Protein AF-0000000083949413 (afdb_homodimer)

Radius of gyration: 25.07 Å; Cα contacts (8 Å, |Δi|>4): 1274; chains: 2; bounding box: 50×80×49 Å

Organism: NCBI:txid38313

Foldseek 3Di:
DKAWEWEDELFKIWIWIDDPPDIDIDIDGDHQPRALVNVQVVQVVVCVVVVDAAYEYEYEYQAQDFPQAGCDDPSHHRHHGDHPVSHDHRYHYQHYAHLQLLLLLLPFALVKQKEKEWEAEQFIWMWMAGSRHTDQPPGRPPTPLQQDWDQDPVGIDGLRCQAGNNNCVVVVPDDLVSLLRSLLSLLQSVLVVLQVPLTQEYEYYYDSCVDPSSVNSNVCSNCVNHDPVSCVNYDYYYDDPRVCSSVSSRVSSRVVVD/DKAWEWEDELFKIWIWIDDPPDIDIDIDGDHQPRALVNVQVVQVVVCVVVVDAAYEYEYEYQAQDFPQAGCDDPSHHRHHGDHPVSHDHRYHYQHYAHLQLLLLLLPFALVKQKEKEWEAEQFIWMWMAGSRHTDQPPGRPPTPLQQDWDQDPVGIDGLRCQAGNNNCVVVVPDDLVSLLRSLLSLLLSVLVVLQVPLTQEYEYYYDSCVDPSSVNSNVCSNCVNHDPVSCVNYDYYYDDPRVCSSVSSRVSSSVVVD

Sequence (516 aa):
MSTLTIEVGTETALFQLRQGETTEQYKIPTGENFTIADLNRQLAELESDYGLANYRLALAFPGMVRDNQLISCRALPALVGLNPEKLSSRGELVAISNDIHAGLHAIASVKHQCELLVMCGTGIGMSLALNGRVFSGANGLAGELGACRVMTESGEFSLEQLASGESVRRRRLRNPVELYRAGAYLGMGIAWAVNLLNPQKLWLAGNMLANADYYKGCVSGVKDLAVPATVSQCQISRVDDMETLVCRGLQVMLMQQAMSTLTIEVGTETALFQLRQGETTEQYKIPTGENFTIADLNRQLAELESDYGLANYRLALAFPGMVRDNQLISCRALPALVGLNPEKLSSRGELVAISNDIHAGLHAIASVKHQCELLVMCGTGIGMSLALNGRVFSGANGLAGELGACRVMTESGEFSLEQLASGESVRRRRLRNPVELYRAGAYLGMGIAWAVNLLNPQKLWLAGNMLANADYYKGCVSGVKDLAVPATVSQCQISRVDDMETLVCRGLQVMLMQQA

Nearest PDB structures (foldseek):
  3vov-assembly1_B  TM=7.314E-01  e=1.878E-18  Thermus thermophilus HB8
  5f7r-assembly1_E  TM=8.124E-01  e=8.165E-16  Listeria monocytogenes EGD-e
  7p9y-assembly1_AAA  TM=7.805E-01  e=9.220E-16  Saccharomyces cerevisiae S288C
  3htv-assembly1_A-2  TM=7.248E-01  e=4.210E-15  Escherichia coli K-12
  4db3-assembly1_A  TM=6.576E-01  e=6.805E-16  Vibrio vulnificus

Structure (mmCIF, N/CA/C/O backbone):
data_AF-0000000083949413-model_v1
#
loop_
_entity.id
_entity.type
_entity.pdbx_description
1 polymer 'D-allose kinase'
#
loop_
_atom_site.group_PDB
_atom_site.id
_atom_site.type_symbol
_atom_site.label_atom_id
_atom_site.label_alt_id
_atom_site.label_comp_id
_atom_site.label_asym_id
_atom_site.label_entity_id
_atom_site.label_seq_id
_atom_site.pdbx_PDB_ins_code
_atom_site.Cartn_x
_atom_site.Cartn_y
_atom_site.Cartn_z
_atom_site.occupancy
_atom_site.B_iso_or_equiv
_atom_site.auth_seq_id
_atom_site.auth_comp_id
_atom_site.auth_asym_id
_atom_site.auth_atom_id
_atom_site.pdbx_PDB_model_num
ATOM 1 N N . MET A 1 1 ? 24.797 -24.875 -16.156 1 86.06 1 MET A N 1
ATOM 2 C CA . MET A 1 1 ? 24.031 -25.703 -15.227 1 86.06 1 MET A CA 1
ATOM 3 C C . MET A 1 1 ? 22.547 -25.672 -15.586 1 86.06 1 MET A C 1
ATOM 5 O O . MET A 1 1 ? 22.016 -24.641 -15.961 1 86.06 1 MET A O 1
ATOM 9 N N . SER A 1 2 ? 21.938 -26.859 -15.672 1 95 2 SER A N 1
ATOM 10 C CA . SER A 1 2 ? 20.531 -26.984 -16.031 1 95 2 SER A CA 1
ATOM 11 C C . SER A 1 2 ? 19.625 -26.375 -14.953 1 95 2 SER A C 1
ATOM 13 O O . SER A 1 2 ? 19.969 -26.422 -13.766 1 95 2 SER A O 1
ATOM 15 N N . THR A 1 3 ? 18.578 -25.75 -15.383 1 97.38 3 THR A N 1
ATOM 16 C CA . THR A 1 3 ? 17.609 -25.188 -14.445 1 97.38 3 THR A CA 1
ATOM 17 C C . THR A 1 3 ? 16.203 -25.719 -14.734 1 97.38 3 THR A C 1
ATOM 19 O O . THR A 1 3 ? 15.867 -25.984 -15.891 1 97.38 3 THR A O 1
ATOM 22 N N . LEU A 1 4 ? 15.445 -25.906 -13.703 1 97.88 4 LEU A N 1
ATOM 23 C CA . LEU A 1 4 ? 14.039 -26.297 -13.781 1 97.88 4 LEU A CA 1
ATOM 24 C C . LEU A 1 4 ? 13.164 -25.344 -12.977 1 97.88 4 LEU A C 1
ATOM 26 O O . LEU A 1 4 ? 13.383 -25.156 -11.773 1 97.88 4 LEU A O 1
ATOM 30 N N . THR A 1 5 ? 12.227 -24.688 -13.648 1 98.5 5 THR A N 1
ATOM 31 C CA . THR A 1 5 ? 11.227 -23.844 -12.992 1 98.5 5 THR A CA 1
ATOM 32 C C . THR A 1 5 ? 9.836 -24.453 -13.117 1 98.5 5 THR A C 1
ATOM 34 O O . THR A 1 5 ? 9.484 -25.016 -14.164 1 98.5 5 THR A O 1
ATOM 37 N N . ILE A 1 6 ? 9.094 -24.438 -12.047 1 98.56 6 ILE A N 1
ATOM 38 C CA . ILE A 1 6 ? 7.766 -25.047 -12.039 1 98.56 6 ILE A CA 1
ATOM 39 C C . ILE A 1 6 ? 6.75 -24.047 -11.477 1 98.56 6 ILE A C 1
ATOM 41 O O . ILE A 1 6 ? 6.883 -23.594 -10.344 1 98.56 6 ILE A O 1
ATOM 45 N N . GLU A 1 7 ? 5.797 -23.688 -12.234 1 98.19 7 GLU A N 1
ATOM 46 C CA . GLU A 1 7 ? 4.609 -22.984 -11.758 1 98.19 7 GLU A CA 1
ATOM 47 C C . GLU A 1 7 ? 3.443 -23.953 -11.555 1 98.19 7 GLU A C 1
ATOM 49 O O . GLU A 1 7 ? 2.916 -24.516 -12.516 1 98.19 7 GLU A O 1
ATOM 54 N N . VAL A 1 8 ? 3.074 -24.172 -10.367 1 97.56 8 VAL A N 1
ATOM 55 C CA . VAL A 1 8 ? 1.91 -25 -10.086 1 97.56 8 VAL A CA 1
ATOM 56 C C . VAL A 1 8 ? 0.666 -24.125 -9.961 1 97.56 8 VAL A C 1
ATOM 58 O O . VAL A 1 8 ? 0.55 -23.328 -9.031 1 97.56 8 VAL A O 1
ATOM 61 N N . GLY A 1 9 ? -0.251 -24.266 -10.852 1 94.12 9 GLY A N 1
ATOM 62 C CA . GLY A 1 9 ? -1.493 -23.5 -10.852 1 94.12 9 GLY A CA 1
ATOM 63 C C . GLY A 1 9 ? -2.699 -24.344 -10.469 1 94.12 9 GLY A C 1
ATOM 64 O O . GLY A 1 9 ? -2.566 -25.516 -10.141 1 94.12 9 GLY A O 1
ATOM 65 N N . THR A 1 10 ? -3.863 -23.734 -10.531 1 89.69 10 THR A N 1
ATOM 66 C CA . THR A 1 10 ? -5.102 -24.359 -10.062 1 89.69 10 THR A CA 1
ATOM 67 C C . THR A 1 10 ? -5.547 -25.453 -11.023 1 89.69 10 THR A C 1
ATOM 69 O O . THR A 1 10 ? -6.152 -26.453 -10.602 1 89.69 10 THR A O 1
ATOM 72 N N . GLU A 1 11 ? -5.223 -25.281 -12.281 1 89.88 11 GLU A N 1
ATOM 73 C CA . GLU A 1 11 ? -5.688 -26.25 -13.266 1 89.88 11 GLU A CA 1
ATOM 74 C C . GLU A 1 11 ? -4.523 -27.031 -13.867 1 89.88 11 GLU A C 1
ATOM 76 O O . GLU A 1 11 ? -4.672 -28.203 -14.242 1 89.88 11 GLU A O 1
ATOM 81 N N . THR A 1 12 ? -3.432 -26.391 -14.016 1 94.5 12 THR A N 1
ATOM 82 C CA . THR A 1 12 ? -2.262 -27.016 -14.617 1 94.5 12 THR A CA 1
ATOM 83 C C . THR A 1 12 ? -0.984 -26.562 -13.914 1 94.5 12 THR A C 1
ATOM 85 O O . THR A 1 12 ? -0.992 -25.594 -13.164 1 94.5 12 THR A O 1
ATOM 88 N N . ALA A 1 13 ? 0.011 -27.344 -14.094 1 97.62 13 ALA A N 1
ATOM 89 C CA . ALA A 1 13 ? 1.369 -26.953 -13.719 1 97.62 13 ALA A CA 1
ATOM 90 C C . ALA A 1 13 ? 2.273 -26.875 -14.953 1 97.62 13 ALA A C 1
ATOM 92 O O . ALA A 1 13 ? 2.244 -27.766 -15.805 1 97.62 13 ALA A O 1
ATOM 93 N N . LEU A 1 14 ? 2.986 -25.812 -15.031 1 97.69 14 LEU A N 1
ATOM 94 C CA . LEU A 1 14 ? 3.932 -25.609 -16.125 1 97.69 14 LEU A CA 1
ATOM 95 C C . LEU A 1 14 ? 5.359 -25.875 -15.664 1 97.69 14 LEU A C 1
ATOM 97 O O . LEU A 1 14 ? 5.836 -25.266 -14.703 1 97.69 14 LEU A O 1
ATOM 101 N N . PHE A 1 15 ? 6.043 -26.797 -16.328 1 97.88 15 PHE A N 1
ATOM 102 C CA . PHE A 1 15 ? 7.453 -27.109 -16.125 1 97.88 15 PHE A CA 1
ATOM 103 C C . PHE A 1 15 ? 8.305 -26.547 -17.25 1 97.88 15 PHE A C 1
ATOM 105 O O . PHE A 1 15 ? 8 -26.75 -18.422 1 97.88 15 PHE A O 1
ATOM 112 N N . GLN A 1 16 ? 9.297 -25.844 -16.906 1 97.62 16 GLN A N 1
ATOM 113 C CA . GLN A 1 16 ? 10.258 -25.375 -17.906 1 97.62 16 GLN A CA 1
ATOM 114 C C . GLN A 1 16 ? 11.672 -25.844 -17.562 1 97.62 16 GLN A C 1
ATOM 116 O O . GLN A 1 16 ? 12.219 -25.469 -16.531 1 97.62 16 GLN A O 1
ATOM 121 N N . LEU A 1 17 ? 12.266 -26.625 -18.469 1 97.19 17 LEU A N 1
ATOM 122 C CA . LEU A 1 17 ? 13.625 -27.141 -18.344 1 97.19 17 LEU A CA 1
ATOM 123 C C . LEU A 1 17 ? 14.57 -26.406 -19.297 1 97.19 17 LEU A C 1
ATOM 125 O O . LEU A 1 17 ? 14.328 -26.359 -20.5 1 97.19 17 LEU A O 1
ATOM 129 N N . ARG A 1 18 ? 15.516 -25.781 -18.703 1 96.31 18 ARG A N 1
ATOM 130 C CA . ARG A 1 18 ? 16.531 -25.109 -19.516 1 96.31 18 ARG A CA 1
ATOM 131 C C . ARG A 1 18 ? 17.875 -25.828 -19.422 1 96.31 18 ARG A C 1
ATOM 133 O O . ARG A 1 18 ? 18.422 -25.984 -18.328 1 96.31 18 ARG A O 1
ATOM 140 N N . GLN A 1 19 ? 18.328 -26.188 -20.562 1 93.38 19 GLN A N 1
ATOM 141 C CA . GLN A 1 19 ? 19.641 -26.797 -20.719 1 93.38 19 GLN A CA 1
ATOM 142 C C . GLN A 1 19 ? 20.453 -26.078 -21.781 1 93.38 19 GLN A C 1
ATOM 144 O O . GLN A 1 19 ? 20.156 -26.188 -22.984 1 93.38 19 GLN A O 1
ATOM 149 N N . GLY A 1 20 ? 21.484 -25.344 -21.422 1 88.88 20 GLY A N 1
ATOM 150 C CA . GLY A 1 20 ? 22.172 -24.5 -22.375 1 88.88 20 GLY A CA 1
ATOM 151 C C . GLY A 1 20 ? 21.266 -23.469 -23.016 1 88.88 20 GLY A C 1
ATOM 152 O O . GLY A 1 20 ? 20.609 -22.688 -22.312 1 88.88 20 GLY A O 1
ATOM 153 N N . GLU A 1 21 ? 21.078 -23.531 -24.281 1 89.94 21 GLU A N 1
ATOM 154 C CA . GLU A 1 21 ? 20.266 -22.562 -25.016 1 89.94 21 GLU A CA 1
ATOM 155 C C . GLU A 1 21 ? 18.875 -23.109 -25.297 1 89.94 21 GLU A C 1
ATOM 157 O O . GLU A 1 21 ? 18.031 -22.406 -25.844 1 89.94 21 GLU A O 1
ATOM 162 N N . THR A 1 22 ? 18.688 -24.391 -24.844 1 92.62 22 THR A N 1
ATOM 163 C CA . THR A 1 22 ? 17.406 -25.047 -25.141 1 92.62 22 THR A CA 1
ATOM 164 C C . THR A 1 22 ? 16.469 -24.953 -23.953 1 92.62 22 THR A C 1
ATOM 166 O O . THR A 1 22 ? 16.875 -25.125 -22.812 1 92.62 22 THR A O 1
ATOM 169 N N . THR A 1 23 ? 15.266 -24.578 -24.266 1 94.94 23 THR A N 1
ATOM 170 C CA . THR A 1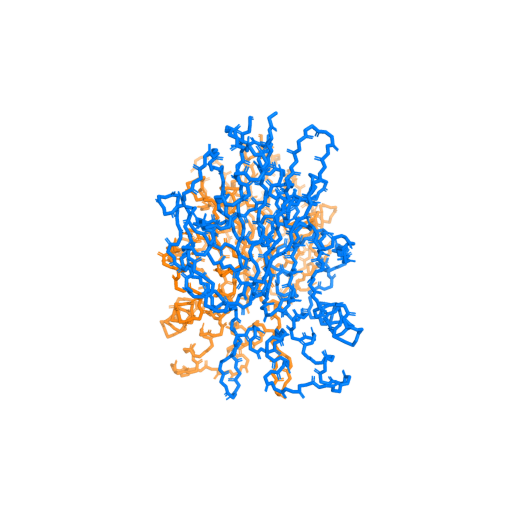 23 ? 14.203 -24.594 -23.281 1 94.94 23 THR A CA 1
ATOM 171 C C . THR A 1 23 ? 13.07 -25.531 -23.688 1 94.94 23 THR A C 1
ATOM 173 O O . THR A 1 23 ? 12.57 -25.438 -24.812 1 94.94 23 THR A O 1
ATOM 176 N N . GLU A 1 24 ? 12.742 -26.484 -22.875 1 95.44 24 GLU A N 1
ATOM 177 C CA . GLU A 1 24 ? 11.602 -27.375 -23.062 1 95.44 24 GLU A CA 1
ATOM 178 C C . GLU A 1 24 ? 10.5 -27.078 -22.047 1 95.44 24 GLU A C 1
ATOM 180 O O . GLU A 1 24 ? 10.781 -26.781 -20.875 1 95.44 24 GLU A O 1
ATOM 185 N N . GLN A 1 25 ? 9.273 -27.172 -22.531 1 95.62 25 GLN A N 1
ATOM 186 C CA . GLN A 1 25 ? 8.125 -26.906 -21.672 1 95.62 25 GLN A CA 1
ATOM 187 C C . GLN A 1 25 ? 7.184 -28.109 -21.641 1 95.62 25 GLN A C 1
ATOM 189 O O . GLN A 1 25 ? 6.977 -28.766 -22.656 1 95.62 25 GLN A O 1
ATOM 194 N N . TYR A 1 26 ? 6.734 -28.375 -20.453 1 92.62 26 TYR A N 1
ATOM 195 C CA . TYR A 1 26 ? 5.762 -29.438 -20.203 1 92.62 26 TYR A CA 1
ATOM 196 C C . TYR A 1 26 ? 4.641 -28.953 -19.297 1 92.62 26 TYR A C 1
ATOM 198 O O . TYR A 1 26 ? 4.887 -28.219 -18.328 1 92.62 26 TYR A O 1
ATOM 206 N N . LYS A 1 27 ? 3.363 -29.344 -19.672 1 95.88 27 LYS A N 1
ATOM 207 C CA . LYS A 1 27 ? 2.217 -29.016 -18.828 1 95.88 27 LYS A CA 1
ATOM 208 C C . LYS A 1 27 ? 1.504 -30.281 -18.344 1 95.88 27 LYS A C 1
ATOM 210 O O . LYS A 1 27 ? 1.329 -31.219 -19.109 1 95.88 27 LYS A O 1
ATOM 215 N N . ILE A 1 28 ? 1.149 -30.281 -17.125 1 96.25 28 ILE A N 1
ATOM 216 C CA . ILE A 1 28 ? 0.37 -31.391 -16.562 1 96.25 28 ILE A CA 1
ATOM 217 C C . ILE A 1 28 ? -0.876 -30.844 -15.875 1 96.25 28 ILE A C 1
ATOM 219 O O . ILE A 1 28 ? -0.888 -29.703 -15.414 1 96.25 28 ILE A O 1
ATOM 223 N N . PRO A 1 29 ? -1.871 -31.734 -15.805 1 95.44 29 PRO A N 1
ATOM 224 C CA . PRO A 1 29 ? -3.053 -31.312 -15.055 1 95.44 29 PRO A CA 1
ATOM 225 C C . PRO A 1 29 ? -2.816 -31.312 -13.547 1 95.44 29 PRO A C 1
ATOM 227 O O . PRO A 1 29 ? -2.074 -32.156 -13.031 1 95.44 29 PRO A O 1
ATOM 230 N N . THR A 1 30 ? -3.344 -30.375 -12.898 1 96.06 30 THR A N 1
ATOM 231 C CA . THR A 1 30 ? -3.408 -30.344 -11.445 1 96.06 30 THR A CA 1
ATOM 232 C C . THR A 1 30 ? -4.859 -30.312 -10.969 1 96.06 30 THR A C 1
ATOM 234 O O . THR A 1 30 ? -5.738 -30.906 -11.594 1 96.06 30 THR A O 1
ATOM 237 N N . GLY A 1 31 ? -5.16 -29.703 -9.867 1 90.94 31 GLY A N 1
ATOM 238 C CA . GLY A 1 31 ? -6.469 -29.609 -9.242 1 90.94 31 GLY A CA 1
ATOM 239 C C . GLY A 1 31 ? -6.414 -29.703 -7.727 1 90.94 31 GLY A C 1
ATOM 240 O O . GLY A 1 31 ? -5.34 -29.875 -7.148 1 90.94 31 GLY A O 1
ATOM 241 N N . GLU A 1 32 ? -7.586 -29.656 -7.172 1 90.44 32 GLU A N 1
ATOM 242 C CA . GLU A 1 32 ? -7.684 -29.562 -5.715 1 90.44 32 GLU A CA 1
ATOM 243 C C . GLU A 1 32 ? -7.062 -30.797 -5.051 1 90.44 32 GLU A C 1
ATOM 245 O O . GLU A 1 32 ? -6.578 -30.719 -3.918 1 90.44 32 GLU A O 1
ATOM 250 N N . ASN A 1 33 ? -6.961 -31.891 -5.773 1 94.44 33 ASN A N 1
ATOM 251 C CA . ASN A 1 33 ? -6.461 -33.125 -5.191 1 94.44 33 ASN A CA 1
ATOM 252 C C . ASN A 1 33 ? -5 -33.375 -5.559 1 94.44 33 ASN A C 1
ATOM 254 O O . ASN A 1 33 ? -4.453 -34.438 -5.266 1 94.44 33 ASN A O 1
ATOM 258 N N . PHE A 1 34 ? -4.391 -32.438 -6.195 1 97 34 PHE A N 1
ATOM 259 C CA . PHE A 1 34 ? -2.977 -32.531 -6.539 1 97 34 PHE A CA 1
ATOM 260 C C . PHE A 1 34 ? -2.107 -32.406 -5.293 1 97 34 PHE A C 1
ATOM 262 O O . PHE A 1 34 ? -2.049 -31.344 -4.668 1 97 34 PHE A O 1
ATOM 269 N N . THR A 1 35 ? -1.357 -33.469 -4.898 1 97.69 35 THR A N 1
ATOM 270 C CA . THR A 1 35 ? -0.671 -33.562 -3.615 1 97.69 35 THR A CA 1
ATOM 271 C C . THR A 1 35 ? 0.829 -33.312 -3.785 1 97.69 35 THR A C 1
ATOM 273 O O . THR A 1 35 ? 1.328 -33.25 -4.91 1 97.69 35 THR A O 1
ATOM 276 N N . ILE A 1 36 ? 1.494 -33.25 -2.639 1 98.06 36 ILE A N 1
ATOM 277 C CA . ILE A 1 36 ? 2.951 -33.188 -2.629 1 98.06 36 ILE A CA 1
ATOM 278 C C . ILE A 1 36 ? 3.533 -34.469 -3.25 1 98.06 36 ILE A C 1
ATOM 280 O O . ILE A 1 36 ? 4.516 -34.406 -3.992 1 98.06 36 ILE A O 1
ATOM 284 N N . ALA A 1 37 ? 2.875 -35.594 -2.982 1 98 37 ALA A N 1
ATOM 285 C CA . ALA A 1 37 ? 3.307 -36.844 -3.568 1 98 37 ALA A CA 1
ATOM 286 C C . ALA A 1 37 ? 3.199 -36.812 -5.09 1 98 37 ALA A C 1
ATOM 288 O O . ALA A 1 37 ? 4.07 -37.344 -5.793 1 98 37 ALA A O 1
ATOM 289 N N . ASP A 1 38 ? 2.104 -36.219 -5.562 1 98 38 ASP A N 1
ATOM 290 C CA . ASP A 1 38 ? 1.928 -36.094 -7.004 1 98 38 ASP A CA 1
ATOM 291 C C . ASP A 1 38 ? 3.043 -35.25 -7.613 1 98 38 ASP A C 1
ATOM 293 O O . ASP A 1 38 ? 3.598 -35.594 -8.656 1 98 38 ASP A O 1
ATOM 297 N N . LEU A 1 39 ? 3.354 -34.156 -6.996 1 97.94 39 LEU A N 1
ATOM 298 C CA . LEU A 1 39 ? 4.422 -33.281 -7.457 1 97.94 39 LEU A CA 1
ATOM 299 C C . LEU A 1 39 ? 5.762 -34 -7.473 1 97.94 39 LEU A C 1
ATOM 301 O O . LEU A 1 39 ? 6.5 -33.938 -8.453 1 97.94 39 LEU A O 1
ATOM 305 N N . ASN A 1 40 ? 6.059 -34.75 -6.418 1 98.19 40 ASN A N 1
ATOM 306 C CA . ASN A 1 40 ? 7.301 -35.5 -6.32 1 98.19 40 ASN A CA 1
ATOM 307 C C . ASN A 1 40 ? 7.383 -36.594 -7.391 1 98.19 40 ASN A C 1
ATOM 309 O O . ASN A 1 40 ? 8.453 -36.844 -7.945 1 98.19 40 ASN A O 1
ATOM 313 N N . ARG A 1 41 ? 6.285 -37.219 -7.609 1 97.94 41 ARG A N 1
ATOM 314 C CA . ARG A 1 41 ? 6.246 -38.219 -8.656 1 97.94 41 ARG A CA 1
ATOM 315 C C . ARG A 1 41 ? 6.57 -37.625 -10.016 1 97.94 41 ARG A C 1
ATOM 317 O O . ARG A 1 41 ? 7.336 -38.188 -10.797 1 97.94 41 ARG A O 1
ATOM 324 N N . GLN A 1 42 ? 5.969 -36.5 -10.297 1 96.88 42 GLN A N 1
ATOM 325 C CA . GLN A 1 42 ? 6.219 -35.812 -11.555 1 96.88 42 GLN A CA 1
ATOM 326 C C . GLN A 1 42 ? 7.684 -35.406 -11.68 1 96.88 42 GLN A C 1
ATOM 328 O O . GLN A 1 42 ? 8.281 -35.5 -12.75 1 96.88 42 GLN A O 1
ATOM 333 N N . LEU A 1 43 ? 8.234 -34.906 -10.625 1 96.5 43 LEU A N 1
ATOM 334 C CA . LEU A 1 43 ? 9.648 -34.531 -10.594 1 96.5 43 LEU A CA 1
ATOM 335 C C . LEU A 1 43 ? 10.531 -35.75 -10.891 1 96.5 43 LEU A C 1
ATOM 337 O O . LEU A 1 43 ? 11.453 -35.656 -11.711 1 96.5 43 LEU A O 1
ATOM 341 N N . ALA A 1 44 ? 10.258 -36.844 -10.266 1 97 44 ALA A N 1
ATOM 342 C CA . ALA A 1 44 ? 11.039 -38.062 -10.461 1 97 44 ALA A CA 1
ATOM 343 C C . ALA A 1 44 ? 10.977 -38.5 -11.914 1 97 44 ALA A C 1
ATOM 345 O O . ALA A 1 44 ? 11.992 -38.938 -12.477 1 97 44 ALA A O 1
ATOM 346 N N . GLU A 1 45 ? 9.766 -38.469 -12.43 1 96.56 45 GLU A N 1
ATOM 347 C CA . GLU A 1 45 ? 9.586 -38.875 -13.82 1 96.56 45 GLU A CA 1
ATOM 348 C C . GLU A 1 45 ? 10.406 -37.969 -14.758 1 96.56 45 GLU A C 1
ATOM 350 O O . GLU A 1 45 ? 11.078 -38.469 -15.664 1 96.56 45 GLU A O 1
ATOM 355 N N . LEU A 1 46 ? 10.406 -36.719 -14.523 1 94.5 46 LEU A N 1
ATOM 356 C CA . LEU A 1 46 ? 11.164 -35.75 -15.336 1 94.5 46 LEU A CA 1
ATOM 357 C C . LEU A 1 46 ? 12.664 -36 -15.211 1 94.5 46 LEU A C 1
ATOM 359 O O . LEU A 1 46 ? 13.391 -35.969 -16.203 1 94.5 46 LEU A O 1
ATOM 363 N N . GLU A 1 47 ? 13.086 -36.188 -14 1 95.56 47 GLU A N 1
ATOM 364 C CA . GLU A 1 47 ? 14.492 -36.438 -13.742 1 95.56 47 GLU A CA 1
ATOM 365 C C . GLU A 1 47 ? 14.969 -37.719 -14.461 1 95.56 47 GLU A C 1
ATOM 367 O O . GLU A 1 47 ? 16.062 -37.75 -15.008 1 95.56 47 GLU A O 1
ATOM 372 N N . SER A 1 48 ? 14.125 -38.719 -14.43 1 96.19 48 SER A N 1
ATOM 373 C CA . SER A 1 48 ? 14.453 -39.969 -15.102 1 96.19 48 SER A CA 1
ATOM 374 C C . SER A 1 48 ? 14.461 -39.812 -16.609 1 96.19 48 SER A C 1
ATOM 376 O O . SER A 1 48 ? 15.406 -40.219 -17.281 1 96.19 48 SER A O 1
ATOM 378 N N . ASP A 1 49 ? 13.438 -39.156 -17.141 1 94.38 49 ASP A N 1
ATOM 379 C CA . ASP A 1 49 ? 13.273 -39 -18.578 1 94.38 49 ASP A CA 1
ATOM 380 C C . ASP A 1 49 ? 14.422 -38.219 -19.188 1 94.38 49 ASP A C 1
ATOM 382 O O . ASP A 1 49 ? 14.875 -38.5 -20.297 1 94.38 49 ASP A O 1
ATOM 386 N N . TYR A 1 50 ? 14.969 -37.219 -18.453 1 92.38 50 TYR A N 1
ATOM 387 C CA . TYR A 1 50 ? 15.977 -36.312 -19 1 92.38 50 TYR A CA 1
ATOM 388 C C . TYR A 1 50 ? 17.344 -36.594 -18.391 1 92.38 50 TYR A C 1
ATOM 390 O O . TYR A 1 50 ? 18.328 -35.906 -18.688 1 92.38 50 TYR A O 1
ATOM 398 N N . GLY A 1 51 ? 17.359 -37.531 -17.5 1 93.12 51 GLY A N 1
ATOM 399 C CA . GLY A 1 51 ? 18.609 -37.812 -16.828 1 93.12 51 GLY A CA 1
ATOM 400 C C . GLY A 1 51 ? 19.141 -36.656 -16.016 1 93.12 51 GLY A C 1
ATOM 401 O O . GLY A 1 51 ? 20.344 -36.375 -16.031 1 93.12 51 GLY A O 1
ATOM 402 N N . LEU A 1 52 ? 18.25 -35.938 -15.461 1 93.19 52 LEU A N 1
ATOM 403 C CA . LEU A 1 52 ? 18.625 -34.719 -14.742 1 93.19 52 LEU A CA 1
ATOM 404 C C . LEU A 1 52 ? 19.203 -35.062 -13.367 1 93.19 52 LEU A C 1
ATOM 406 O O . LEU A 1 52 ? 18.609 -35.844 -12.625 1 93.19 52 LEU A O 1
ATOM 410 N N . ALA A 1 53 ? 20.469 -34.531 -13.227 1 91.06 53 ALA A N 1
ATOM 411 C CA . ALA A 1 53 ? 21.094 -34.562 -11.906 1 91.06 53 ALA A CA 1
ATOM 412 C C . ALA A 1 53 ? 21.859 -33.25 -11.664 1 91.06 53 ALA A C 1
ATOM 414 O O . ALA A 1 53 ? 22.344 -32.625 -12.602 1 91.06 53 ALA A O 1
ATOM 415 N N . ASN A 1 54 ? 21.875 -32.656 -10.5 1 92 54 ASN A N 1
ATOM 416 C CA . ASN A 1 54 ? 22.641 -31.469 -10.133 1 92 54 ASN A CA 1
ATOM 417 C C . ASN A 1 54 ? 22.109 -30.234 -10.852 1 92 54 ASN A C 1
ATOM 419 O O . ASN A 1 54 ? 22.891 -29.5 -11.469 1 92 54 ASN A O 1
ATOM 423 N N . TYR A 1 55 ? 20.891 -30.047 -11.008 1 96.12 55 TYR A N 1
ATOM 424 C CA . TYR A 1 55 ? 20.25 -28.859 -11.578 1 96.12 55 TYR A CA 1
ATOM 425 C C . TYR A 1 55 ? 19.703 -27.953 -10.484 1 96.12 55 TYR A C 1
ATOM 427 O O . TYR A 1 55 ? 19.719 -28.312 -9.305 1 96.12 55 TYR A O 1
ATOM 435 N N . ARG A 1 56 ? 19.359 -26.766 -10.828 1 97.38 56 ARG A N 1
ATOM 436 C CA . ARG A 1 56 ? 18.75 -25.828 -9.891 1 97.38 56 ARG A CA 1
ATOM 437 C C . ARG A 1 56 ? 17.234 -25.781 -10.094 1 97.38 56 ARG A C 1
ATOM 439 O O . ARG A 1 56 ? 16.75 -25.797 -11.227 1 97.38 56 ARG A O 1
ATOM 446 N N . LEU A 1 57 ? 16.531 -25.797 -8.992 1 97.94 57 LEU A N 1
ATOM 447 C CA . LEU A 1 57 ? 15.078 -25.922 -9.008 1 97.94 57 LEU A CA 1
ATOM 448 C C . LEU A 1 57 ? 14.414 -24.75 -8.281 1 97.94 57 LEU A C 1
ATOM 450 O O . LEU A 1 57 ? 14.875 -24.344 -7.211 1 97.94 57 LEU A O 1
ATOM 454 N N . ALA A 1 58 ? 13.422 -24.141 -8.867 1 98.5 58 ALA A N 1
ATOM 455 C CA . ALA A 1 58 ? 12.562 -23.172 -8.211 1 98.5 58 ALA A CA 1
ATOM 456 C C . ALA A 1 58 ? 11.094 -23.422 -8.531 1 98.5 58 ALA A C 1
ATOM 458 O O . ALA A 1 58 ? 10.75 -23.797 -9.656 1 98.5 58 ALA A O 1
ATOM 459 N N . LEU A 1 59 ? 10.242 -23.25 -7.57 1 98.62 59 LEU A N 1
ATOM 460 C CA . LEU A 1 59 ? 8.812 -23.5 -7.695 1 98.62 59 LEU A CA 1
ATOM 461 C C . LEU A 1 59 ? 8 -22.281 -7.266 1 98.62 59 LEU A C 1
ATOM 463 O O . LEU A 1 59 ? 8.422 -21.531 -6.379 1 98.62 59 LEU A O 1
ATOM 467 N N . ALA A 1 60 ? 6.832 -22.141 -7.848 1 98.31 60 ALA A N 1
ATOM 468 C CA . ALA A 1 60 ? 5.898 -21.094 -7.449 1 98.31 60 ALA A CA 1
ATOM 469 C C . ALA A 1 60 ? 4.48 -21.625 -7.328 1 98.31 60 ALA A C 1
ATOM 471 O O . ALA A 1 60 ? 4.082 -22.531 -8.078 1 98.31 60 ALA A O 1
ATOM 472 N N . PHE A 1 61 ? 3.721 -21.094 -6.438 1 97.12 61 PHE A N 1
ATOM 473 C CA . PHE A 1 61 ? 2.367 -21.531 -6.117 1 97.12 61 PHE A CA 1
ATOM 474 C C . PHE A 1 61 ? 1.43 -20.344 -5.969 1 97.12 61 PHE A C 1
ATOM 476 O O . PHE A 1 61 ? 1.868 -19.234 -5.633 1 97.12 61 PHE A O 1
ATOM 483 N N . PRO A 1 62 ? 0.136 -20.562 -6.199 1 94.81 62 P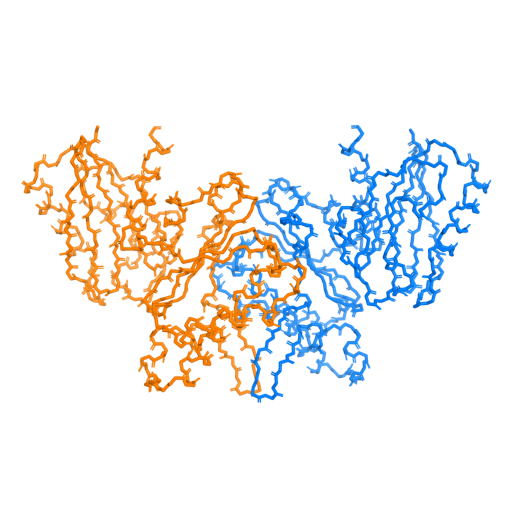RO A N 1
ATOM 484 C CA . PRO A 1 62 ? -0.851 -19.5 -6.008 1 94.81 62 PRO A CA 1
ATOM 485 C C . PRO A 1 62 ? -1.293 -19.359 -4.555 1 94.81 62 PRO A C 1
ATOM 487 O O . PRO A 1 62 ? -2.492 -19.344 -4.266 1 94.81 62 PRO A O 1
ATOM 490 N N . GLY A 1 63 ? -0.361 -19.266 -3.607 1 94.19 63 GLY A N 1
ATOM 491 C CA . GLY A 1 63 ? -0.67 -19.188 -2.189 1 94.19 63 GLY A CA 1
ATOM 492 C C . GLY A 1 63 ? 0.355 -18.391 -1.405 1 94.19 63 GLY A C 1
ATOM 493 O O . GLY A 1 63 ? 1.293 -17.828 -1.982 1 94.19 63 GLY A O 1
ATOM 494 N N . MET A 1 64 ? 0.094 -18.328 -0.12 1 93.75 64 MET A N 1
ATOM 495 C CA . MET A 1 64 ? 1 -17.609 0.764 1 93.75 64 MET A CA 1
ATOM 496 C C . MET A 1 64 ? 2.248 -18.438 1.063 1 93.75 64 MET A C 1
ATOM 498 O O . MET A 1 64 ? 2.15 -19.562 1.553 1 93.75 64 MET A O 1
ATOM 502 N N . VAL A 1 65 ? 3.367 -17.906 0.723 1 95.75 65 VAL A N 1
ATOM 503 C CA . VAL A 1 65 ? 4.637 -18.578 0.974 1 95.75 65 VAL A CA 1
ATOM 504 C C . VAL A 1 65 ? 5.465 -17.766 1.967 1 95.75 65 VAL A C 1
ATOM 506 O O . VAL A 1 65 ? 5.629 -16.547 1.802 1 95.75 65 VAL A O 1
ATOM 509 N N . ARG A 1 66 ? 5.867 -18.375 2.996 1 91.62 66 ARG A N 1
ATOM 510 C CA . ARG A 1 66 ? 6.746 -17.797 4.004 1 91.62 66 ARG A CA 1
ATOM 511 C C . ARG A 1 66 ? 7.93 -18.719 4.293 1 91.62 66 ARG A C 1
ATOM 513 O O . ARG A 1 66 ? 7.75 -19.891 4.602 1 91.62 66 ARG A O 1
ATOM 520 N N . ASP A 1 67 ? 9.117 -18.234 4.125 1 92.06 67 ASP A N 1
ATOM 521 C CA . ASP A 1 67 ? 10.328 -19 4.414 1 92.06 67 ASP A CA 1
ATOM 522 C C . ASP A 1 67 ? 10.344 -20.328 3.658 1 92.06 67 ASP A C 1
ATOM 524 O O . ASP A 1 67 ? 10.555 -21.391 4.254 1 92.06 67 ASP A O 1
ATOM 528 N N . ASN A 1 68 ? 9.969 -20.234 2.406 1 95.5 68 ASN A N 1
ATOM 529 C CA . ASN A 1 68 ? 9.992 -21.375 1.488 1 95.5 68 ASN A CA 1
ATOM 530 C C . ASN A 1 68 ? 8.969 -22.438 1.875 1 95.5 68 ASN A C 1
ATOM 532 O O . ASN A 1 68 ? 9.109 -23.609 1.527 1 95.5 68 ASN A O 1
ATOM 536 N N . GLN A 1 69 ? 7.973 -21.969 2.596 1 96.38 69 GLN A N 1
ATOM 537 C CA . GLN A 1 69 ? 6.879 -22.859 2.941 1 96.38 69 GLN A CA 1
ATOM 538 C C . GLN A 1 69 ? 5.543 -22.328 2.443 1 96.38 69 GLN A C 1
ATOM 540 O O . GLN A 1 69 ? 5.254 -21.141 2.592 1 96.38 69 GLN A O 1
ATOM 545 N N . LEU A 1 70 ? 4.809 -23.203 1.861 1 97.25 70 LEU A N 1
ATOM 546 C CA . LEU A 1 70 ? 3.441 -22.859 1.485 1 97.25 70 LEU A CA 1
ATOM 547 C C . LEU A 1 70 ? 2.512 -22.922 2.693 1 97.25 70 LEU A C 1
ATOM 549 O O . LEU A 1 70 ? 2.084 -24.016 3.09 1 97.25 70 LEU A O 1
ATOM 553 N N . ILE A 1 71 ? 2.078 -21.797 3.193 1 94.69 71 ILE A N 1
ATOM 554 C CA . ILE A 1 71 ? 1.392 -21.812 4.48 1 94.69 71 ILE A CA 1
ATOM 555 C C . ILE A 1 71 ? -0.119 -21.766 4.262 1 94.69 71 ILE A C 1
ATOM 557 O O . ILE A 1 71 ? -0.895 -22.094 5.156 1 94.69 71 ILE A O 1
ATOM 561 N N . SER A 1 72 ? -0.531 -21.297 3.145 1 93.88 72 SER A N 1
ATOM 562 C CA . SER A 1 72 ? -1.946 -21.281 2.789 1 93.88 72 SER A CA 1
ATOM 563 C C . SER A 1 72 ? -2.135 -21.281 1.275 1 93.88 72 SER A C 1
ATOM 565 O O . SER A 1 72 ? -1.365 -20.641 0.551 1 93.88 72 SER A O 1
ATOM 567 N N . CYS A 1 73 ? -3.082 -22 0.845 1 94.12 73 CYS A N 1
ATOM 568 C CA . CYS A 1 73 ? -3.445 -22.062 -0.566 1 94.12 73 CYS A CA 1
ATOM 569 C C . CYS A 1 73 ? -4.852 -22.625 -0.741 1 94.12 73 CYS A C 1
ATOM 571 O O . CYS A 1 73 ? -5.074 -23.828 -0.572 1 94.12 73 CYS A O 1
ATOM 573 N N . ARG A 1 74 ? -5.766 -21.828 -1.08 1 86.75 74 ARG A N 1
ATOM 574 C CA . ARG A 1 74 ? -7.16 -22.25 -1.201 1 86.75 74 ARG A CA 1
ATOM 575 C C . ARG A 1 74 ? -7.363 -23.125 -2.432 1 86.75 74 ARG A C 1
ATOM 577 O O . ARG A 1 74 ? -8.125 -24.109 -2.391 1 86.75 74 ARG A O 1
ATOM 584 N N . ALA A 1 75 ? -6.691 -22.812 -3.488 1 87.88 75 ALA A N 1
ATOM 585 C CA . ALA A 1 75 ? -6.887 -23.5 -4.766 1 87.88 75 ALA A CA 1
ATOM 586 C C . ALA A 1 75 ? -6.254 -24.891 -4.746 1 87.88 75 ALA A C 1
ATOM 588 O O . ALA A 1 75 ? -6.715 -25.797 -5.441 1 87.88 75 ALA A O 1
ATOM 589 N N . LEU A 1 76 ? -5.18 -25.016 -3.945 1 94.5 76 LEU A N 1
ATOM 590 C CA . LEU A 1 76 ? -4.438 -26.266 -3.855 1 94.5 76 LEU A CA 1
ATOM 591 C C . LEU A 1 76 ? -4.207 -26.656 -2.398 1 94.5 76 LEU A C 1
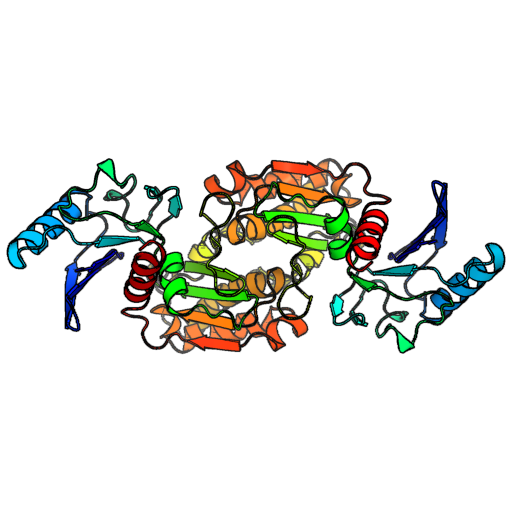ATOM 593 O O . LEU A 1 76 ? -3.064 -26.719 -1.938 1 94.5 76 LEU A O 1
ATOM 597 N N . PRO A 1 77 ? -5.281 -27.109 -1.769 1 94.69 77 PRO A N 1
ATOM 598 C CA . PRO A 1 77 ? -5.168 -27.344 -0.328 1 94.69 77 PRO A CA 1
ATOM 599 C C . PRO A 1 77 ? -4.242 -28.516 0.006 1 94.69 77 PRO A C 1
ATOM 601 O O . PRO A 1 77 ? -3.605 -28.516 1.062 1 94.69 77 PRO A O 1
ATOM 604 N N . ALA A 1 78 ? -4.129 -29.453 -0.874 1 96.88 78 ALA A N 1
ATOM 605 C CA . ALA A 1 78 ? -3.352 -30.672 -0.611 1 96.88 78 ALA A CA 1
ATOM 606 C C . ALA A 1 78 ? -1.854 -30.375 -0.644 1 96.88 78 ALA A C 1
ATOM 608 O O . ALA A 1 78 ? -1.043 -31.203 -0.226 1 96.88 78 ALA A O 1
ATOM 609 N N . LEU A 1 79 ? -1.465 -29.156 -1.054 1 97.62 79 LEU A N 1
ATOM 610 C CA . LEU A 1 79 ? -0.055 -28.797 -1.139 1 97.62 79 LEU A CA 1
ATOM 611 C C . LEU A 1 79 ? 0.364 -27.969 0.066 1 97.62 79 LEU A C 1
ATOM 613 O O . LEU A 1 79 ? 1.553 -27.703 0.264 1 97.62 79 LEU A O 1
ATOM 617 N N . VAL A 1 80 ? -0.586 -27.531 0.862 1 97.12 80 VAL A N 1
ATOM 618 C CA . VAL A 1 80 ? -0.29 -26.688 2.016 1 97.12 80 VAL A CA 1
ATOM 619 C C . VAL A 1 80 ? 0.671 -27.422 2.953 1 97.12 80 VAL A C 1
ATOM 621 O O . VAL A 1 80 ? 0.5 -28.609 3.229 1 97.12 80 VAL A O 1
ATOM 624 N N . GLY A 1 81 ? 1.634 -26.703 3.365 1 97.12 81 GLY A N 1
ATOM 625 C CA . GLY A 1 81 ? 2.672 -27.297 4.199 1 97.12 81 GLY A CA 1
ATOM 626 C C . GLY A 1 81 ? 3.904 -27.703 3.416 1 97.12 81 GLY A C 1
ATOM 627 O O . GLY A 1 81 ? 4.922 -28.078 4.004 1 97.12 81 GLY A O 1
ATOM 628 N N . LEU A 1 82 ? 3.826 -27.672 2.098 1 98 82 LEU A N 1
ATOM 629 C CA . LEU A 1 82 ? 4.996 -27.969 1.275 1 98 82 LEU A CA 1
ATOM 630 C C . LEU A 1 82 ? 6.18 -27.094 1.691 1 98 82 LEU A C 1
ATOM 632 O O . LEU A 1 82 ? 6.027 -25.891 1.908 1 98 82 LEU A O 1
ATOM 636 N N . ASN A 1 83 ? 7.293 -27.719 1.867 1 97.88 83 ASN A N 1
ATOM 637 C CA . ASN A 1 83 ? 8.57 -27.094 2.211 1 97.88 83 ASN A CA 1
ATOM 638 C C . ASN A 1 83 ? 9.75 -27.875 1.657 1 97.88 83 ASN A C 1
ATOM 640 O O . ASN A 1 83 ? 9.562 -28.922 1.032 1 97.88 83 ASN A O 1
ATOM 644 N N . PRO A 1 84 ? 10.945 -27.375 1.82 1 97.06 84 PRO A N 1
ATOM 645 C CA . PRO A 1 84 ? 12.102 -28.031 1.221 1 97.06 84 PRO A CA 1
ATOM 646 C C . PRO A 1 84 ? 12.258 -29.484 1.677 1 97.06 84 PRO A C 1
ATOM 648 O O . PRO A 1 84 ? 12.672 -30.344 0.892 1 97.06 84 PRO A O 1
ATOM 651 N N . GLU A 1 85 ? 11.891 -29.781 2.854 1 97.12 85 GLU A N 1
ATOM 652 C CA . GLU A 1 85 ? 12.062 -31.109 3.406 1 97.12 85 GLU A CA 1
ATOM 653 C C . GLU A 1 85 ? 11.094 -32.094 2.77 1 97.12 85 GLU A C 1
ATOM 655 O O . GLU A 1 85 ? 11.352 -33.312 2.762 1 97.12 85 GLU A O 1
ATOM 660 N N . LYS A 1 86 ? 10.039 -31.641 2.248 1 97.75 86 LYS A N 1
ATOM 661 C CA . LYS A 1 86 ? 9 -32.5 1.7 1 97.75 86 LYS A CA 1
ATOM 662 C C . LYS A 1 86 ? 9.172 -32.688 0.195 1 97.75 86 LYS A C 1
ATOM 664 O O . LYS A 1 86 ? 8.445 -33.469 -0.429 1 97.75 86 LYS A O 1
ATOM 669 N N . LEU A 1 87 ? 10.07 -31.969 -0.343 1 96.69 87 LEU A N 1
ATOM 670 C CA . LEU A 1 87 ? 10.352 -32.125 -1.768 1 96.69 87 LEU A CA 1
ATOM 671 C C . LEU A 1 87 ? 11.43 -33.156 -2.008 1 96.69 87 LEU A C 1
ATOM 673 O O . LEU A 1 87 ? 12.484 -33.156 -1.372 1 96.69 87 LEU A O 1
ATOM 677 N N . SER A 1 88 ? 11.125 -34.094 -2.895 1 95.94 88 SER A N 1
ATOM 678 C CA . SER A 1 88 ? 12.094 -35.094 -3.318 1 95.94 88 SER A CA 1
ATOM 679 C C . SER A 1 88 ? 12.68 -34.75 -4.688 1 95.94 88 SER A C 1
ATOM 681 O O . SER A 1 88 ? 12.031 -35 -5.715 1 95.94 88 SER A O 1
ATOM 683 N N . SER A 1 89 ? 13.812 -34.188 -4.738 1 94.38 89 SER A N 1
ATOM 684 C CA . SER A 1 89 ? 14.453 -33.781 -5.98 1 94.38 89 SER A CA 1
ATOM 685 C C . SER A 1 89 ? 15.945 -34.094 -5.965 1 94.38 89 SER A C 1
ATOM 687 O O . SER A 1 89 ? 16.578 -34.094 -4.906 1 94.38 89 SER A O 1
ATOM 689 N N . ARG A 1 90 ? 16.5 -34.406 -7.129 1 95.38 90 ARG A N 1
ATOM 690 C CA . ARG A 1 90 ? 17.922 -34.625 -7.297 1 95.38 90 ARG A CA 1
ATOM 691 C C . ARG A 1 90 ? 18.656 -33.312 -7.531 1 95.38 90 ARG A C 1
ATOM 693 O O . ARG A 1 90 ? 19.891 -33.281 -7.609 1 95.38 90 ARG A O 1
ATOM 700 N N . GLY A 1 91 ? 17.891 -32.25 -7.711 1 95.62 91 GLY A N 1
ATOM 701 C CA . GLY A 1 91 ? 18.469 -30.938 -7.922 1 95.62 91 GLY A CA 1
ATOM 702 C C . GLY A 1 91 ? 18.594 -30.125 -6.645 1 95.62 91 GLY A C 1
ATOM 703 O O . GLY A 1 91 ? 18.188 -30.578 -5.574 1 95.62 91 GLY A O 1
ATOM 704 N N . GLU A 1 92 ? 19.203 -28.953 -6.75 1 95.19 92 GLU A N 1
ATOM 705 C CA . GLU A 1 92 ? 19.297 -27.984 -5.66 1 95.19 92 GLU A CA 1
ATOM 706 C C . GLU A 1 92 ? 18.078 -27.078 -5.633 1 95.19 92 GLU A C 1
ATOM 708 O O . GLU A 1 92 ? 17.875 -26.281 -6.555 1 95.19 92 GLU A O 1
ATOM 713 N N . LEU A 1 93 ? 17.297 -27.219 -4.586 1 94.5 93 LEU A N 1
ATOM 714 C CA . LEU A 1 93 ? 16.156 -26.312 -4.426 1 94.5 93 LEU A CA 1
ATOM 715 C C . LEU A 1 93 ? 16.625 -24.906 -4.043 1 94.5 93 LEU A C 1
ATOM 717 O O . LEU A 1 93 ? 17.266 -24.734 -3.004 1 94.5 93 LEU A O 1
ATOM 721 N N . VAL A 1 94 ? 16.219 -23.953 -4.871 1 92.94 94 VAL A N 1
ATOM 722 C CA . VAL A 1 94 ? 16.703 -22.594 -4.664 1 92.94 94 VAL A CA 1
ATOM 723 C C . VAL A 1 94 ? 15.602 -21.734 -4.062 1 92.94 94 VAL A C 1
ATOM 725 O O . VAL A 1 94 ? 15.867 -20.859 -3.236 1 92.94 94 VAL A O 1
ATOM 728 N N . ALA A 1 95 ? 14.359 -22.047 -4.48 1 95.88 95 ALA A N 1
ATOM 729 C CA . ALA A 1 95 ? 13.305 -21.172 -3.996 1 95.88 95 ALA A CA 1
ATOM 730 C C . ALA A 1 95 ? 11.938 -21.844 -4.105 1 95.88 95 ALA A C 1
ATOM 732 O O . ALA A 1 95 ? 11.664 -22.547 -5.078 1 95.88 95 ALA A O 1
ATOM 733 N N . ILE A 1 96 ? 11.109 -21.641 -3.17 1 97.75 96 ILE A N 1
ATOM 734 C CA . ILE A 1 96 ? 9.656 -21.75 -3.223 1 97.75 96 ILE A CA 1
ATOM 735 C C . ILE A 1 96 ? 9.023 -20.375 -3.059 1 97.75 96 ILE A C 1
ATOM 737 O O . ILE A 1 96 ? 9.305 -19.672 -2.086 1 97.75 96 ILE A O 1
ATOM 741 N N . SER A 1 97 ? 8.195 -19.953 -4.012 1 97.38 97 SER A N 1
ATOM 742 C CA . SER A 1 97 ? 7.707 -18.578 -4.023 1 97.38 97 SER A CA 1
ATOM 743 C C . SER A 1 97 ? 6.207 -18.531 -4.305 1 97.38 97 SER A C 1
ATOM 745 O O . SER A 1 97 ? 5.633 -19.5 -4.809 1 97.38 97 SER A O 1
ATOM 747 N N . ASN A 1 98 ? 5.574 -17.484 -3.885 1 96.81 98 ASN A N 1
ATOM 748 C CA . ASN A 1 98 ? 4.281 -17.109 -4.445 1 96.81 98 ASN A CA 1
ATOM 749 C C . ASN A 1 98 ? 4.383 -16.797 -5.938 1 96.81 98 ASN A C 1
ATOM 751 O O . ASN A 1 98 ? 5.352 -16.188 -6.383 1 96.81 98 ASN A O 1
ATOM 755 N N . ASP A 1 99 ? 3.438 -17.188 -6.699 1 97 99 ASP A N 1
ATOM 756 C CA . ASP A 1 99 ? 3.52 -17.094 -8.156 1 97 99 ASP A CA 1
ATOM 757 C C . ASP A 1 99 ? 3.596 -15.641 -8.602 1 97 99 ASP A C 1
ATOM 759 O O . ASP A 1 99 ? 4.383 -15.297 -9.484 1 97 99 ASP A O 1
ATOM 763 N N . ILE A 1 100 ? 2.838 -14.766 -8.016 1 96.81 100 ILE A N 1
ATOM 764 C CA . ILE A 1 100 ? 2.832 -13.383 -8.469 1 96.81 100 ILE A CA 1
ATOM 765 C C . ILE A 1 100 ? 4.125 -12.688 -8.039 1 96.81 100 ILE A C 1
ATOM 767 O O . ILE A 1 100 ? 4.641 -11.828 -8.75 1 96.81 100 ILE A O 1
ATOM 771 N N . HIS A 1 101 ? 4.66 -13.008 -6.879 1 97.69 101 HIS A N 1
ATOM 772 C CA . HIS A 1 101 ? 5.98 -12.531 -6.48 1 97.69 101 HIS A CA 1
ATOM 773 C C . HIS A 1 101 ? 7.047 -12.977 -7.477 1 97.69 101 HIS A C 1
ATOM 775 O O . HIS A 1 101 ? 7.859 -12.172 -7.926 1 97.69 101 HIS A O 1
ATOM 781 N N . ALA A 1 102 ? 6.977 -14.227 -7.824 1 97.94 102 ALA A N 1
ATOM 782 C CA . ALA A 1 102 ? 7.93 -14.742 -8.805 1 97.94 102 ALA A CA 1
ATOM 783 C C . ALA A 1 102 ? 7.777 -14.039 -10.141 1 97.94 102 ALA A C 1
ATOM 785 O O . ALA A 1 102 ? 8.766 -13.625 -10.75 1 97.94 102 ALA A O 1
ATOM 786 N N . GLY A 1 103 ? 6.566 -13.898 -10.578 1 97.69 103 GLY A N 1
ATOM 787 C CA . GLY A 1 103 ? 6.301 -13.297 -11.875 1 97.69 103 GLY A CA 1
ATOM 788 C C . GLY A 1 103 ? 6.871 -11.898 -12.016 1 97.69 103 GLY A C 1
ATOM 789 O O . GLY A 1 103 ? 7.375 -11.531 -13.078 1 97.69 103 GLY A O 1
ATOM 790 N N . LEU A 1 104 ? 6.805 -11.141 -10.961 1 98.19 104 LEU A N 1
ATOM 791 C CA . LEU A 1 104 ? 7.254 -9.758 -11.031 1 98.19 104 LEU A CA 1
ATOM 792 C C . LEU A 1 104 ? 8.766 -9.68 -11.258 1 98.19 104 LEU A C 1
ATOM 794 O O . LEU A 1 104 ? 9.258 -8.734 -11.867 1 98.19 104 LEU A O 1
ATOM 798 N N . HIS A 1 105 ? 9.523 -10.656 -10.828 1 97.88 105 HIS A N 1
ATOM 799 C CA . HIS A 1 105 ? 10.961 -10.688 -11.07 1 97.88 105 HIS A CA 1
ATOM 800 C C . HIS A 1 105 ? 11.266 -10.664 -12.562 1 97.88 105 HIS A C 1
ATOM 802 O O . HIS A 1 105 ? 12.328 -10.195 -12.977 1 97.88 105 HIS A O 1
ATOM 808 N N . ALA A 1 106 ? 10.352 -11.164 -13.391 1 97.44 106 ALA A N 1
ATOM 809 C CA . ALA A 1 106 ? 10.586 -11.289 -14.828 1 97.44 106 ALA A CA 1
ATOM 810 C C . ALA A 1 106 ? 10.555 -9.922 -15.508 1 97.44 106 ALA A C 1
ATOM 812 O O . ALA A 1 106 ? 11.156 -9.734 -16.562 1 97.44 106 ALA A O 1
ATOM 813 N N . ILE A 1 107 ? 9.867 -8.93 -14.906 1 97.44 107 ILE A N 1
ATOM 814 C CA . ILE A 1 107 ? 9.578 -7.742 -15.703 1 97.44 107 ILE A CA 1
ATOM 815 C C . ILE A 1 107 ? 9.953 -6.488 -14.906 1 97.44 107 ILE A C 1
ATOM 817 O O . ILE A 1 107 ? 9.984 -5.387 -15.453 1 97.44 107 ILE A O 1
ATOM 821 N N . ALA A 1 108 ? 10.258 -6.613 -13.609 1 97.19 108 ALA A N 1
ATOM 822 C CA . ALA A 1 108 ? 10.617 -5.461 -12.789 1 97.19 108 ALA A CA 1
ATOM 823 C C . ALA A 1 108 ? 11.828 -4.73 -13.367 1 97.19 108 ALA A C 1
ATOM 825 O O . ALA A 1 108 ? 12.75 -5.363 -13.883 1 97.19 108 ALA A O 1
ATOM 826 N N . SER A 1 109 ? 11.805 -3.406 -13.258 1 97.25 109 SER A N 1
ATOM 827 C CA . SER A 1 109 ? 12.875 -2.586 -13.82 1 97.25 109 SER A CA 1
ATOM 828 C C . SER A 1 109 ? 13.391 -1.576 -12.805 1 97.25 109 SER A C 1
ATOM 830 O O . SER A 1 109 ? 12.602 -0.957 -12.086 1 97.25 109 SER A O 1
ATOM 832 N N . VAL A 1 110 ? 14.688 -1.299 -12.82 1 95.88 110 VAL A N 1
ATOM 833 C CA . VAL A 1 110 ? 15.32 -0.332 -11.93 1 95.88 110 VAL A CA 1
ATOM 834 C C . VAL A 1 110 ? 14.922 1.085 -12.336 1 95.88 110 VAL A C 1
ATOM 836 O O . VAL A 1 110 ? 15.125 2.035 -11.578 1 95.88 110 VAL A O 1
ATOM 839 N N . LYS A 1 111 ? 14.297 1.219 -13.492 1 95.69 111 LYS A N 1
ATOM 840 C CA . LYS A 1 111 ? 13.875 2.523 -13.992 1 95.69 111 LYS A CA 1
ATOM 841 C C . LYS A 1 111 ? 12.68 3.055 -13.203 1 95.69 111 LYS A C 1
ATOM 843 O O . LYS A 1 111 ? 12.367 4.246 -13.266 1 95.69 111 LYS A O 1
ATOM 848 N N . HIS A 1 112 ? 12.023 2.123 -12.539 1 95.75 112 HIS A N 1
ATOM 849 C CA . HIS A 1 112 ? 10.828 2.512 -11.797 1 95.75 112 HIS A CA 1
ATOM 850 C C . HIS A 1 112 ? 11.078 2.449 -10.289 1 95.75 112 HIS A C 1
ATOM 852 O O . HIS A 1 112 ? 11.531 1.427 -9.773 1 95.75 112 HIS A O 1
ATOM 858 N N . GLN A 1 113 ? 10.773 3.486 -9.594 1 95.62 113 GLN A N 1
ATOM 859 C CA . GLN A 1 113 ? 10.891 3.506 -8.141 1 95.62 113 GLN A CA 1
ATOM 860 C C . GLN A 1 113 ? 9.906 2.533 -7.5 1 95.62 113 GLN A C 1
ATOM 862 O O . GLN A 1 113 ? 10.211 1.914 -6.477 1 95.62 113 GLN A O 1
ATOM 867 N N . CYS A 1 114 ? 8.75 2.445 -8.125 1 97.94 114 CYS A N 1
ATOM 868 C CA . CYS A 1 114 ? 7.707 1.538 -7.652 1 97.94 114 CYS A CA 1
ATOM 869 C C . CYS A 1 114 ? 6.879 1.004 -8.812 1 97.94 114 CYS A C 1
ATOM 871 O O . CYS A 1 114 ? 6.402 1.776 -9.648 1 97.94 114 CYS A O 1
ATOM 873 N N . GLU A 1 115 ? 6.715 -0.289 -8.898 1 98.25 115 GLU A N 1
ATOM 874 C CA . GLU A 1 115 ? 5.844 -0.935 -9.875 1 98.25 115 GLU A CA 1
ATOM 875 C C . GLU A 1 115 ? 4.965 -1.992 -9.219 1 98.25 115 GLU A C 1
ATOM 877 O O . GLU A 1 115 ? 5.359 -2.607 -8.227 1 98.25 115 GLU A O 1
ATOM 882 N N . LEU A 1 116 ? 3.82 -2.156 -9.789 1 98.75 116 LEU A N 1
ATOM 883 C CA . LEU A 1 116 ? 2.863 -3.143 -9.297 1 98.75 116 LEU A CA 1
ATOM 884 C C . LEU A 1 116 ? 2.514 -4.148 -10.391 1 98.75 116 LEU A C 1
ATOM 886 O O . LEU A 1 116 ? 2.402 -3.785 -11.562 1 98.75 116 LEU A O 1
ATOM 890 N N . LEU A 1 117 ? 2.396 -5.359 -10.031 1 98.75 117 LEU A N 1
ATOM 891 C CA . LEU A 1 117 ? 1.807 -6.41 -10.852 1 98.75 117 LEU A CA 1
ATOM 892 C C . LEU A 1 117 ? 0.542 -6.961 -10.203 1 98.75 117 LEU A C 1
ATOM 894 O O . LEU A 1 117 ? 0.578 -7.43 -9.062 1 98.75 117 LEU A O 1
ATOM 898 N N . VAL A 1 118 ? -0.544 -6.848 -10.906 1 98.69 118 VAL A N 1
ATOM 899 C CA . VAL A 1 118 ? -1.808 -7.426 -10.461 1 98.69 118 VAL A CA 1
ATOM 900 C C . VAL A 1 118 ? -2.215 -8.555 -11.406 1 98.69 118 VAL A C 1
ATOM 902 O O . VAL A 1 118 ? -2.195 -8.383 -12.633 1 98.69 118 VAL A O 1
ATOM 905 N N . MET A 1 119 ? -2.492 -9.656 -10.82 1 96.56 119 MET A N 1
ATOM 906 C CA . MET A 1 119 ? -2.975 -10.805 -11.586 1 96.56 119 MET A CA 1
ATOM 907 C C . MET A 1 119 ? -4.367 -11.211 -11.125 1 96.56 119 MET A C 1
ATOM 909 O O . MET A 1 119 ? -4.617 -11.344 -9.93 1 96.56 119 MET A O 1
ATOM 913 N N . CYS A 1 120 ? -5.289 -11.359 -12.125 1 96.06 120 CYS A N 1
ATOM 914 C CA . CYS A 1 120 ? -6.641 -11.797 -11.812 1 96.06 120 CYS A CA 1
ATOM 915 C C . CYS A 1 120 ? -7.043 -12.992 -12.672 1 96.06 120 CYS A C 1
ATOM 917 O O . CYS A 1 120 ? -7.16 -12.875 -13.891 1 96.06 120 CYS A O 1
ATOM 919 N N . GLY A 1 121 ? -7.195 -14.078 -12.094 1 92.81 121 GLY A N 1
ATOM 920 C CA . GLY A 1 121 ? -7.746 -15.32 -12.625 1 92.81 121 GLY A CA 1
ATOM 921 C C . GLY A 1 121 ? -8.758 -15.969 -11.695 1 92.81 121 GLY A C 1
ATOM 922 O O . GLY A 1 121 ? -9.75 -15.344 -11.32 1 92.81 121 GLY A O 1
ATOM 923 N N . THR A 1 122 ? -8.336 -17.172 -11.227 1 90.62 122 THR A N 1
ATOM 924 C CA . THR A 1 122 ? -9.203 -17.797 -10.227 1 90.62 122 THR A CA 1
ATOM 925 C C . THR A 1 122 ? -9.273 -16.922 -8.977 1 90.62 122 THR A C 1
ATOM 927 O O . THR A 1 122 ? -10.352 -16.734 -8.406 1 90.62 122 THR A O 1
ATOM 930 N N . GLY A 1 123 ? -8.188 -16.375 -8.578 1 93.56 123 GLY A N 1
ATOM 931 C CA . GLY A 1 123 ? -8.102 -15.43 -7.484 1 93.56 123 GLY A CA 1
ATOM 932 C C . GLY A 1 123 ? -7.516 -14.094 -7.898 1 93.56 123 GLY A C 1
ATOM 933 O O . GLY A 1 123 ? -7.449 -13.781 -9.086 1 93.56 123 GLY A O 1
ATOM 934 N N . ILE A 1 124 ? -7.238 -13.273 -6.949 1 96.38 124 ILE A N 1
ATOM 935 C CA . ILE A 1 124 ? -6.613 -11.969 -7.168 1 96.38 124 ILE A CA 1
ATOM 936 C C . ILE A 1 124 ? -5.352 -11.859 -6.32 1 96.38 124 ILE A C 1
ATOM 938 O O . ILE A 1 124 ? -5.363 -12.172 -5.129 1 96.38 124 ILE A O 1
ATOM 942 N N . GLY A 1 125 ? -4.27 -11.453 -6.941 1 95.81 125 GLY A N 1
ATOM 943 C CA . GLY A 1 125 ? -3.027 -11.188 -6.234 1 95.81 125 GLY A CA 1
ATOM 944 C C . GLY A 1 125 ? -2.326 -9.93 -6.715 1 95.81 125 GLY A C 1
ATOM 945 O O . GLY A 1 125 ? -2.674 -9.375 -7.762 1 95.81 125 GLY A O 1
ATOM 946 N N . MET A 1 126 ? -1.402 -9.539 -5.918 1 98.31 126 MET A N 1
ATOM 947 C CA . MET A 1 126 ? -0.58 -8.383 -6.262 1 98.31 126 MET A CA 1
ATOM 948 C C . MET A 1 126 ? 0.845 -8.555 -5.75 1 98.31 126 MET A C 1
ATOM 950 O O . MET A 1 126 ? 1.07 -9.242 -4.75 1 98.31 126 MET A O 1
ATOM 954 N N . SER A 1 127 ? 1.765 -8.031 -6.434 1 98.5 127 SER A N 1
ATOM 955 C CA . SER A 1 127 ? 3.146 -7.902 -5.984 1 98.5 127 SER A CA 1
ATOM 956 C C . SER A 1 127 ? 3.707 -6.52 -6.305 1 98.5 127 SER A C 1
ATOM 958 O O . SER A 1 127 ? 3.143 -5.789 -7.121 1 98.5 127 SER A O 1
ATOM 960 N N . LEU A 1 128 ? 4.66 -6.098 -5.609 1 98.19 128 LEU A N 1
ATOM 961 C CA . LEU A 1 128 ? 5.254 -4.785 -5.848 1 98.19 128 LEU A CA 1
ATOM 962 C C . LEU A 1 128 ? 6.777 -4.867 -5.855 1 98.19 128 LEU A C 1
ATOM 964 O O . LEU A 1 128 ? 7.359 -5.727 -5.191 1 98.19 128 LEU A O 1
ATOM 968 N N . ALA A 1 129 ? 7.395 -4.113 -6.664 1 98.25 129 ALA A N 1
ATOM 969 C CA . ALA A 1 129 ? 8.844 -3.953 -6.734 1 98.25 129 ALA A CA 1
ATOM 970 C C . ALA A 1 129 ? 9.25 -2.502 -6.488 1 98.25 129 ALA A C 1
ATOM 972 O O . ALA A 1 129 ? 8.57 -1.575 -6.938 1 98.25 129 ALA A O 1
ATOM 973 N N . LEU A 1 130 ? 10.266 -2.312 -5.762 1 97.31 130 LEU A N 1
ATOM 974 C CA . LEU A 1 130 ? 10.859 -1.015 -5.461 1 97.31 130 LEU A CA 1
ATOM 975 C C . LEU A 1 130 ? 12.266 -0.914 -6.047 1 97.31 130 LEU A C 1
ATOM 977 O O . LEU A 1 130 ? 13.156 -1.682 -5.672 1 97.31 130 LEU A O 1
ATOM 981 N N . ASN A 1 131 ? 12.461 -0.026 -6.934 1 96.44 131 ASN A N 1
ATOM 982 C CA . ASN A 1 131 ? 13.734 0.146 -7.617 1 96.44 131 ASN A CA 1
ATOM 983 C C . ASN A 1 131 ? 14.211 -1.158 -8.258 1 96.44 131 ASN A C 1
ATOM 985 O O . ASN A 1 131 ? 15.367 -1.549 -8.086 1 96.44 131 ASN A O 1
ATOM 989 N N . GLY A 1 132 ? 13.266 -1.86 -8.789 1 96.75 132 GLY A N 1
ATOM 990 C CA . GLY A 1 132 ? 13.57 -3.062 -9.539 1 96.75 132 GLY A CA 1
ATOM 991 C C . GLY A 1 132 ? 13.688 -4.301 -8.672 1 96.75 132 GLY A C 1
ATOM 992 O O . GLY A 1 132 ? 13.969 -5.395 -9.172 1 96.75 132 GLY A O 1
ATOM 993 N N . ARG A 1 133 ? 13.539 -4.137 -7.422 1 96.19 133 ARG A N 1
ATOM 994 C CA . ARG A 1 133 ? 13.641 -5.266 -6.5 1 96.19 133 ARG A CA 1
ATOM 995 C C . ARG A 1 133 ? 12.273 -5.629 -5.926 1 96.19 133 ARG A C 1
ATOM 997 O O . ARG A 1 133 ? 11.602 -4.781 -5.34 1 96.19 133 ARG A O 1
ATOM 1004 N N . VAL A 1 134 ? 11.906 -6.863 -6.023 1 97.69 134 VAL A N 1
ATOM 1005 C CA . VAL A 1 134 ? 10.617 -7.32 -5.527 1 97.69 134 VAL A CA 1
ATOM 1006 C C . VAL A 1 134 ? 10.57 -7.18 -4.008 1 97.69 134 VAL A C 1
ATOM 1008 O O . VAL A 1 134 ? 11.516 -7.559 -3.311 1 97.69 134 VAL A O 1
ATOM 1011 N N . PHE A 1 135 ? 9.547 -6.586 -3.525 1 97.31 135 PHE A N 1
ATOM 1012 C CA . PHE A 1 135 ? 9.312 -6.352 -2.105 1 97.31 135 PHE A CA 1
ATOM 1013 C C . PHE A 1 135 ? 8.32 -7.359 -1.543 1 97.31 135 PHE A C 1
ATOM 1015 O O . PHE A 1 135 ? 7.164 -7.406 -1.977 1 97.31 135 PHE A O 1
ATOM 1022 N N . SER A 1 136 ? 8.695 -8.109 -0.533 1 95.06 136 SER A N 1
ATOM 1023 C CA . SER A 1 136 ? 7.828 -9.188 -0.06 1 95.06 136 SER A CA 1
ATOM 1024 C C . SER A 1 136 ? 7.223 -8.844 1.299 1 95.06 136 SER A C 1
ATOM 1026 O O . SER A 1 136 ? 6.289 -9.516 1.753 1 95.06 136 SER A O 1
ATOM 1028 N N . GLY A 1 137 ? 7.668 -7.727 1.979 1 94.38 137 GLY A N 1
ATOM 1029 C CA . GLY A 1 137 ? 7.16 -7.359 3.289 1 94.38 137 GLY A CA 1
ATOM 1030 C C . GLY A 1 137 ? 7.883 -8.047 4.426 1 94.38 137 GLY A C 1
ATOM 1031 O O . GLY A 1 137 ? 8.883 -8.742 4.207 1 94.38 137 GLY A O 1
ATOM 1032 N N . ALA A 1 138 ? 7.465 -7.883 5.672 1 89.44 138 ALA A N 1
ATOM 1033 C CA . ALA A 1 138 ? 8.117 -8.32 6.902 1 89.44 138 ALA A CA 1
ATOM 1034 C C . ALA A 1 138 ? 8.32 -9.828 6.914 1 89.44 138 ALA A C 1
ATOM 1036 O O . ALA A 1 138 ? 9.359 -10.32 7.344 1 89.44 138 ALA A O 1
ATOM 1037 N N . ASN A 1 139 ? 7.32 -10.531 6.391 1 89.25 139 ASN A N 1
ATOM 1038 C CA . ASN A 1 139 ? 7.426 -11.984 6.453 1 89.25 139 ASN A CA 1
ATOM 1039 C C . ASN A 1 139 ? 6.996 -12.633 5.141 1 89.25 139 ASN A C 1
ATOM 1041 O O . ASN A 1 139 ? 6.477 -13.75 5.137 1 89.25 139 ASN A O 1
ATOM 1045 N N . GLY A 1 140 ? 7.102 -11.836 4.059 1 92.19 140 GLY A N 1
ATOM 1046 C CA . GLY A 1 140 ? 6.906 -12.422 2.742 1 92.19 140 GLY A CA 1
ATOM 1047 C C . GLY A 1 140 ? 5.461 -12.406 2.291 1 92.19 140 GLY A C 1
ATOM 1048 O O . GLY A 1 140 ? 5.086 -13.109 1.35 1 92.19 140 GLY A O 1
ATOM 1049 N N . LEU A 1 141 ? 4.629 -11.586 2.932 1 95.19 141 LEU A N 1
ATOM 1050 C CA . LEU A 1 141 ? 3.197 -11.711 2.682 1 95.19 141 LEU A CA 1
ATOM 1051 C C . LEU A 1 141 ? 2.627 -10.406 2.137 1 95.19 141 LEU A C 1
ATOM 1053 O O . LEU A 1 141 ? 1.42 -10.164 2.227 1 95.19 141 LEU A O 1
ATOM 1057 N N . ALA A 1 142 ? 3.484 -9.531 1.63 1 96.88 142 ALA A N 1
ATOM 1058 C CA . ALA A 1 142 ? 2.984 -8.312 0.994 1 96.88 142 ALA A CA 1
ATOM 1059 C C . ALA A 1 142 ? 2.16 -8.641 -0.248 1 96.88 142 ALA A C 1
ATOM 1061 O O . ALA A 1 142 ? 2.414 -9.641 -0.921 1 96.88 142 ALA A O 1
ATOM 1062 N N . GLY A 1 143 ? 1.164 -7.812 -0.496 1 97.5 143 GLY A N 1
ATOM 1063 C CA . GLY A 1 143 ? 0.465 -7.887 -1.77 1 97.5 143 GLY A CA 1
ATOM 1064 C C . GLY A 1 143 ? -0.817 -8.695 -1.7 1 97.5 143 GLY A C 1
ATOM 1065 O O . GLY A 1 143 ? -1.305 -9.18 -2.723 1 97.5 143 GLY A O 1
ATOM 1066 N N . GLU A 1 144 ? -1.359 -8.852 -0.54 1 96.62 144 GLU A N 1
ATOM 1067 C CA . GLU A 1 144 ? -2.596 -9.617 -0.39 1 96.62 144 GLU A CA 1
ATOM 1068 C C . GLU A 1 144 ? -3.812 -8.773 -0.753 1 96.62 144 GLU A C 1
ATOM 1070 O O . GLU A 1 144 ? -4.73 -8.617 0.054 1 96.62 144 GLU A O 1
ATOM 1075 N N . LEU A 1 145 ? -3.826 -8.367 -1.965 1 98.12 145 LEU A N 1
ATOM 1076 C CA . LEU A 1 145 ? -4.875 -7.492 -2.477 1 98.12 145 LEU A CA 1
ATOM 1077 C C . LEU A 1 145 ? -6.227 -8.195 -2.469 1 98.12 145 LEU A C 1
ATOM 1079 O O . LEU A 1 145 ? -7.23 -7.621 -2.047 1 98.12 145 LEU A O 1
ATOM 1083 N N . GLY A 1 146 ? -6.258 -9.414 -2.889 1 97.44 146 GLY A N 1
ATOM 1084 C CA . GLY A 1 146 ? -7.504 -10.164 -2.969 1 97.44 146 GLY A CA 1
ATOM 1085 C C . GLY A 1 146 ? -8.172 -10.352 -1.621 1 97.44 146 GLY A C 1
ATOM 1086 O O . GLY A 1 146 ? -9.398 -10.445 -1.541 1 97.44 146 GLY A O 1
ATOM 1087 N N . ALA A 1 147 ? -7.43 -10.344 -0.568 1 96.94 147 ALA A N 1
ATOM 1088 C CA . ALA A 1 147 ? -7.934 -10.609 0.776 1 96.94 147 ALA A CA 1
ATOM 1089 C C . ALA A 1 147 ? -8.461 -9.336 1.43 1 96.94 147 ALA A C 1
ATOM 1091 O O . ALA A 1 147 ? -9.086 -9.383 2.492 1 96.94 147 ALA A O 1
ATOM 1092 N N . CYS A 1 148 ? -8.234 -8.203 0.835 1 97.94 148 CYS A N 1
ATOM 1093 C CA . CYS A 1 148 ? -8.703 -6.949 1.408 1 97.94 148 CYS A CA 1
ATOM 1094 C C . CYS A 1 148 ? -10.227 -6.902 1.451 1 97.94 148 CYS A C 1
ATOM 1096 O O . CYS A 1 148 ? -10.891 -7.312 0.497 1 97.94 148 CYS A O 1
ATOM 1098 N N . ARG A 1 149 ? -10.766 -6.391 2.514 1 96.75 149 ARG A N 1
ATOM 1099 C CA . ARG A 1 149 ? -12.203 -6.445 2.762 1 96.75 149 ARG A CA 1
ATOM 1100 C C . ARG A 1 149 ? -12.82 -5.055 2.725 1 96.75 149 ARG A C 1
ATOM 1102 O O . ARG A 1 149 ? -12.219 -4.09 3.197 1 96.75 149 ARG A O 1
ATOM 1109 N N . VAL A 1 150 ? -13.938 -5.004 2.195 1 93.62 150 VAL A N 1
ATOM 1110 C CA . VAL A 1 150 ? -14.734 -3.779 2.193 1 93.62 150 VAL A CA 1
ATOM 1111 C C . VAL A 1 150 ? -15.961 -3.955 3.092 1 93.62 150 VAL A C 1
ATOM 1113 O O . VAL A 1 150 ? -16.641 -4.984 3.037 1 93.62 150 VAL A O 1
ATOM 1116 N N . MET A 1 151 ? -16.156 -2.963 3.879 1 90 151 MET A N 1
ATOM 1117 C CA . MET A 1 151 ? -17.344 -2.936 4.715 1 90 151 MET A CA 1
ATOM 1118 C C . MET A 1 151 ? -18.5 -2.244 3.99 1 90 151 MET A C 1
ATOM 1120 O O . MET A 1 151 ? -18.344 -1.127 3.494 1 90 151 MET A O 1
ATOM 1124 N N . THR A 1 152 ? -19.625 -2.965 3.963 1 80.31 152 THR A N 1
ATOM 1125 C CA . THR A 1 152 ? -20.844 -2.402 3.389 1 80.31 152 THR A CA 1
ATOM 1126 C C . THR A 1 152 ? -22 -2.547 4.359 1 80.31 152 THR A C 1
ATOM 1128 O O . THR A 1 152 ? -21.875 -3.164 5.418 1 80.31 152 THR A O 1
ATOM 1131 N N . GLU A 1 153 ? -23.125 -1.855 3.963 1 78.69 153 GLU A N 1
ATOM 1132 C CA . GLU A 1 153 ? -24.328 -1.991 4.773 1 78.69 153 GLU A CA 1
ATOM 1133 C C . GLU A 1 153 ? -24.828 -3.432 4.781 1 78.69 153 GLU A C 1
ATOM 1135 O O . GLU A 1 153 ? -25.484 -3.863 5.734 1 78.69 153 GLU A O 1
ATOM 1140 N N . SER A 1 154 ? -24.516 -4.195 3.736 1 80.94 154 SER A N 1
ATOM 1141 C CA . SER A 1 154 ? -25 -5.566 3.598 1 80.94 154 SER A CA 1
ATOM 1142 C C . SER A 1 154 ? -24 -6.566 4.168 1 80.94 154 SER A C 1
ATOM 1144 O O . SER A 1 154 ? -24.234 -7.777 4.133 1 80.94 154 SER A O 1
ATOM 1146 N N . GLY A 1 155 ? -22.875 -6.109 4.672 1 86.69 155 GLY A N 1
ATOM 1147 C CA . GLY A 1 155 ? -21.875 -6.992 5.234 1 86.69 155 GLY A CA 1
ATOM 1148 C C . GLY A 1 155 ? -20.469 -6.695 4.73 1 86.69 155 GLY A C 1
ATOM 1149 O O . GLY A 1 155 ? -20.203 -5.605 4.227 1 86.69 155 GLY A O 1
ATOM 1150 N N . GLU A 1 156 ? -19.547 -7.629 5.043 1 92.06 156 GLU A N 1
ATOM 1151 C CA . GLU A 1 156 ? -18.141 -7.512 4.672 1 92.06 156 GLU A CA 1
ATOM 1152 C C . GLU A 1 156 ? -17.797 -8.469 3.535 1 92.06 156 GLU A C 1
ATOM 1154 O O . GLU A 1 156 ? -18.203 -9.633 3.545 1 92.06 156 GLU A O 1
ATOM 1159 N N . PHE A 1 157 ? -17.094 -7.922 2.551 1 94.44 157 PHE A N 1
ATOM 1160 C CA . PHE A 1 157 ? -16.703 -8.727 1.4 1 94.44 157 PHE A CA 1
ATOM 1161 C C . PHE A 1 157 ? -15.227 -8.508 1.072 1 94.44 157 PHE A C 1
ATOM 1163 O O . PHE A 1 157 ? -14.734 -7.379 1.106 1 94.44 157 PHE A O 1
ATOM 1170 N N . SER A 1 158 ? -14.547 -9.609 0.769 1 96.69 158 SER A N 1
ATOM 1171 C CA . SER A 1 158 ? -13.203 -9.469 0.23 1 96.69 158 SER A CA 1
ATOM 1172 C C . SER A 1 158 ? -13.234 -9.047 -1.236 1 96.69 158 SER A C 1
ATOM 1174 O O . SER A 1 158 ? -14.234 -9.266 -1.928 1 96.69 158 SER A O 1
ATOM 1176 N N . LEU A 1 159 ? -12.211 -8.43 -1.651 1 97.38 159 LEU A N 1
ATOM 1177 C CA . LEU A 1 159 ? -12.117 -8.07 -3.062 1 97.38 159 LEU A CA 1
ATOM 1178 C C . LEU A 1 159 ? -12.266 -9.305 -3.947 1 97.38 159 LEU A C 1
ATOM 1180 O O . LEU A 1 159 ? -12.891 -9.242 -5.008 1 97.38 159 LEU A O 1
ATOM 1184 N N . GLU A 1 160 ? -11.68 -10.438 -3.564 1 96.94 160 GLU A N 1
ATOM 1185 C CA . GLU A 1 160 ? -11.812 -11.68 -4.324 1 96.94 160 GLU A CA 1
ATOM 1186 C C . GLU A 1 160 ? -13.273 -12.094 -4.465 1 96.94 160 GLU A C 1
ATOM 1188 O O . GLU A 1 160 ? -13.695 -12.539 -5.535 1 96.94 160 GLU A O 1
ATOM 1193 N N . GLN A 1 161 ? -14.039 -11.961 -3.426 1 95.88 161 GLN A N 1
ATOM 1194 C CA . GLN A 1 161 ? -15.453 -12.312 -3.467 1 95.88 161 GLN A CA 1
ATOM 1195 C C . GLN A 1 161 ? -16.219 -11.422 -4.434 1 95.88 161 GLN A C 1
ATOM 1197 O O . GLN A 1 161 ? -17.266 -11.812 -4.957 1 95.88 161 GLN A O 1
ATOM 1202 N N . LEU A 1 162 ? -15.695 -10.289 -4.668 1 95.31 162 LEU A N 1
ATOM 1203 C CA . LEU A 1 162 ? -16.406 -9.32 -5.492 1 95.31 162 LEU A CA 1
ATOM 1204 C C . LEU A 1 162 ? -15.977 -9.43 -6.949 1 95.31 162 LEU A C 1
ATOM 1206 O O . LEU A 1 162 ? -16.781 -9.211 -7.859 1 95.31 162 LEU A O 1
ATOM 1210 N N . ALA A 1 163 ? -14.742 -9.836 -7.168 1 97.56 163 ALA A N 1
ATOM 1211 C CA . ALA A 1 163 ? -14.227 -9.484 -8.492 1 97.56 163 ALA A CA 1
ATOM 1212 C C . ALA A 1 163 ? -13.469 -10.656 -9.109 1 97.56 163 ALA A C 1
ATOM 1214 O O . ALA A 1 163 ? -13.164 -10.641 -10.305 1 97.56 163 ALA A O 1
ATOM 1215 N N . SER A 1 164 ? -13.109 -11.672 -8.391 1 97 164 SER A N 1
ATOM 1216 C CA . SER A 1 164 ? -12.234 -12.719 -8.906 1 97 164 SER A CA 1
ATOM 1217 C C . SER A 1 164 ? -12.938 -13.562 -9.961 1 97 164 SER A C 1
ATOM 1219 O O . SER A 1 164 ? -14.164 -13.516 -10.086 1 97 164 SER A O 1
ATOM 1221 N N . GLY A 1 165 ? -12.102 -14.305 -10.734 1 95.94 165 GLY A N 1
ATOM 1222 C CA . GLY A 1 165 ? -12.688 -15.234 -11.68 1 95.94 165 GLY A CA 1
ATOM 1223 C C . GLY A 1 165 ? -13.57 -16.281 -11.031 1 95.94 165 GLY A C 1
ATOM 1224 O O . GLY A 1 165 ? -14.633 -16.625 -11.555 1 95.94 165 GLY A O 1
ATOM 1225 N N . GLU A 1 166 ? -13.125 -16.797 -9.914 1 94.06 166 GLU A N 1
ATOM 1226 C CA . GLU A 1 166 ? -13.945 -17.75 -9.18 1 94.06 166 GLU A CA 1
ATOM 1227 C C . GLU A 1 166 ? -15.289 -17.141 -8.805 1 94.06 166 GLU A C 1
ATOM 1229 O O . GLU A 1 166 ? -16.328 -17.797 -8.93 1 94.06 166 GLU A O 1
ATOM 1234 N N . SER A 1 167 ? -15.297 -15.914 -8.305 1 96.38 167 SER A N 1
ATOM 1235 C CA . SER A 1 167 ? -16.531 -15.234 -7.93 1 96.38 167 SER A CA 1
ATOM 1236 C C . SER A 1 167 ? -17.453 -15.047 -9.141 1 96.38 167 SER A C 1
ATOM 1238 O O . SER A 1 167 ? -18.656 -15.289 -9.055 1 96.38 167 SER A O 1
ATOM 1240 N N . VAL A 1 168 ? -16.906 -14.617 -10.242 1 97.31 168 VAL A N 1
ATOM 1241 C CA . VAL A 1 168 ? -17.656 -14.406 -11.477 1 97.31 168 VAL A CA 1
ATOM 1242 C C . VAL A 1 168 ? -18.312 -15.711 -11.914 1 97.31 168 VAL A C 1
ATOM 1244 O O . VAL A 1 168 ? -19.484 -15.719 -12.289 1 97.31 168 VAL A O 1
ATOM 1247 N N . ARG A 1 169 ? -17.547 -16.766 -11.812 1 95.38 169 ARG A N 1
ATOM 1248 C CA . ARG A 1 169 ? -18.062 -18.078 -12.188 1 95.38 169 ARG A CA 1
ATOM 1249 C C . ARG A 1 169 ? -19.172 -18.531 -11.234 1 95.38 169 ARG A C 1
ATOM 1251 O O . ARG A 1 169 ? -20.234 -18.953 -11.672 1 95.38 169 ARG A O 1
ATOM 1258 N N . ARG A 1 170 ? -18.953 -18.469 -9.977 1 95.88 170 ARG A N 1
ATOM 1259 C CA . ARG A 1 170 ? -19.891 -18.922 -8.953 1 95.88 170 ARG A CA 1
ATOM 1260 C C . ARG A 1 170 ? -21.203 -18.156 -9.039 1 95.88 170 ARG A C 1
ATOM 1262 O O . ARG A 1 170 ? -22.281 -18.734 -8.859 1 95.88 170 ARG A O 1
ATOM 1269 N N . ARG A 1 171 ? -21.078 -16.906 -9.344 1 96.38 171 ARG A N 1
ATOM 1270 C CA . ARG A 1 171 ? -22.266 -16.047 -9.406 1 96.38 171 ARG A CA 1
ATOM 1271 C C . ARG A 1 171 ? -22.859 -16.031 -10.805 1 96.38 171 ARG A C 1
ATOM 1273 O O . ARG A 1 171 ? -23.859 -15.359 -11.047 1 96.38 171 ARG A O 1
ATOM 1280 N N . ARG A 1 172 ? -22.203 -16.656 -11.75 1 97.06 172 ARG A N 1
ATOM 1281 C CA . ARG A 1 172 ? -22.672 -16.828 -13.125 1 97.06 172 ARG A CA 1
ATOM 1282 C C . ARG A 1 172 ? -22.844 -15.477 -13.82 1 97.06 172 ARG A C 1
ATOM 1284 O O . ARG A 1 172 ? -23.875 -15.234 -14.445 1 97.06 172 ARG A O 1
ATOM 1291 N N . LEU A 1 173 ? -21.906 -14.641 -13.523 1 95.88 173 LEU A N 1
ATOM 1292 C CA . LEU A 1 173 ? -21.922 -13.352 -14.203 1 95.88 173 LEU A CA 1
ATOM 1293 C C . LEU A 1 173 ? -21.484 -13.508 -15.664 1 95.88 173 LEU A C 1
ATOM 1295 O O . LEU A 1 173 ? -20.375 -13.961 -15.938 1 95.88 173 LEU A O 1
ATOM 1299 N N . ARG A 1 174 ? -22.375 -13.047 -16.594 1 92.69 174 ARG A N 1
ATOM 1300 C CA . ARG A 1 174 ? -22.062 -13.289 -18 1 92.69 174 ARG A CA 1
ATOM 1301 C C . ARG A 1 174 ? -22.297 -12.031 -18.844 1 92.69 174 ARG A C 1
ATOM 1303 O O . ARG A 1 174 ? -21.688 -11.852 -19.891 1 92.69 174 ARG A O 1
ATOM 1310 N N . ASN A 1 175 ? -23.141 -11.234 -18.344 1 95.94 175 ASN A N 1
ATOM 1311 C CA . ASN A 1 175 ? -23.469 -10.086 -19.188 1 95.94 175 ASN A CA 1
ATOM 1312 C C . ASN A 1 175 ? -22.422 -8.984 -19.047 1 95.94 175 ASN A C 1
ATOM 1314 O O . ASN A 1 175 ? -21.781 -8.859 -18 1 95.94 175 ASN A O 1
ATOM 1318 N N . PRO A 1 176 ? -22.281 -8.195 -20.047 1 97.44 176 PRO A N 1
ATOM 1319 C CA . PRO A 1 176 ? -21.234 -7.172 -20.109 1 97.44 176 PRO A CA 1
ATOM 1320 C C . PRO A 1 176 ? -21.297 -6.199 -18.938 1 97.44 176 PRO A C 1
ATOM 1322 O O . PRO A 1 176 ? -20.266 -5.785 -18.406 1 97.44 176 PRO A O 1
ATOM 1325 N N . VAL A 1 177 ? -22.453 -5.859 -18.562 1 97.75 177 VAL A N 1
ATOM 1326 C CA . VAL A 1 177 ? -22.625 -4.898 -17.469 1 97.75 177 VAL A CA 1
ATOM 1327 C C . VAL A 1 177 ? -22.125 -5.5 -16.172 1 97.75 177 VAL A C 1
ATOM 1329 O O . VAL A 1 177 ? -21.438 -4.828 -15.391 1 97.75 177 VAL A O 1
ATOM 1332 N N . GLU A 1 178 ? -22.469 -6.73 -15.938 1 97.31 178 GLU A N 1
ATOM 1333 C CA . GLU A 1 178 ? -22.031 -7.426 -14.734 1 97.31 178 GLU A CA 1
ATOM 1334 C C . GLU A 1 178 ? -20.516 -7.617 -14.719 1 97.31 178 GLU A C 1
ATOM 1336 O O . GLU A 1 178 ? -19.859 -7.441 -13.688 1 97.31 178 GLU A O 1
ATOM 1341 N N . LEU A 1 179 ? -19.969 -7.973 -15.859 1 98.19 179 LEU A N 1
ATOM 1342 C CA . LEU A 1 179 ? -18.531 -8.164 -15.977 1 98.19 179 LEU A CA 1
ATOM 1343 C C . LEU A 1 179 ? -17.797 -6.844 -15.797 1 98.19 179 LEU A C 1
ATOM 1345 O O . LEU A 1 179 ? -16.75 -6.793 -15.125 1 98.19 179 LEU A O 1
ATOM 1349 N N . TYR A 1 180 ? -18.375 -5.805 -16.359 1 98.19 180 TYR A N 1
ATOM 1350 C CA . TYR A 1 180 ? -17.828 -4.469 -16.156 1 98.19 180 TYR A CA 1
ATOM 1351 C C . TYR A 1 180 ? -17.781 -4.109 -14.68 1 98.19 180 TYR A C 1
ATOM 1353 O O . TYR A 1 180 ? -16.781 -3.602 -14.18 1 98.19 180 TYR A O 1
ATOM 1361 N N . ARG A 1 181 ? -18.891 -4.41 -14 1 96.38 181 ARG A N 1
ATOM 1362 C CA . ARG A 1 181 ? -18.969 -4.082 -12.578 1 96.38 181 ARG A CA 1
ATOM 1363 C C . ARG A 1 181 ? -17.953 -4.887 -11.773 1 96.38 181 ARG A C 1
ATOM 1365 O O . ARG A 1 181 ? -17.328 -4.352 -10.859 1 96.38 181 ARG A O 1
ATOM 1372 N N . ALA A 1 182 ? -17.844 -6.148 -12.062 1 97.38 182 ALA A N 1
ATOM 1373 C CA . ALA A 1 182 ? -16.828 -6.965 -11.398 1 97.38 182 ALA A CA 1
ATOM 1374 C C . ALA A 1 182 ? -15.438 -6.395 -11.625 1 97.38 182 ALA A C 1
ATOM 1376 O O . ALA A 1 182 ? -14.648 -6.273 -10.688 1 97.38 182 ALA A O 1
ATOM 1377 N N . GLY A 1 183 ? -15.148 -6.012 -12.859 1 98.31 183 GLY A N 1
ATOM 1378 C CA . GLY A 1 183 ? -13.891 -5.359 -13.172 1 98.31 183 GLY A CA 1
ATOM 1379 C C . GLY A 1 183 ? -13.688 -4.059 -12.422 1 98.31 183 GLY A C 1
ATOM 1380 O O . GLY A 1 183 ? -12.578 -3.756 -11.977 1 98.31 183 GLY A O 1
ATOM 1381 N N . ALA A 1 184 ? -14.75 -3.322 -12.266 1 97.88 184 ALA A N 1
ATOM 1382 C CA . ALA A 1 184 ? -14.68 -2.053 -11.547 1 97.88 184 ALA A CA 1
ATOM 1383 C C . ALA A 1 184 ? -14.32 -2.271 -10.078 1 97.88 184 ALA A C 1
ATOM 1385 O O . ALA A 1 184 ? -13.633 -1.449 -9.477 1 97.88 184 ALA A O 1
ATOM 1386 N N . TYR A 1 185 ? -14.758 -3.408 -9.516 1 97 185 TYR A N 1
ATOM 1387 C CA . TYR A 1 185 ? -14.367 -3.732 -8.148 1 97 185 TYR A CA 1
ATOM 1388 C C . TYR A 1 185 ? -12.875 -3.998 -8.055 1 97 185 TYR A C 1
ATOM 1390 O O . TYR A 1 185 ? -12.219 -3.572 -7.094 1 97 185 TYR A O 1
ATOM 1398 N N . LEU A 1 186 ? -12.352 -4.734 -9.008 1 98.56 186 LEU A N 1
ATOM 1399 C CA . LEU A 1 186 ? -10.898 -4.883 -9.039 1 98.56 186 LEU A CA 1
ATOM 1400 C C . LEU A 1 186 ? -10.211 -3.527 -9.18 1 98.56 186 LEU A C 1
ATOM 1402 O O . LEU A 1 186 ? -9.234 -3.246 -8.484 1 98.56 186 LEU A O 1
ATOM 1406 N N . GLY A 1 187 ? -10.758 -2.688 -10.109 1 98.69 187 GLY A N 1
ATOM 1407 C CA . GLY A 1 187 ? -10.234 -1.34 -10.281 1 98.69 187 GLY A CA 1
ATOM 1408 C C . GLY A 1 187 ? -10.219 -0.539 -8.992 1 98.69 187 GLY A C 1
ATOM 1409 O O . GLY A 1 187 ? -9.266 0.193 -8.727 1 98.69 187 GLY A O 1
ATOM 1410 N N . MET A 1 188 ? -11.25 -0.678 -8.188 1 98.19 188 MET A N 1
ATOM 1411 C CA . MET A 1 188 ? -11.305 -0.033 -6.875 1 98.19 188 MET A CA 1
ATOM 1412 C C . MET A 1 188 ? -10.117 -0.465 -6.012 1 98.19 188 MET A C 1
ATOM 1414 O O . MET A 1 188 ? -9.438 0.374 -5.426 1 98.19 188 MET A O 1
ATOM 1418 N N . GLY A 1 189 ? -9.906 -1.754 -5.945 1 98.56 189 GLY A N 1
ATOM 1419 C CA . GLY A 1 189 ? -8.781 -2.258 -5.172 1 98.56 189 GLY A CA 1
ATOM 1420 C C . GLY A 1 189 ? -7.441 -1.758 -5.668 1 98.56 189 GLY A C 1
ATOM 1421 O O . GLY A 1 189 ? -6.578 -1.384 -4.875 1 98.56 189 GLY A O 1
ATOM 1422 N N . ILE A 1 190 ? -7.27 -1.732 -6.961 1 98.81 190 ILE A N 1
ATOM 1423 C CA . ILE A 1 190 ? -6.031 -1.243 -7.559 1 98.81 190 ILE A CA 1
ATOM 1424 C C . ILE A 1 190 ? -5.871 0.247 -7.266 1 98.81 190 ILE A C 1
ATOM 1426 O O . ILE A 1 190 ? -4.762 0.721 -7.008 1 98.81 190 ILE A O 1
ATOM 1430 N N . ALA A 1 191 ? -6.984 0.98 -7.32 1 98.75 191 ALA A N 1
ATOM 1431 C CA . ALA A 1 191 ? -6.938 2.404 -6.996 1 98.75 191 ALA A CA 1
ATOM 1432 C C . ALA A 1 191 ? -6.395 2.625 -5.586 1 98.75 191 ALA A C 1
ATOM 1434 O O . ALA A 1 191 ? -5.645 3.574 -5.344 1 98.75 191 ALA A O 1
ATOM 1435 N N . TRP A 1 192 ? -6.789 1.789 -4.645 1 98.69 192 TRP A N 1
ATOM 1436 C CA . TRP A 1 192 ? -6.23 1.859 -3.299 1 98.69 192 TRP A CA 1
ATOM 1437 C C . TRP A 1 192 ? -4.715 1.688 -3.326 1 98.69 192 TRP A C 1
ATOM 1439 O O . TRP A 1 192 ? -3.984 2.473 -2.717 1 98.69 192 TRP A O 1
ATOM 1449 N N . ALA A 1 193 ? -4.254 0.687 -4.047 1 98.75 193 ALA A N 1
ATOM 1450 C CA . ALA A 1 193 ? -2.816 0.437 -4.141 1 98.75 193 ALA A CA 1
ATOM 1451 C C . ALA A 1 193 ? -2.094 1.628 -4.762 1 98.75 193 ALA A C 1
ATOM 1453 O O . ALA A 1 193 ? -1.018 2.018 -4.301 1 98.75 193 ALA A O 1
ATOM 1454 N N . VAL A 1 194 ? -2.672 2.215 -5.797 1 98.56 194 VAL A N 1
ATOM 1455 C CA . VAL A 1 194 ? -2.09 3.363 -6.48 1 98.56 194 VAL A CA 1
ATOM 1456 C C . VAL A 1 194 ? -2.021 4.555 -5.527 1 98.56 194 VAL A C 1
ATOM 1458 O O . VAL A 1 194 ? -1.001 5.246 -5.461 1 98.56 194 VAL A O 1
ATOM 1461 N N . ASN A 1 195 ? -3.072 4.77 -4.781 1 98 195 ASN A N 1
ATOM 1462 C CA . ASN A 1 195 ? -3.107 5.875 -3.826 1 98 195 ASN A CA 1
ATOM 1463 C C . ASN A 1 195 ? -2.1 5.672 -2.697 1 98 195 ASN A C 1
ATOM 1465 O O . ASN A 1 195 ? -1.483 6.633 -2.23 1 98 195 ASN A O 1
ATOM 1469 N N . LEU A 1 196 ? -1.899 4.461 -2.279 1 98.44 196 LEU A N 1
ATOM 1470 C CA . LEU A 1 196 ? -1.04 4.172 -1.137 1 98.44 196 LEU A CA 1
ATOM 1471 C C . LEU A 1 196 ? 0.428 4.16 -1.549 1 98.44 196 LEU A C 1
ATOM 1473 O O . LEU A 1 196 ? 1.298 4.566 -0.774 1 98.44 196 LEU A O 1
ATOM 1477 N N . LEU A 1 197 ? 0.669 3.785 -2.859 1 98.44 197 LEU A N 1
ATOM 1478 C CA . LEU A 1 197 ? 2.053 3.473 -3.197 1 98.44 197 LEU A CA 1
ATOM 1479 C C . LEU A 1 197 ? 2.578 4.422 -4.27 1 98.44 197 LEU A C 1
ATOM 1481 O O . LEU A 1 197 ? 3.787 4.5 -4.496 1 98.44 197 LEU A O 1
ATOM 1485 N N . ASN A 1 198 ? 1.66 5.129 -4.996 1 97.69 198 ASN A N 1
ATOM 1486 C CA . ASN A 1 198 ? 2.051 6.074 -6.035 1 97.69 198 ASN A CA 1
ATOM 1487 C C . ASN A 1 198 ? 3.064 5.465 -7 1 97.69 198 ASN A C 1
ATOM 1489 O O . ASN A 1 198 ? 4.176 5.977 -7.145 1 97.69 198 ASN A O 1
ATOM 1493 N N . PRO A 1 199 ? 2.668 4.398 -7.723 1 98.44 199 PRO A N 1
ATOM 1494 C CA . PRO A 1 199 ? 3.588 3.693 -8.617 1 98.44 199 PRO A CA 1
ATOM 1495 C C . PRO A 1 199 ? 3.762 4.402 -9.961 1 98.44 199 PRO A C 1
ATOM 1497 O O . PRO A 1 199 ? 2.9 5.191 -10.359 1 98.44 199 PRO A O 1
ATOM 1500 N N . GLN A 1 200 ? 4.848 4.098 -10.672 1 98.06 200 GLN A N 1
ATOM 1501 C CA . GLN A 1 200 ? 5.078 4.582 -12.031 1 98.06 200 GLN A CA 1
ATOM 1502 C C . GLN A 1 200 ? 4.512 3.611 -13.062 1 98.06 200 GLN A C 1
ATOM 1504 O O . GLN A 1 200 ? 4.25 3.994 -14.203 1 98.06 200 GLN A O 1
ATOM 1509 N N . LYS A 1 201 ? 4.387 2.34 -12.641 1 98.44 201 LYS A N 1
ATOM 1510 C CA . LYS A 1 201 ? 3.961 1.293 -13.562 1 98.44 201 LYS A CA 1
ATOM 1511 C C . LYS A 1 201 ? 3.006 0.315 -12.883 1 98.44 201 LYS A C 1
ATOM 1513 O O . LYS A 1 201 ? 3.223 -0.076 -11.734 1 98.44 201 LYS A O 1
ATOM 1518 N N . LEU A 1 202 ? 1.945 0.026 -13.578 1 98.62 202 LEU A N 1
ATOM 1519 C CA . LEU A 1 202 ? 0.969 -0.988 -13.195 1 98.62 202 LEU A CA 1
ATOM 1520 C C . LEU A 1 202 ? 0.809 -2.031 -14.297 1 98.62 202 LEU A C 1
ATOM 1522 O O . LEU A 1 202 ? 0.337 -1.719 -15.391 1 98.62 202 LEU A O 1
ATOM 1526 N N . TRP A 1 203 ? 1.263 -3.244 -13.984 1 98.5 203 TRP A N 1
ATOM 1527 C CA . TRP A 1 203 ? 1.088 -4.371 -14.898 1 98.5 203 TRP A CA 1
ATOM 1528 C C . TRP A 1 203 ? -0.181 -5.148 -14.562 1 98.5 203 TRP A C 1
ATOM 1530 O O . TRP A 1 203 ? -0.412 -5.504 -13.406 1 98.5 203 TRP A O 1
ATOM 1540 N N . LEU A 1 204 ? -0.975 -5.383 -15.594 1 98.19 204 LEU A N 1
ATOM 1541 C CA . LEU A 1 204 ? -2.195 -6.172 -15.453 1 98.19 204 LEU A CA 1
ATOM 1542 C C . LEU A 1 204 ? -2.07 -7.5 -16.188 1 98.19 204 LEU A C 1
ATOM 1544 O O . LEU A 1 204 ? -1.721 -7.531 -17.375 1 98.19 204 LEU A O 1
ATOM 1548 N N . ALA A 1 205 ? -2.32 -8.539 -15.414 1 96 205 ALA A N 1
ATOM 1549 C CA . ALA A 1 205 ? -2.191 -9.883 -15.969 1 96 205 ALA A CA 1
ATOM 1550 C C . ALA A 1 205 ? -3.32 -10.789 -15.477 1 96 205 ALA A C 1
ATOM 1552 O O . ALA A 1 205 ? -3.994 -10.469 -14.492 1 96 205 ALA A O 1
ATOM 1553 N N . GLY A 1 206 ? -3.533 -11.938 -16.203 1 93.12 206 GLY A N 1
ATOM 1554 C CA . GLY A 1 206 ? -4.516 -12.93 -15.805 1 93.12 206 GLY A CA 1
ATOM 1555 C C . GLY A 1 206 ? -5.664 -13.062 -16.781 1 93.12 206 GLY A C 1
ATOM 1556 O O . GLY A 1 206 ? -5.98 -12.117 -17.516 1 93.12 206 GLY A O 1
ATOM 1557 N N . ASN A 1 207 ? -6.375 -14.172 -16.719 1 91.06 207 ASN A N 1
ATOM 1558 C CA . ASN A 1 207 ? -7.387 -14.531 -17.719 1 91.06 207 ASN A CA 1
ATOM 1559 C C . ASN A 1 207 ? -8.586 -13.594 -17.656 1 91.06 207 ASN A C 1
ATOM 1561 O O . ASN A 1 207 ? -9.195 -13.289 -18.688 1 91.06 207 ASN A O 1
ATOM 1565 N N . MET A 1 208 ? -8.953 -13.133 -16.484 1 94.31 208 MET A N 1
ATOM 1566 C CA . MET A 1 208 ? -10.102 -12.234 -16.375 1 94.31 208 MET A CA 1
ATOM 1567 C C . MET A 1 208 ? -9.852 -10.93 -17.109 1 94.31 208 MET A C 1
ATOM 1569 O O . MET A 1 208 ? -10.773 -10.359 -17.703 1 94.31 208 MET A O 1
ATOM 1573 N N . LEU A 1 209 ? -8.641 -10.516 -17.125 1 95.81 209 LEU A N 1
ATOM 1574 C CA . LEU A 1 209 ? -8.281 -9.234 -17.719 1 95.81 209 LEU A CA 1
ATOM 1575 C C . LEU A 1 209 ? -8.164 -9.344 -19.234 1 95.81 209 LEU A C 1
ATOM 1577 O O . LEU A 1 209 ? -7.996 -8.328 -19.922 1 95.81 209 LEU A O 1
ATOM 1581 N N . ALA A 1 210 ? -8.297 -10.555 -19.75 1 93.06 210 ALA A N 1
ATOM 1582 C CA . ALA A 1 210 ? -8.383 -10.75 -21.203 1 93.06 210 ALA A CA 1
ATOM 1583 C C . ALA A 1 210 ? -9.789 -10.445 -21.703 1 93.06 210 ALA A C 1
ATOM 1585 O O . ALA A 1 210 ? -9.992 -10.227 -22.906 1 93.06 210 ALA A O 1
ATOM 1586 N N . ASN A 1 211 ? -10.805 -10.523 -20.828 1 95.56 211 ASN A N 1
ATOM 1587 C CA . ASN A 1 211 ? -12.172 -10.148 -21.188 1 95.56 211 ASN A CA 1
ATOM 1588 C C . ASN A 1 211 ? -12.32 -8.641 -21.344 1 95.56 211 ASN A C 1
ATOM 1590 O O . ASN A 1 211 ? -11.969 -7.883 -20.438 1 95.56 211 ASN A O 1
ATOM 1594 N N . ALA A 1 212 ? -12.867 -8.219 -22.406 1 97.31 212 ALA A N 1
ATOM 1595 C CA . ALA A 1 212 ? -12.883 -6.805 -22.766 1 97.31 212 ALA A CA 1
ATOM 1596 C C . ALA A 1 212 ? -13.703 -5.988 -21.781 1 97.31 212 ALA A C 1
ATOM 1598 O O . ALA A 1 212 ? -13.281 -4.914 -21.344 1 97.31 212 ALA A O 1
ATOM 1599 N N . ASP A 1 213 ? -14.875 -6.449 -21.438 1 98.5 213 ASP A N 1
ATOM 1600 C CA . ASP A 1 213 ? -15.75 -5.711 -20.531 1 98.5 213 ASP A CA 1
ATOM 1601 C C . ASP A 1 213 ? -15.164 -5.648 -19.125 1 98.5 213 ASP A C 1
ATOM 1603 O O . ASP A 1 213 ? -15.188 -4.598 -18.484 1 98.5 213 ASP A O 1
ATOM 1607 N N . TYR A 1 214 ? -14.641 -6.727 -18.672 1 98.31 214 TYR A N 1
ATOM 1608 C CA . TYR A 1 214 ? -13.992 -6.773 -17.375 1 98.31 214 TYR A CA 1
ATOM 1609 C C . TYR A 1 214 ? -12.797 -5.832 -17.328 1 98.31 214 TYR A C 1
ATOM 1611 O O . TYR A 1 214 ? -12.648 -5.062 -16.375 1 98.31 214 TYR A O 1
ATOM 1619 N N . TYR A 1 215 ? -12.016 -5.883 -18.359 1 98.38 215 TYR A N 1
ATOM 1620 C CA . TYR A 1 215 ? -10.836 -5.035 -18.453 1 98.38 215 TYR A CA 1
ATOM 1621 C C . TYR A 1 215 ? -11.219 -3.561 -18.438 1 98.38 215 TYR A C 1
ATOM 1623 O O . TYR A 1 215 ? -10.609 -2.76 -17.734 1 98.38 215 TYR A O 1
ATOM 1631 N N . LYS A 1 216 ? -12.172 -3.25 -19.25 1 98.62 216 LYS A N 1
ATOM 1632 C CA . LYS A 1 216 ? -12.633 -1.867 -19.312 1 98.62 216 LYS A CA 1
ATOM 1633 C C . LYS A 1 216 ? -13.109 -1.392 -17.938 1 98.62 216 LYS A C 1
ATOM 1635 O O . LYS A 1 216 ? -12.789 -0.279 -17.516 1 98.62 216 LYS A O 1
ATOM 1640 N N . GLY A 1 217 ? -13.891 -2.195 -17.266 1 98.5 217 GLY A N 1
ATOM 1641 C CA . GLY A 1 217 ? -14.32 -1.871 -15.914 1 98.5 217 GLY A CA 1
ATOM 1642 C C . GLY A 1 217 ? -13.164 -1.651 -14.961 1 98.5 217 GLY A C 1
ATOM 1643 O O . GLY A 1 217 ? -13.172 -0.701 -14.172 1 98.5 217 GLY A O 1
ATOM 1644 N N . CYS A 1 218 ? -12.211 -2.508 -15.047 1 98.69 218 CYS A N 1
ATOM 1645 C CA . CYS A 1 218 ? -11.047 -2.436 -14.18 1 98.69 218 CYS A CA 1
ATOM 1646 C C . CYS A 1 218 ? -10.297 -1.124 -14.375 1 98.69 218 CYS A C 1
ATOM 1648 O O . CYS A 1 218 ? -10.086 -0.372 -13.422 1 98.69 218 CYS A O 1
ATOM 1650 N N . VAL A 1 219 ? -9.945 -0.809 -15.625 1 98.69 219 VAL A N 1
ATOM 1651 C CA . VAL A 1 219 ? -9.172 0.386 -15.938 1 98.69 219 VAL A CA 1
ATOM 1652 C C . VAL A 1 219 ? -9.969 1.635 -15.578 1 98.69 219 VAL A C 1
ATOM 1654 O O .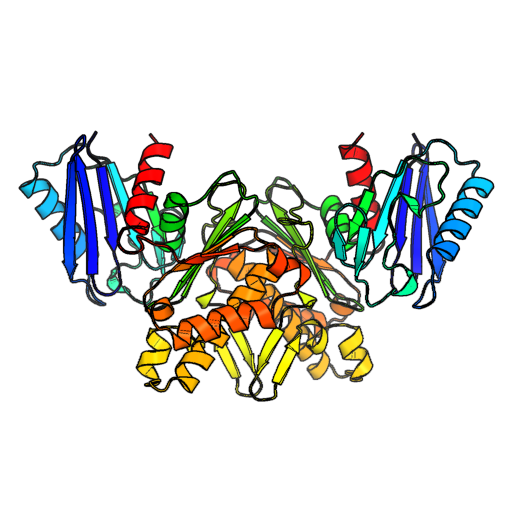 VAL A 1 219 ? -9.43 2.58 -15 1 98.69 219 VAL A O 1
ATOM 1657 N N . SER A 1 220 ? -11.227 1.611 -15.867 1 98.38 220 SER A N 1
ATOM 1658 C CA . SER A 1 220 ? -12.086 2.732 -15.5 1 98.38 220 SER A CA 1
ATOM 1659 C C . SER A 1 220 ? -12.141 2.914 -13.992 1 98.38 220 SER A C 1
ATOM 1661 O O . SER A 1 220 ? -12.094 4.039 -13.492 1 98.38 220 SER A O 1
ATOM 1663 N N . GLY A 1 221 ? -12.312 1.813 -13.266 1 98 221 GLY A N 1
ATOM 1664 C CA . GLY A 1 221 ? -12.312 1.876 -11.812 1 98 221 GLY A CA 1
ATOM 1665 C C . GLY A 1 221 ? -11.055 2.506 -11.242 1 98 221 GLY A C 1
ATOM 1666 O O . GLY A 1 221 ? -11.125 3.344 -10.336 1 98 221 GLY A O 1
ATOM 1667 N N . VAL A 1 222 ? -9.891 2.141 -11.812 1 98.62 222 VAL A N 1
ATOM 1668 C CA . VAL A 1 222 ? -8.633 2.721 -11.367 1 98.62 222 VAL A CA 1
ATOM 1669 C C . VAL A 1 222 ? -8.633 4.227 -11.617 1 98.62 222 VAL A C 1
ATOM 1671 O O . VAL A 1 222 ? -8.383 5.012 -10.695 1 98.62 222 VAL A O 1
ATOM 1674 N N . LYS A 1 223 ? -8.945 4.648 -12.797 1 98 223 LYS A N 1
ATOM 1675 C CA . LYS A 1 223 ? -8.867 6.043 -13.219 1 98 223 LYS A CA 1
ATOM 1676 C C . LYS A 1 223 ? -9.883 6.898 -12.477 1 98 223 LYS A C 1
ATOM 1678 O O . LYS A 1 223 ? -9.609 8.055 -12.133 1 98 223 LYS A O 1
ATOM 1683 N N . ASP A 1 224 ? -11.047 6.336 -12.227 1 97.25 224 ASP A N 1
ATOM 1684 C CA . ASP A 1 224 ? -12.141 7.09 -11.609 1 97.25 224 ASP A CA 1
ATOM 1685 C C . ASP A 1 224 ? -11.914 7.238 -10.102 1 97.25 224 ASP A C 1
ATOM 1687 O O . ASP A 1 224 ? -12.32 8.242 -9.508 1 97.25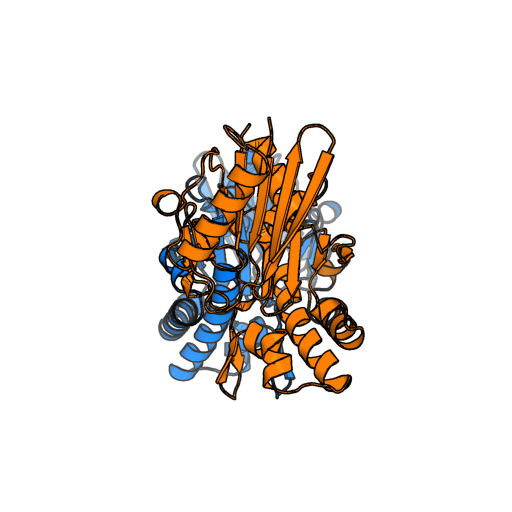 224 ASP A O 1
ATOM 1691 N N . LEU A 1 225 ? -11.297 6.25 -9.5 1 97.81 225 LEU A N 1
ATOM 1692 C CA . LEU A 1 225 ? -11.336 6.207 -8.039 1 97.81 225 LEU A CA 1
ATOM 1693 C C . LEU A 1 225 ? -9.977 6.57 -7.453 1 97.81 225 LEU A C 1
ATOM 1695 O O . LEU A 1 225 ? -9.875 6.902 -6.27 1 97.81 225 LEU A O 1
ATOM 1699 N N . ALA A 1 226 ? -8.883 6.461 -8.188 1 97.88 226 ALA A N 1
ATOM 1700 C CA . ALA A 1 226 ? -7.578 6.898 -7.699 1 97.88 226 ALA A CA 1
ATOM 1701 C C . ALA A 1 226 ? -7.469 8.422 -7.715 1 97.88 226 ALA A C 1
ATOM 1703 O O . ALA A 1 226 ? -8.18 9.094 -8.469 1 97.88 226 ALA A O 1
ATOM 1704 N N . VAL A 1 227 ? -6.664 8.9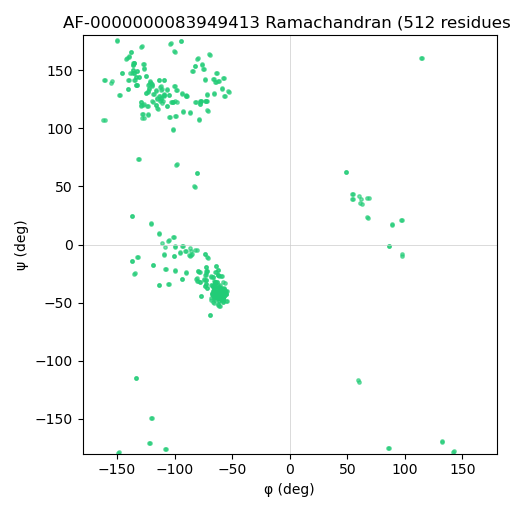45 -6.812 1 96.25 227 VAL A N 1
ATOM 1705 C CA . VAL A 1 227 ? -6.348 10.367 -6.84 1 96.25 227 VAL A CA 1
ATOM 1706 C C . VAL A 1 227 ? -5.746 10.742 -8.195 1 96.25 227 VAL A C 1
ATOM 1708 O O . VAL A 1 227 ? -4.773 10.125 -8.641 1 96.25 227 VAL A O 1
ATOM 1711 N N . PRO A 1 228 ? -6.27 11.75 -8.867 1 96.19 228 PRO A N 1
ATOM 1712 C CA . PRO A 1 228 ? -5.82 12.086 -10.219 1 96.19 228 PRO A CA 1
ATOM 1713 C C . PRO A 1 228 ? -4.312 12.328 -10.297 1 96.19 228 PRO A C 1
ATOM 1715 O O . PRO A 1 228 ? -3.652 11.836 -11.211 1 96.19 228 PRO A O 1
ATOM 1718 N N . ALA A 1 229 ? -3.727 13 -9.383 1 93.62 229 ALA A N 1
ATOM 1719 C CA . ALA A 1 229 ? -2.299 13.312 -9.398 1 93.62 229 ALA A CA 1
ATOM 1720 C C . ALA A 1 229 ? -1.461 12.039 -9.289 1 93.62 229 ALA A C 1
ATOM 1722 O O . ALA A 1 229 ? -0.358 11.969 -9.828 1 93.62 229 ALA A O 1
ATOM 1723 N N . THR A 1 230 ? -1.971 11 -8.562 1 94.25 230 THR A N 1
ATOM 1724 C CA . THR A 1 230 ? -1.245 9.75 -8.383 1 94.25 230 THR A CA 1
ATOM 1725 C C . THR A 1 230 ? -1.335 8.891 -9.641 1 94.25 230 THR A C 1
ATOM 1727 O O . THR A 1 230 ? -0.321 8.383 -10.125 1 94.25 230 THR A O 1
ATOM 1730 N N . VAL A 1 231 ? -2.531 8.781 -10.25 1 96.44 231 VAL A N 1
ATOM 1731 C CA . VAL A 1 231 ? -2.744 7.863 -11.359 1 96.44 231 VAL A CA 1
ATOM 1732 C C . VAL A 1 231 ? -2.178 8.469 -12.648 1 96.44 231 VAL A C 1
ATOM 1734 O O . VAL A 1 231 ? -1.792 7.738 -13.562 1 96.44 231 VAL A O 1
ATOM 1737 N N . SER A 1 232 ? -2.053 9.797 -12.711 1 93.88 232 SER A N 1
ATOM 1738 C CA . SER A 1 232 ? -1.532 10.453 -13.906 1 93.88 232 SER A CA 1
ATOM 1739 C C . SER A 1 232 ? -0.081 10.062 -14.164 1 93.88 232 SER A C 1
ATOM 1741 O O . SER A 1 232 ? 0.405 10.172 -15.289 1 93.88 232 SER A O 1
ATOM 1743 N N . GLN A 1 233 ? 0.596 9.57 -13.211 1 91.06 233 GLN A N 1
ATOM 1744 C CA . GLN A 1 233 ? 2.002 9.195 -13.344 1 91.06 233 GLN A CA 1
ATOM 1745 C C . GLN A 1 233 ? 2.168 7.684 -13.422 1 91.06 233 GLN A C 1
ATOM 1747 O O . GLN A 1 233 ? 3.293 7.176 -13.414 1 91.06 233 GLN A O 1
ATOM 1752 N N . CYS A 1 234 ? 1.094 7.027 -13.445 1 97.25 234 CYS A N 1
ATOM 1753 C CA . CYS A 1 234 ? 1.123 5.57 -13.43 1 97.25 234 CYS A CA 1
ATOM 1754 C C . CYS A 1 234 ? 0.809 5.008 -14.812 1 97.25 234 CYS A C 1
ATOM 1756 O O . CYS A 1 234 ? -0.318 5.129 -15.297 1 97.25 234 CYS A O 1
ATOM 1758 N N . GLN A 1 235 ? 1.738 4.457 -15.477 1 97.88 235 GLN A N 1
ATOM 1759 C CA . GLN A 1 235 ? 1.509 3.799 -16.766 1 97.88 235 GLN A CA 1
ATOM 1760 C C . GLN A 1 235 ? 0.872 2.428 -16.562 1 97.88 235 GLN A C 1
ATOM 1762 O O . GLN A 1 235 ? 1.432 1.567 -15.883 1 97.88 235 GLN A O 1
ATOM 1767 N N . ILE A 1 236 ? -0.276 2.207 -17.172 1 98.25 236 ILE A N 1
ATOM 1768 C CA . ILE A 1 236 ? -0.996 0.941 -17.078 1 98.25 236 ILE A CA 1
ATOM 1769 C C . ILE A 1 236 ? -0.719 0.102 -18.328 1 98.25 236 ILE A C 1
ATOM 1771 O O . ILE A 1 236 ? -0.953 0.552 -19.453 1 98.25 236 ILE A O 1
ATOM 1775 N N . SER A 1 237 ? -0.22 -1.085 -18.109 1 97.25 237 SER A N 1
ATOM 1776 C CA . SER A 1 237 ? 0.102 -1.965 -19.234 1 97.25 237 SER A CA 1
ATOM 1777 C C . SER A 1 237 ? -0.366 -3.391 -18.969 1 97.25 237 SER A C 1
ATOM 1779 O O . SER A 1 237 ? -0.418 -3.828 -17.812 1 97.25 237 SER A O 1
ATOM 1781 N N . ARG A 1 238 ? -0.702 -4.109 -20 1 96.12 238 ARG A N 1
ATOM 1782 C CA . ARG A 1 238 ? -0.921 -5.551 -19.922 1 96.12 238 ARG A CA 1
ATOM 1783 C C . ARG A 1 238 ? 0.393 -6.312 -20.047 1 96.12 238 ARG A C 1
ATOM 1785 O O . ARG A 1 238 ? 1.33 -5.84 -20.688 1 96.12 238 ARG A O 1
ATOM 1792 N N . VAL A 1 239 ? 0.419 -7.402 -19.422 1 95.25 239 VAL A N 1
ATOM 1793 C CA . VAL A 1 239 ? 1.591 -8.258 -19.594 1 95.25 239 VAL A CA 1
ATOM 1794 C C . VAL A 1 239 ? 1.458 -9.07 -20.875 1 95.25 239 VAL A C 1
ATOM 1796 O O . VAL A 1 239 ? 0.447 -9.742 -21.094 1 95.25 239 VAL A O 1
ATOM 1799 N N . ASP A 1 240 ? 2.342 -9 -21.797 1 85.69 240 ASP A N 1
ATOM 1800 C CA . ASP A 1 240 ? 2.299 -9.664 -23.109 1 85.69 240 ASP A CA 1
ATOM 1801 C C . ASP A 1 240 ? 2.459 -11.18 -22.953 1 85.69 240 ASP A C 1
ATOM 1803 O O . ASP A 1 240 ? 1.635 -11.945 -23.453 1 85.69 240 ASP A O 1
ATOM 1807 N N . ASP A 1 241 ? 3.5 -11.797 -22.438 1 89.62 241 ASP A N 1
ATOM 1808 C CA . ASP A 1 241 ? 3.809 -13.219 -22.297 1 89.62 241 ASP A CA 1
ATOM 1809 C C . ASP A 1 241 ? 3.461 -13.719 -20.906 1 89.62 241 ASP A C 1
ATOM 1811 O O . ASP A 1 241 ? 4.32 -14.25 -20.188 1 89.62 241 ASP A O 1
ATOM 1815 N N . MET A 1 242 ? 2.096 -13.727 -20.734 1 89.81 242 MET A N 1
ATOM 1816 C CA . MET A 1 242 ? 1.617 -14.047 -19.391 1 89.81 242 MET A CA 1
ATOM 1817 C C . MET A 1 242 ? 1.791 -15.531 -19.094 1 89.81 242 MET A C 1
ATOM 1819 O O . MET A 1 242 ? 1.999 -15.914 -17.938 1 89.81 242 MET A O 1
ATOM 1823 N N . GLU A 1 243 ? 1.799 -16.344 -20.125 1 90.06 243 GLU A N 1
ATOM 1824 C CA . GLU A 1 243 ? 1.813 -17.797 -19.953 1 90.06 243 GLU A CA 1
ATOM 1825 C C . GLU A 1 243 ? 3.104 -18.25 -19.281 1 90.06 243 GLU A C 1
ATOM 1827 O O . GLU A 1 243 ? 3.1 -19.234 -18.531 1 90.06 243 GLU A O 1
ATOM 1832 N N . THR A 1 244 ? 4.18 -17.531 -19.578 1 95 244 THR A N 1
ATOM 1833 C CA . THR A 1 244 ? 5.461 -17.984 -19.047 1 95 244 THR A CA 1
ATOM 1834 C C . THR A 1 244 ? 6.004 -16.984 -18.031 1 95 244 THR A C 1
ATOM 1836 O O . THR A 1 244 ? 7.164 -17.078 -17.625 1 95 244 THR A O 1
ATOM 1839 N N . LEU A 1 245 ? 5.223 -16.031 -17.656 1 96.69 245 LEU A N 1
ATOM 1840 C CA . LEU A 1 245 ? 5.672 -14.945 -16.797 1 96.69 245 LEU A CA 1
ATOM 1841 C C . LEU A 1 245 ? 6.293 -15.484 -15.516 1 96.69 245 LEU A C 1
ATOM 1843 O O . LEU A 1 245 ? 7.41 -15.109 -15.156 1 96.69 245 LEU A O 1
ATOM 1847 N N . VAL A 1 246 ? 5.586 -16.406 -14.867 1 97.62 246 VAL A N 1
ATOM 1848 C CA . VAL A 1 246 ? 6 -16.922 -13.57 1 97.62 246 VAL A CA 1
ATOM 1849 C C . VAL A 1 246 ? 7.285 -17.734 -13.719 1 97.62 246 VAL A C 1
ATOM 1851 O O . VAL A 1 246 ? 8.234 -17.531 -12.961 1 97.62 246 VAL A O 1
ATOM 1854 N N . CYS A 1 247 ? 7.406 -18.547 -14.734 1 98.06 247 CYS A N 1
ATOM 1855 C CA . CYS A 1 247 ? 8.609 -19.344 -14.953 1 98.06 247 CYS A CA 1
ATOM 1856 C C . CYS A 1 247 ? 9.797 -18.438 -15.289 1 98.06 247 CYS A C 1
ATOM 1858 O O . CYS A 1 247 ? 10.922 -18.703 -14.844 1 98.06 247 CYS A O 1
ATOM 1860 N N . ARG A 1 248 ? 9.539 -17.438 -16.078 1 96.88 248 ARG A N 1
ATOM 1861 C CA . ARG A 1 248 ? 10.609 -16.484 -16.359 1 96.88 248 ARG A CA 1
ATOM 1862 C C . ARG A 1 248 ? 11.086 -15.789 -15.102 1 96.88 248 ARG A C 1
ATOM 1864 O O . ARG A 1 248 ? 12.281 -15.562 -14.922 1 96.88 248 ARG A O 1
ATOM 1871 N N . GLY A 1 249 ? 10.117 -15.43 -14.242 1 98.06 249 GLY A N 1
ATOM 1872 C CA . GLY A 1 249 ? 10.484 -14.844 -12.961 1 98.06 249 GLY A CA 1
ATOM 1873 C C . GLY A 1 249 ? 11.305 -15.773 -12.094 1 98.06 249 GLY A C 1
ATOM 1874 O O . GLY A 1 249 ? 12.297 -15.359 -11.492 1 98.06 249 GLY A O 1
ATOM 1875 N N . LEU A 1 250 ? 10.875 -17 -12 1 98.31 250 LEU A N 1
ATOM 1876 C CA . LEU A 1 250 ? 11.625 -18.016 -11.258 1 98.31 250 LEU A CA 1
ATOM 1877 C C . LEU A 1 250 ? 13.039 -18.156 -11.812 1 98.31 250 LEU A C 1
ATOM 1879 O O . LEU A 1 250 ? 13.992 -18.328 -11.047 1 98.31 250 LEU A O 1
ATOM 1883 N N . GLN A 1 251 ? 13.195 -18.062 -13.109 1 97.12 251 GLN A N 1
ATOM 1884 C CA . GLN A 1 251 ? 14.508 -18.156 -13.742 1 97.12 251 GLN A CA 1
ATOM 1885 C C . GLN A 1 251 ? 15.414 -17.016 -13.273 1 97.12 251 GLN A C 1
ATOM 1887 O O . GLN A 1 251 ? 16.594 -17.234 -13.008 1 97.12 251 GLN A O 1
ATOM 1892 N N . VAL A 1 252 ? 14.867 -15.852 -13.203 1 97 252 VAL A N 1
ATOM 1893 C CA . VAL A 1 252 ? 15.625 -14.703 -12.711 1 97 252 VAL A CA 1
ATOM 1894 C C . VAL A 1 252 ? 16.078 -14.961 -11.281 1 97 252 VAL A C 1
ATOM 1896 O O . VAL A 1 252 ? 17.234 -14.695 -10.93 1 97 252 VAL A O 1
ATOM 1899 N N . MET A 1 253 ? 15.195 -15.539 -10.484 1 96.62 253 MET A N 1
ATOM 1900 C CA . MET A 1 253 ? 15.516 -15.828 -9.086 1 96.62 253 MET A CA 1
ATOM 1901 C C . MET A 1 253 ? 16.656 -16.844 -8.992 1 96.62 253 MET A C 1
ATOM 1903 O O . MET A 1 253 ? 17.516 -16.734 -8.117 1 96.62 253 MET A O 1
ATOM 1907 N N . LEU A 1 254 ? 16.641 -17.781 -9.852 1 96.5 254 LEU A N 1
ATOM 1908 C CA . LEU A 1 254 ? 17.672 -18.797 -9.875 1 96.5 254 LEU A CA 1
ATOM 1909 C C . LEU A 1 254 ? 19.031 -18.188 -10.219 1 96.5 254 LEU A C 1
ATOM 1911 O O . LEU A 1 254 ? 20.062 -18.609 -9.695 1 96.5 254 LEU A O 1
ATOM 1915 N N . MET A 1 255 ? 19.031 -17.172 -11.031 1 92.06 255 MET A N 1
ATOM 1916 C CA . MET A 1 255 ? 20.266 -16.547 -11.492 1 92.06 255 MET A CA 1
ATOM 1917 C C . MET A 1 255 ? 20.812 -15.586 -10.445 1 92.06 255 MET A C 1
ATOM 1919 O O . MET A 1 255 ? 22.016 -15.32 -10.406 1 92.06 255 MET A O 1
ATOM 1923 N N . GLN A 1 256 ? 20.016 -14.961 -9.664 1 86.62 256 GLN A N 1
ATOM 1924 C CA . GLN A 1 256 ? 20.438 -14.008 -8.648 1 86.62 256 GLN A CA 1
ATOM 1925 C C . GLN A 1 256 ? 21.094 -14.719 -7.465 1 86.62 256 GLN A C 1
ATOM 1927 O O . GLN A 1 256 ? 21.891 -14.125 -6.742 1 86.62 256 GLN A O 1
ATOM 1932 N N . GLN A 1 257 ? 20.656 -15.859 -7.152 1 75.06 257 GLN A N 1
ATOM 1933 C CA . GLN A 1 257 ? 21.234 -16.609 -6.043 1 75.06 257 GLN A CA 1
ATOM 1934 C C . GLN A 1 257 ? 22.438 -17.438 -6.5 1 75.06 257 GLN A C 1
ATOM 1936 O O . GLN A 1 257 ? 23.062 -18.109 -5.695 1 75.06 257 GLN A O 1
ATOM 1941 N N . ALA A 1 258 ? 22.734 -17.406 -7.816 1 57.38 258 ALA A N 1
ATOM 1942 C CA . ALA A 1 258 ? 23.922 -18.078 -8.328 1 57.38 258 ALA A CA 1
ATOM 1943 C C . ALA A 1 258 ? 25.172 -17.25 -8.047 1 57.38 258 ALA A C 1
ATOM 1945 O O . ALA A 1 258 ? 25.125 -16.016 -8.047 1 57.38 258 ALA A O 1
ATOM 1946 N N . MET B 1 1 ? 24.531 25.891 13.555 1 86.06 1 MET B N 1
ATOM 1947 C CA . MET B 1 1 ? 23.625 26.672 12.711 1 86.06 1 MET B CA 1
ATOM 1948 C C . MET B 1 1 ? 22.188 26.547 13.203 1 86.06 1 MET B C 1
ATOM 1950 O O . MET B 1 1 ? 21.75 25.484 13.633 1 86.06 1 MET B O 1
ATOM 1954 N N . SER B 1 2 ? 21.516 27.703 13.344 1 95.12 2 SER B N 1
ATOM 1955 C CA . SER B 1 2 ? 20.141 27.719 13.828 1 95.12 2 SER B CA 1
ATOM 1956 C C . SER B 1 2 ? 19.188 27.062 12.836 1 95.12 2 SER B C 1
ATOM 1958 O O . SER B 1 2 ? 19.406 27.125 11.625 1 95.12 2 SER B O 1
ATOM 1960 N N . THR B 1 3 ? 18.219 26.359 13.367 1 97.44 3 THR B N 1
ATOM 1961 C CA . THR B 1 3 ? 17.219 25.734 12.523 1 97.44 3 THR B CA 1
ATOM 1962 C C . THR B 1 3 ? 15.812 26.172 12.945 1 97.44 3 THR B C 1
ATOM 1964 O O . THR B 1 3 ? 15.562 26.422 14.125 1 97.44 3 THR B O 1
ATOM 1967 N N . LEU B 1 4 ? 14.953 26.312 11.969 1 97.94 4 LEU B N 1
ATOM 1968 C CA . LEU B 1 4 ? 13.539 26.609 12.18 1 97.94 4 LEU B CA 1
ATOM 1969 C C . LEU B 1 4 ? 12.656 25.594 11.453 1 97.94 4 LEU B C 1
ATOM 1971 O O . LEU B 1 4 ? 12.773 25.438 10.234 1 97.94 4 LEU B O 1
ATOM 1975 N N . THR B 1 5 ? 11.82 24.891 12.219 1 98.5 5 THR B N 1
ATOM 1976 C CA . THR B 1 5 ? 10.82 23.984 11.656 1 98.5 5 THR B CA 1
ATOM 1977 C C . THR B 1 5 ? 9.414 24.5 11.906 1 98.5 5 THR B C 1
ATOM 1979 O O . THR B 1 5 ? 9.125 25.031 12.977 1 98.5 5 THR B O 1
ATOM 1982 N N . ILE B 1 6 ? 8.578 24.438 10.891 1 98.56 6 ILE B N 1
ATOM 1983 C CA . ILE B 1 6 ? 7.219 24.953 11.008 1 98.56 6 ILE B CA 1
ATOM 1984 C C . ILE B 1 6 ? 6.223 23.891 10.539 1 98.56 6 ILE B C 1
ATOM 1986 O O . ILE B 1 6 ? 6.281 23.453 9.391 1 98.56 6 ILE B O 1
ATOM 1990 N N . GLU B 1 7 ? 5.359 23.484 11.375 1 98.19 7 GLU B N 1
ATOM 1991 C CA . GLU B 1 7 ? 4.18 22.703 11.008 1 98.19 7 GLU B CA 1
ATOM 1992 C C . GLU B 1 7 ? 2.943 23.594 10.914 1 98.19 7 GLU B C 1
ATOM 1994 O O . GLU B 1 7 ? 2.469 24.109 11.93 1 98.19 7 GLU B O 1
ATOM 1999 N N . VAL B 1 8 ? 2.457 23.781 9.766 1 97.56 8 VAL B N 1
ATOM 2000 C CA . VAL B 1 8 ? 1.221 24.531 9.602 1 97.56 8 VAL B CA 1
ATOM 2001 C C . VAL B 1 8 ? 0.028 23.578 9.586 1 97.56 8 VAL B C 1
ATOM 2003 O O . VAL B 1 8 ? -0.118 22.781 8.672 1 97.56 8 VAL B O 1
ATOM 2006 N N . GLY B 1 9 ? -0.819 23.656 10.547 1 94.12 9 GLY B N 1
ATOM 2007 C CA . GLY B 1 9 ? -2.01 22.828 10.656 1 94.12 9 GLY B CA 1
ATOM 2008 C C . GLY B 1 9 ? -3.293 23.594 10.383 1 94.12 9 GLY B C 1
ATOM 2009 O O . GLY B 1 9 ? -3.26 24.781 10.047 1 94.12 9 GLY B O 1
ATOM 2010 N N . THR B 1 10 ? -4.406 22.922 10.547 1 89.5 10 THR B N 1
ATOM 2011 C CA . THR B 1 10 ? -5.719 23.469 10.195 1 89.5 10 THR B CA 1
ATOM 2012 C C . THR B 1 10 ? -6.141 24.547 11.195 1 89.5 10 THR B C 1
ATOM 2014 O O . THR B 1 10 ? -6.836 25.484 10.836 1 89.5 10 THR B O 1
ATOM 2017 N N . GLU B 1 11 ? -5.691 24.391 12.414 1 89.75 11 GLU B N 1
ATOM 2018 C CA . GLU B 1 11 ? -6.121 25.328 13.445 1 89.75 11 GLU B CA 1
ATOM 2019 C C . GLU B 1 11 ? -4.953 26.172 13.945 1 89.75 11 GLU B C 1
ATOM 2021 O O . GLU B 1 11 ? -5.141 27.328 14.336 1 89.75 11 GLU B O 1
ATOM 2026 N N . THR B 1 12 ? -3.812 25.594 13.992 1 94.5 12 THR B N 1
ATOM 2027 C CA . THR B 1 12 ? -2.635 26.297 14.484 1 94.5 12 THR B CA 1
ATOM 2028 C C . THR B 1 12 ? -1.4 25.922 13.664 1 94.5 12 THR B C 1
ATOM 2030 O O . THR B 1 12 ? -1.415 24.953 12.922 1 94.5 12 THR B O 1
ATOM 2033 N N . ALA B 1 13 ? -0.445 26.766 13.766 1 97.69 13 ALA B N 1
ATOM 2034 C CA . ALA B 1 13 ? 0.896 26.469 13.273 1 97.69 13 ALA B CA 1
ATOM 2035 C C . ALA B 1 13 ? 1.909 26.438 14.414 1 97.69 13 ALA B C 1
ATOM 2037 O O . ALA B 1 13 ? 1.898 27.328 15.273 1 97.69 13 ALA B O 1
ATOM 2038 N N . LEU B 1 14 ? 2.705 25.422 14.414 1 97.69 14 LEU B N 1
ATOM 2039 C CA . LEU B 1 14 ? 3.758 25.281 15.414 1 97.69 14 LEU B CA 1
ATOM 2040 C C . LEU B 1 14 ? 5.117 25.641 14.828 1 97.69 14 LEU B C 1
ATOM 2042 O O . LEU B 1 14 ? 5.539 25.062 13.828 1 97.69 14 LEU B O 1
ATOM 2046 N N . PHE B 1 15 ? 5.793 26.609 15.43 1 97.94 15 PHE B N 1
ATOM 2047 C CA . PHE B 1 15 ? 7.156 27.016 15.102 1 97.94 15 PHE B CA 1
ATOM 2048 C C . PHE B 1 15 ? 8.141 26.5 16.156 1 97.94 15 PHE B C 1
ATOM 2050 O O . PHE B 1 15 ? 7.93 26.703 17.344 1 97.94 15 PHE B O 1
ATOM 2057 N N . GLN B 1 16 ? 9.141 25.875 15.703 1 97.69 16 GLN B N 1
ATOM 2058 C CA . GLN B 1 16 ? 10.211 25.469 16.609 1 97.69 16 GLN B CA 1
ATOM 2059 C C . GLN B 1 16 ? 11.555 26.016 16.156 1 97.69 16 GLN B C 1
ATOM 2061 O O . GLN B 1 16 ? 12.031 25.688 15.07 1 97.69 16 GLN B O 1
ATOM 2066 N N . LEU B 1 17 ? 12.18 26.828 17 1 97.25 17 LEU B N 1
ATOM 2067 C CA . LEU B 1 17 ? 13.492 27.438 16.75 1 97.25 17 LEU B CA 1
ATOM 2068 C C . LEU B 1 17 ? 14.562 26.766 17.609 1 97.25 17 LEU B C 1
ATOM 2070 O O . LEU B 1 17 ? 14.43 26.719 18.844 1 97.25 17 LEU B O 1
ATOM 2074 N N . ARG B 1 18 ? 15.5 26.203 16.953 1 96.44 18 ARG B N 1
ATOM 2075 C CA . ARG B 1 18 ? 16.609 25.594 17.672 1 96.44 18 ARG B CA 1
ATOM 2076 C C . ARG B 1 18 ? 17.906 26.391 17.453 1 96.44 18 ARG B C 1
ATOM 2078 O O . ARG B 1 18 ? 18.328 26.594 16.312 1 96.44 18 ARG B O 1
ATOM 2085 N N . GLN B 1 19 ? 18.406 26.797 18.547 1 93.38 19 GLN B N 1
ATOM 2086 C CA . GLN B 1 19 ? 19.688 27.5 18.594 1 93.38 19 GLN B CA 1
ATOM 2087 C C . GLN B 1 19 ? 20.656 26.828 19.578 1 93.38 19 GLN B C 1
ATOM 2089 O O . GLN B 1 19 ? 20.453 26.922 20.797 1 93.38 19 GLN B O 1
ATOM 2094 N N . GLY B 1 20 ? 21.703 26.172 19.109 1 88.81 20 GLY B N 1
ATOM 2095 C CA . GLY B 1 20 ? 22.531 25.391 20 1 88.81 20 GLY B CA 1
ATOM 2096 C C . GLY B 1 20 ? 21.75 24.281 20.703 1 88.81 20 GLY B C 1
ATOM 2097 O O . GLY B 1 20 ? 21.094 23.469 20.062 1 88.81 20 GLY B O 1
ATOM 2098 N N . GLU B 1 21 ? 21.688 24.344 22 1 90.19 21 GLU B N 1
ATOM 2099 C CA . GLU B 1 21 ? 21 23.328 22.797 1 90.19 21 GLU B CA 1
ATOM 2100 C C . GLU B 1 21 ? 19.609 23.781 23.203 1 90.19 21 GLU B C 1
ATOM 2102 O O . GLU B 1 21 ? 18.859 23.016 23.828 1 90.19 21 GLU B O 1
ATOM 2107 N N . THR B 1 22 ? 19.266 25.047 22.781 1 92.69 22 THR B N 1
ATOM 2108 C CA . THR B 1 22 ? 18 25.609 23.203 1 92.69 22 THR B CA 1
ATOM 2109 C C . THR B 1 22 ? 16.953 25.453 22.094 1 92.69 22 THR B C 1
ATOM 2111 O O . THR B 1 22 ? 17.25 25.641 20.922 1 92.69 22 THR B O 1
ATOM 2114 N N . THR B 1 23 ? 15.805 25 22.516 1 95.06 23 THR B N 1
ATOM 2115 C CA . THR B 1 23 ? 14.656 24.938 21.609 1 95.06 23 THR B CA 1
ATOM 2116 C C . THR B 1 23 ? 13.516 25.797 22.141 1 95.06 23 THR B C 1
ATOM 2118 O O . THR B 1 23 ? 13.125 25.672 23.297 1 95.06 23 THR B O 1
ATOM 2121 N N . GLU B 1 24 ? 13.055 26.734 21.359 1 95.5 24 GLU B N 1
ATOM 2122 C CA . GLU B 1 24 ? 11.875 27.547 21.656 1 95.5 24 GLU B CA 1
ATOM 2123 C C . GLU B 1 24 ? 10.711 27.188 20.734 1 95.5 24 GLU B C 1
ATOM 2125 O O . GLU B 1 24 ? 10.906 26.906 19.547 1 95.5 24 GLU B O 1
ATOM 2130 N N . GLN B 1 25 ? 9.531 27.188 21.328 1 95.69 25 GLN B N 1
ATOM 2131 C CA . GLN B 1 25 ? 8.336 26.859 20.562 1 95.69 25 GLN B CA 1
ATOM 2132 C C . GLN B 1 25 ? 7.316 28 20.625 1 95.69 25 GLN B C 1
ATOM 2134 O O . GLN B 1 25 ? 7.156 28.641 21.656 1 95.69 25 GLN B O 1
ATOM 2139 N N . TYR B 1 26 ? 6.75 28.234 19.469 1 92.56 26 TYR B N 1
ATOM 2140 C CA . TYR B 1 26 ? 5.699 29.234 19.312 1 92.56 26 TYR B CA 1
ATOM 2141 C C . TYR B 1 26 ? 4.531 28.672 18.516 1 92.56 26 TYR B C 1
ATOM 2143 O O . TYR B 1 26 ? 4.73 27.938 17.547 1 92.56 26 TYR B O 1
ATOM 2151 N N . LYS B 1 27 ? 3.262 28.984 19 1 95.81 27 LYS B N 1
ATOM 2152 C CA . LYS B 1 27 ? 2.066 28.578 18.266 1 95.81 27 LYS B CA 1
ATOM 2153 C C . LYS B 1 27 ? 1.231 29.797 17.859 1 95.81 27 LYS B C 1
ATOM 2155 O O . LYS B 1 27 ? 1.069 30.734 18.641 1 95.81 27 LYS B O 1
ATOM 2160 N N . ILE B 1 28 ? 0.78 29.781 16.688 1 96.25 28 ILE B N 1
ATOM 2161 C CA . ILE B 1 28 ? -0.111 30.828 16.203 1 96.25 28 ILE B CA 1
ATOM 2162 C C . ILE B 1 28 ? -1.38 30.219 15.625 1 96.25 28 ILE B C 1
ATOM 2164 O O . ILE B 1 28 ? -1.363 29.062 15.164 1 96.25 28 ILE B O 1
ATOM 2168 N N . PRO B 1 29 ? -2.436 31.031 15.633 1 95.44 29 PRO B N 1
ATOM 2169 C CA . PRO B 1 29 ? -3.65 30.531 14.984 1 95.44 29 PRO B CA 1
ATOM 2170 C C . PRO B 1 29 ? -3.551 30.531 13.461 1 95.44 29 PRO B C 1
ATOM 2172 O O . PRO B 1 29 ? -2.91 31.422 12.883 1 95.44 29 PRO B O 1
ATOM 2175 N N . THR B 1 30 ? -4.086 29.578 12.867 1 96.06 30 THR B N 1
ATOM 2176 C CA . THR B 1 30 ? -4.281 29.531 11.422 1 96.06 30 THR B CA 1
ATOM 2177 C C . THR B 1 30 ? -5.766 29.406 11.078 1 96.06 30 THR B C 1
ATOM 2179 O O . THR B 1 30 ? -6.617 29.969 11.781 1 96.06 30 THR B O 1
ATOM 2182 N N . GLY B 1 31 ? -6.121 28.781 10.008 1 90.94 31 GLY B N 1
ATOM 2183 C CA . GLY B 1 31 ? -7.477 28.609 9.508 1 90.94 31 GLY B CA 1
ATOM 2184 C C . GLY B 1 31 ? -7.562 28.688 7.996 1 90.94 31 GLY B C 1
ATOM 2185 O O . GLY B 1 31 ? -6.555 28.922 7.32 1 90.94 31 GLY B O 1
ATOM 2186 N N . GLU B 1 32 ? -8.773 28.578 7.539 1 90.44 32 GLU B N 1
ATOM 2187 C CA . GLU B 1 32 ? -9 28.484 6.098 1 90.44 32 GLU B CA 1
ATOM 2188 C C . GLU B 1 32 ? -8.516 29.75 5.383 1 90.44 32 GLU B C 1
ATOM 2190 O O . GLU B 1 32 ? -8.133 29.688 4.211 1 90.44 32 GLU B O 1
ATOM 2195 N N . ASN B 1 33 ? -8.414 30.859 6.105 1 94.38 33 ASN B N 1
ATOM 2196 C CA . ASN B 1 33 ? -8.047 32.125 5.484 1 94.38 33 ASN B CA 1
ATOM 2197 C C . ASN B 1 33 ? -6.582 32.469 5.723 1 94.38 33 ASN B C 1
ATOM 2199 O O . ASN B 1 33 ? -6.133 33.562 5.395 1 94.38 33 ASN B O 1
ATOM 2203 N N . PHE B 1 34 ? -5.859 31.547 6.305 1 97 34 PHE B N 1
ATOM 2204 C CA . PHE B 1 34 ? -4.434 31.75 6.52 1 97 34 PHE B CA 1
ATOM 2205 C C . PHE B 1 34 ? -3.672 31.672 5.199 1 97 34 PHE B C 1
ATOM 2207 O O . PHE B 1 34 ? -3.6 30.609 4.574 1 97 34 PHE B O 1
ATOM 2214 N N . THR B 1 35 ? -3.037 32.75 4.738 1 97.75 35 THR B N 1
ATOM 2215 C CA . THR B 1 35 ? -2.477 32.906 3.396 1 97.75 35 THR B CA 1
ATOM 2216 C C . THR B 1 35 ? -0.956 32.75 3.432 1 97.75 35 THR B C 1
ATOM 2218 O O . THR B 1 35 ? -0.354 32.719 4.508 1 97.75 35 THR B O 1
ATOM 2221 N N . ILE B 1 36 ? -0.395 32.719 2.229 1 98.06 36 ILE B N 1
ATOM 2222 C CA . ILE B 1 36 ? 1.057 32.75 2.086 1 98.06 36 ILE B CA 1
ATOM 2223 C C . ILE B 1 36 ? 1.611 34.062 2.656 1 98.06 36 ILE B C 1
ATOM 2225 O O . ILE B 1 36 ? 2.66 34.062 3.305 1 98.06 36 ILE B O 1
ATOM 2229 N N . ALA B 1 37 ? 0.863 35.125 2.457 1 98 37 ALA B N 1
ATOM 2230 C CA . ALA B 1 37 ? 1.268 36.438 3.004 1 98 37 ALA B CA 1
ATOM 2231 C C . ALA B 1 37 ? 1.302 36.375 4.531 1 98 37 ALA B C 1
ATOM 2233 O O . ALA B 1 37 ? 2.193 36.969 5.152 1 98 37 ALA B O 1
ATOM 2234 N N . ASP B 1 38 ? 0.3 35.719 5.102 1 98 38 ASP B N 1
ATOM 2235 C CA . ASP B 1 38 ? 0.266 35.594 6.555 1 98 38 ASP B CA 1
ATOM 2236 C C . ASP B 1 38 ? 1.483 34.812 7.059 1 98 38 ASP B C 1
ATOM 2238 O O . ASP B 1 38 ? 2.107 35.219 8.047 1 98 38 ASP B O 1
ATOM 2242 N N . LEU B 1 39 ? 1.798 33.75 6.414 1 98 39 LEU B N 1
ATOM 2243 C CA . LEU B 1 39 ? 2.959 32.938 6.773 1 98 39 LEU B CA 1
ATOM 2244 C C . LEU B 1 39 ? 4.242 33.781 6.672 1 98 39 LEU B C 1
ATOM 2246 O O . LEU B 1 39 ? 5.074 33.75 7.582 1 98 39 LEU B O 1
ATOM 2250 N N . ASN B 1 40 ? 4.398 34.5 5.594 1 98.19 40 ASN B N 1
ATOM 2251 C CA . ASN B 1 40 ? 5.574 35.344 5.383 1 98.19 40 ASN B CA 1
ATOM 2252 C C . ASN B 1 40 ? 5.688 36.438 6.445 1 98.19 40 ASN B C 1
ATOM 2254 O O . ASN B 1 40 ? 6.785 36.75 6.898 1 98.19 40 ASN B O 1
ATOM 2258 N N . ARG B 1 41 ? 4.582 37 6.762 1 97.94 41 ARG B N 1
ATOM 2259 C CA . ARG B 1 41 ? 4.578 38 7.812 1 97.94 41 ARG B CA 1
ATOM 2260 C C . ARG B 1 41 ? 5.059 37.438 9.133 1 97.94 41 ARG B C 1
ATOM 2262 O O . ARG B 1 41 ? 5.855 38.031 9.844 1 97.94 41 ARG B O 1
ATOM 2269 N N . GLN B 1 42 ? 4.551 36.25 9.461 1 96.94 42 GLN B N 1
ATOM 2270 C CA . GLN B 1 42 ? 4.961 35.594 10.695 1 96.94 42 GLN B CA 1
ATOM 2271 C C . GLN B 1 42 ? 6.453 35.281 10.688 1 96.94 42 GLN B C 1
ATOM 2273 O O . GLN B 1 42 ? 7.133 35.438 11.703 1 96.94 42 GLN B O 1
ATOM 2278 N N . LEU B 1 43 ? 6.938 34.812 9.586 1 96.56 43 LEU B N 1
ATOM 2279 C CA . LEU B 1 43 ? 8.359 34.531 9.43 1 96.56 43 LEU B CA 1
ATOM 2280 C C . LEU B 1 43 ? 9.188 35.812 9.648 1 96.56 43 LEU B C 1
ATOM 2282 O O . LEU B 1 43 ? 10.188 35.781 10.375 1 96.56 43 LEU B O 1
ATOM 2286 N N . ALA B 1 44 ? 8.789 36.875 9.055 1 97.06 44 ALA B N 1
ATOM 2287 C CA . ALA B 1 44 ? 9.5 38.156 9.18 1 97.06 44 ALA B CA 1
ATOM 2288 C C . ALA B 1 44 ? 9.547 38.594 10.633 1 97.06 44 ALA B C 1
ATOM 2290 O O . ALA B 1 44 ? 10.57 39.094 11.102 1 97.06 44 ALA B O 1
ATOM 2291 N N . GLU B 1 45 ? 8.391 38.5 11.25 1 96.62 45 GLU B N 1
ATOM 2292 C CA . GLU B 1 45 ? 8.312 38.875 12.656 1 96.62 45 GLU B CA 1
ATOM 2293 C C . GLU B 1 45 ? 9.266 38.031 13.516 1 96.62 45 GLU B C 1
ATOM 2295 O O . GLU B 1 45 ? 9.977 38.562 14.359 1 96.62 45 GLU B O 1
ATOM 2300 N N . LEU B 1 46 ? 9.336 36.781 13.281 1 94.62 46 LEU B N 1
ATOM 2301 C CA . LEU B 1 46 ? 10.219 35.875 14.023 1 94.62 46 LEU B CA 1
ATOM 2302 C C . LEU B 1 46 ? 11.68 36.219 13.758 1 94.62 46 LEU B C 1
ATOM 2304 O O . LEU B 1 46 ? 12.492 36.25 14.688 1 94.62 46 LEU B O 1
ATOM 2308 N N . GLU B 1 47 ? 11.977 36.438 12.516 1 95.62 47 GLU B N 1
ATOM 2309 C CA . GLU B 1 47 ? 13.336 36.781 12.125 1 95.62 47 GLU B CA 1
ATOM 2310 C C . GLU B 1 47 ? 13.789 38.062 12.805 1 95.62 47 GLU B C 1
ATOM 2312 O O . GLU B 1 47 ? 14.938 38.188 13.25 1 95.62 47 GLU B O 1
ATOM 2317 N N . SER B 1 48 ? 12.883 39 12.852 1 96.25 48 SER B N 1
ATOM 2318 C CA . SER B 1 48 ? 13.188 40.281 13.492 1 96.25 48 SER B CA 1
ATOM 2319 C C . SER B 1 48 ? 13.352 40.125 15 1 96.25 48 SER B C 1
ATOM 2321 O O . SER B 1 48 ? 14.32 40.625 15.578 1 96.25 48 SER B O 1
ATOM 2323 N N . ASP B 1 49 ? 12.43 39.438 15.617 1 94.44 49 ASP B N 1
ATOM 2324 C CA . ASP B 1 49 ? 12.406 39.25 17.062 1 94.44 49 ASP B CA 1
ATOM 2325 C C . ASP B 1 49 ? 13.656 38.531 17.562 1 94.44 49 ASP B C 1
ATOM 2327 O O . ASP B 1 49 ? 14.188 38.875 18.625 1 94.44 49 ASP B O 1
ATOM 2331 N N . TYR B 1 50 ? 14.195 37.594 16.766 1 92.38 50 TYR B N 1
ATOM 2332 C CA . TYR B 1 50 ? 15.305 36.781 17.234 1 92.38 50 TYR B CA 1
ATOM 2333 C C . TYR B 1 50 ? 16.594 37.125 16.484 1 92.38 50 TYR B C 1
ATOM 2335 O O . TYR B 1 50 ? 17.641 36.5 16.719 1 92.38 50 TYR B O 1
ATOM 2343 N N . GLY B 1 51 ? 16.469 38.062 15.617 1 93.25 51 GLY B N 1
ATOM 2344 C CA . GLY B 1 51 ? 17.641 38.438 14.836 1 93.25 51 GLY B CA 1
ATOM 2345 C C . GLY B 1 51 ? 18.172 37.281 13.984 1 93.25 51 GLY B C 1
ATOM 2346 O O . GLY B 1 51 ? 19.375 37.094 13.883 1 93.25 51 GLY B O 1
ATOM 2347 N N . LEU B 1 52 ? 17.266 36.5 13.5 1 93.31 52 LEU B N 1
ATOM 2348 C CA . LEU B 1 52 ? 17.656 35.312 12.75 1 93.31 52 LEU B CA 1
ATOM 2349 C C . LEU B 1 52 ? 18.078 35.688 11.328 1 93.31 52 LEU B C 1
ATOM 2351 O O . LEU B 1 52 ? 17.359 36.406 10.641 1 93.31 52 LEU B O 1
ATOM 2355 N N . ALA B 1 53 ? 19.328 35.25 11.062 1 91.06 53 ALA B N 1
ATOM 2356 C CA . ALA B 1 53 ? 19.844 35.281 9.695 1 91.06 53 ALA B CA 1
ATOM 2357 C C . ALA B 1 53 ? 20.656 34.031 9.367 1 91.06 53 ALA B C 1
ATOM 2359 O O . ALA B 1 53 ? 21.266 33.438 10.258 1 91.06 53 ALA B O 1
ATOM 2360 N N . ASN B 1 54 ? 20.625 33.438 8.211 1 92.06 54 ASN B N 1
ATOM 2361 C CA . ASN B 1 54 ? 21.406 32.312 7.77 1 92.06 54 ASN B CA 1
ATOM 2362 C C . ASN B 1 54 ? 21.031 31.031 8.531 1 92.06 54 ASN B C 1
ATOM 2364 O O . ASN B 1 54 ? 21.906 30.359 9.07 1 92.06 54 ASN B O 1
ATOM 2368 N N . TYR B 1 55 ? 19.844 30.781 8.805 1 96.25 55 TYR B N 1
ATOM 2369 C CA . TYR B 1 55 ? 19.328 29.562 9.43 1 96.25 55 TYR B CA 1
ATOM 2370 C C . TYR B 1 55 ? 18.75 28.609 8.391 1 96.25 55 TYR B C 1
ATOM 2372 O O . TYR B 1 55 ? 18.641 28.969 7.215 1 96.25 55 TYR B O 1
ATOM 2380 N N . ARG B 1 56 ? 18.531 27.406 8.758 1 97.38 56 ARG B N 1
ATOM 2381 C CA . ARG B 1 56 ? 17.891 26.438 7.883 1 97.38 56 ARG B CA 1
ATOM 2382 C C . ARG B 1 56 ? 16.406 26.281 8.219 1 97.38 56 ARG B C 1
ATOM 2384 O O . ARG B 1 56 ? 16.031 26.266 9.391 1 97.38 56 ARG B O 1
ATOM 2391 N N . LEU B 1 57 ? 15.617 26.25 7.18 1 97.94 57 LEU B N 1
ATOM 2392 C CA . LEU B 1 57 ? 14.164 26.297 7.324 1 97.94 57 LEU B CA 1
ATOM 2393 C C . LEU B 1 57 ? 13.516 25.094 6.66 1 97.94 57 LEU B C 1
ATOM 2395 O O . LEU B 1 57 ? 13.898 24.703 5.551 1 97.94 57 LEU B O 1
ATOM 2399 N N . ALA B 1 58 ? 12.617 24.406 7.34 1 98.5 58 ALA B N 1
ATOM 2400 C CA . ALA B 1 58 ? 11.766 23.375 6.754 1 98.5 58 ALA B CA 1
ATOM 2401 C C . ALA B 1 58 ? 10.32 23.547 7.207 1 98.5 58 ALA B C 1
ATOM 2403 O O . ALA B 1 58 ? 10.055 23.891 8.359 1 98.5 58 ALA B O 1
ATOM 2404 N N . LEU B 1 59 ? 9.398 23.312 6.328 1 98.62 59 LEU B N 1
ATOM 2405 C CA . LEU B 1 59 ? 7.973 23.469 6.582 1 98.62 59 LEU B CA 1
ATOM 2406 C C . LEU B 1 59 ? 7.207 22.203 6.227 1 98.62 59 LEU B C 1
ATOM 2408 O O . LEU B 1 59 ? 7.59 21.484 5.301 1 98.62 59 LEU B O 1
ATOM 2412 N N . ALA B 1 60 ? 6.094 21.984 6.91 1 98.31 60 ALA B N 1
ATOM 2413 C CA . ALA B 1 60 ? 5.199 20.875 6.594 1 98.31 60 ALA B CA 1
ATOM 2414 C C . ALA B 1 60 ? 3.74 21.328 6.602 1 98.31 60 ALA B C 1
ATOM 2416 O O . ALA B 1 60 ? 3.359 22.203 7.387 1 98.31 60 ALA B O 1
ATOM 2417 N N . PHE B 1 61 ? 2.938 20.75 5.789 1 97.06 61 PHE B N 1
ATOM 2418 C CA . PHE B 1 61 ? 1.536 21.094 5.594 1 97.06 61 PHE B CA 1
ATOM 2419 C C . PHE B 1 61 ? 0.669 19.844 5.527 1 97.06 61 PHE B C 1
ATOM 2421 O O . PHE B 1 61 ? 1.146 18.781 5.148 1 97.06 61 PHE B O 1
ATOM 2428 N N . PRO B 1 62 ? -0.612 19.969 5.875 1 94.81 62 PRO B N 1
ATOM 2429 C CA . PRO B 1 62 ? -1.539 18.844 5.77 1 94.81 62 PRO B CA 1
ATOM 2430 C C . PRO B 1 62 ? -2.098 18.672 4.359 1 94.81 62 PRO B C 1
ATOM 2432 O O . PRO B 1 62 ? -3.314 18.594 4.18 1 94.81 62 PRO B O 1
ATOM 2435 N N . GLY B 1 63 ? -1.249 18.656 3.332 1 94.12 63 GLY B N 1
ATOM 2436 C CA . GLY B 1 63 ? -1.68 18.547 1.947 1 94.12 63 GLY B CA 1
ATOM 2437 C C . GLY B 1 63 ? -0.682 17.812 1.07 1 94.12 63 GLY B C 1
ATOM 2438 O O . GLY B 1 63 ? 0.339 17.328 1.558 1 94.12 63 GLY B O 1
ATOM 2439 N N . MET B 1 64 ? -1.062 17.734 -0.188 1 93.69 64 MET B N 1
ATOM 2440 C CA . MET B 1 64 ? -0.194 17.062 -1.151 1 93.69 64 MET B CA 1
ATOM 2441 C C . MET B 1 64 ? 0.965 17.969 -1.56 1 93.69 64 MET B C 1
ATOM 2443 O O . MET B 1 64 ? 0.75 19.094 -2.035 1 93.69 64 MET B O 1
ATOM 2447 N N . VAL B 1 65 ? 2.15 17.516 -1.323 1 95.62 65 VAL B N 1
ATOM 2448 C CA . VAL B 1 65 ? 3.346 18.281 -1.686 1 95.62 65 VAL B CA 1
ATOM 2449 C C . VAL B 1 65 ? 4.133 17.516 -2.752 1 95.62 65 VAL B C 1
ATOM 2451 O O . VAL B 1 65 ? 4.391 16.312 -2.607 1 95.62 65 VAL B O 1
ATOM 2454 N N . ARG B 1 66 ? 4.391 18.156 -3.807 1 91.62 66 ARG B N 1
ATOM 2455 C CA . ARG B 1 66 ? 5.211 17.625 -4.895 1 91.62 66 ARG B CA 1
ATOM 2456 C C . ARG B 1 66 ? 6.309 18.609 -5.281 1 91.62 66 ARG B C 1
ATOM 2458 O O . ARG B 1 66 ? 6.027 19.781 -5.566 1 91.62 66 ARG B O 1
ATOM 2465 N N . ASP B 1 67 ? 7.539 18.203 -5.227 1 92 67 ASP B N 1
ATOM 2466 C CA . ASP B 1 67 ? 8.672 19.047 -5.617 1 92 67 ASP B CA 1
ATOM 2467 C C . ASP B 1 67 ? 8.664 20.375 -4.863 1 92 67 ASP B C 1
ATOM 2469 O O . ASP B 1 67 ? 8.758 21.438 -5.473 1 92 67 ASP B O 1
ATOM 2473 N N . ASN B 1 68 ? 8.398 20.266 -3.586 1 95.44 68 ASN B N 1
ATOM 2474 C CA . ASN B 1 68 ? 8.43 21.406 -2.668 1 95.44 68 ASN B CA 1
ATOM 2475 C C . ASN B 1 68 ? 7.305 22.391 -2.957 1 95.44 68 ASN B C 1
ATOM 2477 O O . ASN B 1 68 ? 7.406 23.578 -2.621 1 95.44 68 ASN B O 1
ATOM 2481 N N . GLN B 1 69 ? 6.285 21.859 -3.592 1 96.38 69 GLN B N 1
ATOM 2482 C CA . GLN B 1 69 ? 5.109 22.688 -3.838 1 96.38 69 GLN B CA 1
ATOM 2483 C C . GLN B 1 69 ? 3.859 22.062 -3.223 1 96.38 69 GLN B C 1
ATOM 2485 O O . GLN B 1 69 ? 3.633 20.859 -3.354 1 96.38 69 GLN B O 1
ATOM 2490 N N . LEU B 1 70 ? 3.133 22.891 -2.578 1 97.25 70 LEU B N 1
ATOM 2491 C CA . LEU B 1 70 ? 1.832 22.469 -2.08 1 97.25 70 LEU B CA 1
ATOM 2492 C C . LEU B 1 70 ? 0.794 22.469 -3.199 1 97.25 70 LEU B C 1
ATOM 2494 O O . LEU B 1 70 ? 0.263 23.531 -3.551 1 97.25 70 LEU B O 1
ATOM 2498 N N . ILE B 1 71 ? 0.385 21.312 -3.654 1 94.62 71 ILE B N 1
ATOM 2499 C CA . ILE B 1 71 ? -0.416 21.266 -4.875 1 94.62 71 ILE B CA 1
ATOM 2500 C C . ILE B 1 71 ? -1.894 21.125 -4.516 1 94.62 71 ILE B C 1
ATOM 2502 O O . ILE B 1 71 ? -2.768 21.406 -5.34 1 94.62 71 ILE B O 1
ATOM 2506 N N . SER B 1 72 ? -2.164 20.641 -3.373 1 93.81 72 SER B N 1
ATOM 2507 C CA . SER B 1 72 ? -3.537 20.531 -2.891 1 93.81 72 SER B CA 1
ATOM 2508 C C . SER B 1 72 ? -3.586 20.516 -1.366 1 93.81 72 SER B C 1
ATOM 2510 O O . SER B 1 72 ? -2.717 19.938 -0.718 1 93.81 72 SER B O 1
ATOM 2512 N N . CYS B 1 73 ? -4.539 21.203 -0.858 1 94.12 73 CYS B N 1
ATOM 2513 C CA . CYS B 1 73 ? -4.773 21.25 0.581 1 94.12 73 CYS B CA 1
ATOM 2514 C C . CYS B 1 73 ? -6.191 21.703 0.885 1 94.12 73 CYS B C 1
ATOM 2516 O O . CYS B 1 73 ? -6.504 22.891 0.752 1 94.12 73 CYS B O 1
ATOM 2518 N N . ARG B 1 74 ? -7.016 20.859 1.306 1 86.62 74 ARG B N 1
ATOM 2519 C CA . ARG B 1 74 ? -8.414 21.188 1.554 1 86.62 74 ARG B CA 1
ATOM 2520 C C . ARG B 1 74 ? -8.562 22.062 2.801 1 86.62 74 ARG B C 1
ATOM 2522 O O . ARG B 1 74 ? -9.383 22.969 2.832 1 86.62 74 ARG B O 1
ATOM 2529 N N . ALA B 1 75 ? -7.777 21.797 3.787 1 87.81 75 ALA B N 1
ATOM 2530 C CA . ALA B 1 75 ? -7.898 22.469 5.078 1 87.81 75 ALA B CA 1
ATOM 2531 C C . ALA B 1 75 ? -7.367 23.891 5.004 1 87.81 75 ALA B C 1
ATOM 2533 O O . ALA B 1 75 ? -7.82 24.781 5.742 1 87.81 75 ALA B O 1
ATOM 2534 N N . LEU B 1 76 ? -6.375 24.078 4.113 1 94.44 76 LEU B N 1
ATOM 2535 C CA . LEU B 1 76 ? -5.727 25.375 3.959 1 94.44 76 LEU B CA 1
ATOM 2536 C C . LEU B 1 76 ? -5.656 25.781 2.488 1 94.44 76 LEU B C 1
ATOM 2538 O O . LEU B 1 76 ? -4.566 25.906 1.927 1 94.44 76 LEU B O 1
ATOM 2542 N N . PRO B 1 77 ? -6.809 26.156 1.959 1 94.69 77 PRO B N 1
ATOM 2543 C CA . PRO B 1 77 ? -6.84 26.391 0.515 1 94.69 77 PRO B CA 1
ATOM 2544 C C . PRO B 1 77 ? -6.027 27.625 0.105 1 94.69 77 PRO B C 1
ATOM 2546 O O . PRO B 1 77 ? -5.488 27.672 -1.004 1 94.69 77 PRO B O 1
ATOM 2549 N N . ALA B 1 78 ? -5.898 28.562 0.979 1 96.88 78 ALA B N 1
ATOM 2550 C CA . ALA B 1 78 ? -5.227 29.828 0.653 1 96.88 78 ALA B CA 1
ATOM 2551 C C . ALA B 1 78 ? -3.715 29.625 0.55 1 96.88 78 ALA B C 1
ATOM 2553 O O . ALA B 1 78 ? -3 30.5 0.062 1 96.88 78 ALA B O 1
ATOM 2554 N N . LEU B 1 79 ? -3.213 28.453 0.92 1 97.62 79 LEU B N 1
ATOM 2555 C CA . LEU B 1 79 ? -1.78 28.188 0.875 1 97.62 79 LEU B CA 1
ATOM 2556 C C . LEU B 1 79 ? -1.421 27.375 -0.367 1 97.62 79 LEU B C 1
ATOM 2558 O O . LEU B 1 79 ? -0.241 27.188 -0.673 1 97.62 79 LEU B O 1
ATOM 2562 N N . VAL B 1 80 ? -2.406 26.875 -1.074 1 97.12 80 VAL B N 1
ATOM 2563 C CA . VAL B 1 80 ? -2.164 26.047 -2.254 1 97.12 80 VAL B CA 1
ATOM 2564 C C . VAL B 1 80 ? -1.341 26.844 -3.273 1 97.12 80 VAL B C 1
ATOM 2566 O O . VAL B 1 80 ? -1.615 28.016 -3.527 1 97.12 80 VAL B O 1
ATOM 2569 N N . GLY B 1 81 ? -0.378 26.203 -3.768 1 97.12 81 GLY B N 1
ATOM 2570 C CA . GLY B 1 81 ? 0.541 26.844 -4.691 1 97.12 81 GLY B CA 1
ATOM 2571 C C . GLY B 1 81 ? 1.811 27.344 -4.02 1 97.12 81 GLY B C 1
ATOM 2572 O O . GLY B 1 81 ? 2.744 27.781 -4.695 1 97.12 81 GLY B O 1
ATOM 2573 N N . LEU B 1 82 ? 1.856 27.297 -2.707 1 98 82 LEU B N 1
ATOM 2574 C CA . LEU B 1 82 ? 3.076 27.656 -1.994 1 98 82 LEU B CA 1
ATOM 2575 C C . LEU B 1 82 ? 4.27 26.875 -2.518 1 98 82 LEU B C 1
ATOM 2577 O O . LEU B 1 82 ? 4.176 25.656 -2.719 1 98 82 LEU B O 1
ATOM 2581 N N . ASN B 1 83 ? 5.32 27.562 -2.795 1 97.88 83 ASN B N 1
ATOM 2582 C CA . ASN B 1 83 ? 6.594 27.016 -3.254 1 97.88 83 ASN B CA 1
ATOM 2583 C C . ASN B 1 83 ? 7.77 27.891 -2.811 1 97.88 83 ASN B C 1
ATOM 2585 O O . ASN B 1 83 ? 7.574 28.922 -2.168 1 97.88 83 ASN B O 1
ATOM 2589 N N . PRO B 1 84 ? 8.969 27.453 -3.074 1 97.06 84 PRO B N 1
ATOM 2590 C CA . PRO B 1 84 ? 10.141 28.188 -2.58 1 97.06 84 PRO B CA 1
ATOM 2591 C C . PRO B 1 84 ? 10.156 29.641 -3.041 1 97.06 84 PRO B C 1
ATOM 2593 O O . PRO B 1 84 ? 10.594 30.516 -2.293 1 97.06 84 PRO B O 1
ATOM 2596 N N . GLU B 1 85 ? 9.672 29.906 -4.176 1 97.12 85 GLU B N 1
ATOM 2597 C CA . GLU B 1 85 ? 9.711 31.25 -4.738 1 97.12 85 GLU B CA 1
ATOM 2598 C C . GLU B 1 85 ? 8.742 32.188 -4.012 1 97.12 85 GLU B C 1
ATOM 2600 O O . GLU B 1 85 ? 8.922 33.406 -4.02 1 97.12 85 GLU B O 1
ATOM 2605 N N . LYS B 1 86 ? 7.766 31.641 -3.402 1 97.75 86 LYS B N 1
ATOM 2606 C CA . LYS B 1 86 ? 6.727 32.438 -2.76 1 97.75 86 LYS B CA 1
ATOM 2607 C C . LYS B 1 86 ? 7.023 32.625 -1.275 1 97.75 86 LYS B C 1
ATOM 2609 O O . LYS B 1 86 ? 6.309 33.375 -0.586 1 97.75 86 LYS B O 1
ATOM 2614 N N . LEU B 1 87 ? 8.008 31.969 -0.832 1 96.69 87 LEU B N 1
ATOM 2615 C CA . LEU B 1 87 ? 8.406 32.125 0.562 1 96.69 87 LEU B CA 1
ATOM 2616 C C . LEU B 1 87 ? 9.43 33.25 0.711 1 96.69 87 LEU B C 1
ATOM 2618 O O . LEU B 1 87 ? 10.422 33.281 -0.012 1 96.69 87 LEU B O 1
ATOM 2622 N N . SER B 1 88 ? 9.156 34.188 1.627 1 95.88 88 SER B N 1
ATOM 2623 C CA . SER B 1 88 ? 10.094 35.25 1.964 1 95.88 88 SER B CA 1
ATOM 2624 C C . SER B 1 88 ? 10.82 34.938 3.271 1 95.88 88 SER B C 1
ATOM 2626 O O . SER B 1 88 ? 10.266 35.156 4.355 1 95.88 88 SER B O 1
ATOM 2628 N N . SER B 1 89 ? 11.992 34.438 3.217 1 94.44 89 SER B N 1
ATOM 2629 C CA . SER B 1 89 ? 12.766 34.062 4.395 1 94.44 89 SER B CA 1
ATOM 2630 C C . SER B 1 89 ? 14.227 34.5 4.25 1 94.44 89 SER B C 1
ATOM 2632 O O . SER B 1 89 ? 14.766 34.531 3.141 1 94.44 89 SER B O 1
ATOM 2634 N N . ARG B 1 90 ? 14.852 34.844 5.359 1 95.38 90 ARG B N 1
ATOM 2635 C CA . ARG B 1 90 ? 16.266 35.188 5.402 1 95.38 90 ARG B CA 1
ATOM 2636 C C . ARG B 1 90 ? 17.109 33.906 5.562 1 95.38 90 ARG B C 1
ATOM 2638 O O . ARG B 1 90 ? 18.344 33.969 5.535 1 95.38 90 ARG B O 1
ATOM 2645 N N . GLY B 1 91 ? 16.438 32.781 5.812 1 95.69 91 GLY B N 1
ATOM 2646 C CA . GLY B 1 91 ? 17.109 31.516 5.961 1 95.69 91 GLY B CA 1
ATOM 2647 C C . GLY B 1 91 ? 17.172 30.719 4.672 1 95.69 91 GLY B C 1
ATOM 2648 O O . GLY B 1 91 ? 16.656 31.156 3.643 1 95.69 91 GLY B O 1
ATOM 2649 N N . GLU B 1 92 ? 17.859 29.594 4.719 1 95.25 92 GLU B N 1
ATOM 2650 C CA . GLU B 1 92 ? 17.906 28.625 3.621 1 95.25 92 GLU B CA 1
ATOM 2651 C C . GLU B 1 92 ? 16.75 27.641 3.705 1 95.25 92 GLU B C 1
ATOM 2653 O O . GLU B 1 92 ? 16.688 26.828 4.637 1 95.25 92 GLU B O 1
ATOM 2658 N N . LEU B 1 93 ? 15.875 27.719 2.729 1 94.5 93 LEU B N 1
ATOM 2659 C CA . LEU B 1 93 ? 14.789 26.75 2.67 1 94.5 93 LEU B CA 1
ATOM 2660 C C . LEU B 1 93 ? 15.312 25.391 2.236 1 94.5 93 LEU B C 1
ATOM 2662 O O . LEU B 1 93 ? 15.859 25.25 1.141 1 94.5 93 LEU B O 1
ATOM 2666 N N . VAL B 1 94 ? 15.047 24.406 3.1 1 92.94 94 VAL B N 1
ATOM 2667 C CA . VAL B 1 94 ? 15.602 23.078 2.842 1 92.94 94 VAL B CA 1
ATOM 2668 C C . VAL B 1 94 ? 14.5 22.141 2.344 1 92.94 94 VAL B C 1
ATOM 2670 O O . VAL B 1 94 ? 14.742 21.281 1.488 1 92.94 94 VAL B O 1
ATOM 2673 N N . ALA B 1 95 ? 13.281 22.375 2.875 1 95.88 95 ALA B N 1
ATOM 2674 C CA . ALA B 1 95 ? 12.242 21.438 2.486 1 95.88 95 ALA B CA 1
ATOM 2675 C C . ALA B 1 95 ? 10.852 22.016 2.73 1 95.88 95 ALA B C 1
ATOM 2677 O O . ALA B 1 95 ? 10.625 22.703 3.729 1 95.88 95 ALA B O 1
ATOM 2678 N N . ILE B 1 96 ? 9.961 21.766 1.87 1 97.69 96 ILE B N 1
ATOM 2679 C CA . ILE B 1 96 ? 8.508 21.781 2.059 1 97.69 96 ILE B CA 1
ATOM 2680 C C . ILE B 1 96 ? 7.961 20.359 1.945 1 97.69 96 ILE B C 1
ATOM 2682 O O . ILE B 1 96 ? 8.195 19.672 0.947 1 97.69 96 ILE B O 1
ATOM 2686 N N . SER B 1 97 ? 7.242 19.891 2.969 1 97.38 97 SER B N 1
ATOM 2687 C CA . SER B 1 97 ? 6.848 18.484 3.02 1 97.38 97 SER B CA 1
ATOM 2688 C C . SER B 1 97 ? 5.387 18.344 3.432 1 97.38 97 SER B C 1
ATOM 2690 O O . SER B 1 97 ? 4.797 19.281 3.988 1 97.38 97 SER B O 1
ATOM 2692 N N . ASN B 1 98 ? 4.789 17.25 3.066 1 96.81 98 ASN B N 1
ATOM 2693 C CA . ASN B 1 98 ? 3.578 16.797 3.74 1 96.81 98 ASN B CA 1
ATOM 2694 C C . ASN B 1 98 ? 3.834 16.5 5.215 1 96.81 98 ASN B C 1
ATOM 2696 O O . ASN B 1 98 ? 4.875 15.945 5.57 1 96.81 98 ASN B O 1
ATOM 2700 N N . ASP B 1 99 ? 2.934 16.828 6.051 1 97 99 ASP B N 1
ATOM 2701 C CA . ASP B 1 99 ? 3.15 16.75 7.492 1 97 99 ASP B CA 1
ATOM 2702 C C . ASP B 1 99 ? 3.359 15.297 7.926 1 97 99 ASP B C 1
ATOM 2704 O O . ASP B 1 99 ? 4.246 15 8.734 1 97 99 ASP B O 1
ATOM 2708 N N . ILE B 1 100 ? 2.621 14.375 7.418 1 96.88 100 ILE B N 1
ATOM 2709 C CA . ILE B 1 100 ? 2.746 12.992 7.871 1 96.88 100 ILE B CA 1
ATOM 2710 C C . ILE B 1 100 ? 4.031 12.383 7.32 1 96.88 100 ILE B C 1
ATOM 2712 O O . ILE B 1 100 ? 4.664 11.555 7.977 1 96.88 100 ILE B O 1
ATOM 2716 N N . HIS B 1 101 ? 4.438 12.727 6.109 1 97.62 101 HIS B N 1
ATOM 2717 C CA . HIS B 1 101 ? 5.746 12.336 5.594 1 97.62 101 HIS B CA 1
ATOM 2718 C C . HIS B 1 101 ? 6.867 12.859 6.488 1 97.62 101 HIS B C 1
ATOM 2720 O O . HIS B 1 101 ? 7.77 12.102 6.859 1 97.62 101 HIS B O 1
ATOM 2726 N N . ALA B 1 102 ? 6.754 14.109 6.848 1 97.94 102 ALA B N 1
ATOM 2727 C CA . ALA B 1 102 ? 7.758 14.688 7.738 1 97.94 102 ALA B CA 1
ATOM 2728 C C . ALA B 1 102 ? 7.773 13.969 9.086 1 97.94 102 ALA B C 1
ATOM 2730 O O . ALA B 1 102 ? 8.836 13.625 9.594 1 97.94 102 ALA B O 1
ATOM 2731 N N . GLY B 1 103 ? 6.613 13.758 9.625 1 97.69 103 GLY B N 1
ATOM 2732 C CA . GLY B 1 103 ? 6.504 13.148 10.938 1 97.69 103 GLY B CA 1
ATOM 2733 C C . GLY B 1 103 ? 7.176 11.789 11.023 1 97.69 103 GLY B C 1
ATOM 2734 O O . GLY B 1 103 ? 7.797 11.453 12.031 1 97.69 103 GLY B O 1
ATOM 2735 N N . LEU B 1 104 ? 7.062 11.023 9.984 1 98.19 104 LEU B N 1
ATOM 2736 C CA . LEU B 1 104 ? 7.602 9.664 10.008 1 98.19 104 LEU B CA 1
ATOM 2737 C C . LEU B 1 104 ? 9.125 9.688 10.094 1 98.19 104 LEU B C 1
ATOM 2739 O O . LEU B 1 104 ? 9.734 8.773 10.656 1 98.19 104 LEU B O 1
ATOM 2743 N N . HIS B 1 105 ? 9.781 10.703 9.609 1 97.88 105 HIS B N 1
ATOM 2744 C CA . HIS B 1 105 ? 11.234 10.82 9.719 1 97.88 105 HIS B CA 1
ATOM 2745 C C . HIS B 1 105 ? 11.68 10.828 11.18 1 97.88 105 HIS B C 1
ATOM 2747 O O . HIS B 1 105 ? 12.797 10.422 11.492 1 97.88 105 HIS B O 1
ATOM 2753 N N . ALA B 1 106 ? 10.805 11.273 12.086 1 97.44 106 ALA B N 1
ATOM 2754 C CA . ALA B 1 106 ? 11.164 11.414 13.492 1 97.44 106 ALA B CA 1
ATOM 2755 C C . ALA B 1 106 ? 11.273 10.055 14.172 1 97.44 106 ALA B C 1
ATOM 2757 O O . ALA B 1 106 ? 11.977 9.906 15.172 1 97.44 106 ALA B O 1
ATOM 2758 N N . ILE B 1 107 ? 10.602 9.016 13.617 1 97.44 107 ILE B N 1
ATOM 2759 C CA . ILE B 1 107 ? 10.461 7.816 14.438 1 97.44 107 ILE B CA 1
ATOM 2760 C C . ILE B 1 107 ? 10.836 6.586 13.609 1 97.44 107 ILE B C 1
ATOM 2762 O O . ILE B 1 107 ? 10.984 5.488 14.156 1 97.44 107 ILE B O 1
ATOM 2766 N N . ALA B 1 108 ? 11 6.719 12.297 1 97.19 108 ALA B N 1
ATOM 2767 C CA . ALA B 1 108 ? 11.359 5.586 11.445 1 97.19 108 ALA B CA 1
ATOM 2768 C C . ALA B 1 108 ? 12.656 4.938 11.906 1 97.19 108 ALA B C 1
ATOM 2770 O O . ALA B 1 108 ? 13.586 5.625 12.336 1 97.19 108 ALA B O 1
ATOM 2771 N N . SER B 1 109 ? 12.719 3.621 11.797 1 97.19 109 SER B N 1
ATOM 2772 C CA . SER B 1 109 ? 13.883 2.873 12.258 1 97.19 109 SER B CA 1
ATOM 2773 C C . SER B 1 109 ? 14.375 1.899 11.188 1 97.19 109 SER B C 1
ATOM 2775 O O . SER B 1 109 ? 13.57 1.23 10.539 1 97.19 109 SER B O 1
ATOM 2777 N N . VAL B 1 110 ? 15.68 1.708 11.086 1 95.81 110 VAL B N 1
ATOM 2778 C CA . VAL B 1 110 ? 16.297 0.783 10.141 1 95.81 110 VAL B CA 1
ATOM 2779 C C . VAL B 1 110 ? 16.031 -0.656 10.57 1 95.81 110 VAL B C 1
ATOM 2781 O O . VAL B 1 110 ? 16.234 -1.593 9.797 1 95.81 110 VAL B O 1
ATOM 2784 N N . LYS B 1 111 ? 15.531 -0.83 11.773 1 95.75 111 LYS B N 1
ATOM 2785 C CA . LYS B 1 111 ? 15.242 -2.16 12.305 1 95.75 111 LYS B CA 1
ATOM 2786 C C . LYS B 1 111 ? 14.023 -2.771 11.633 1 95.75 111 LYS B C 1
ATOM 2788 O O . LYS B 1 111 ? 13.797 -3.98 11.711 1 95.75 111 LYS B O 1
ATOM 2793 N N . HIS B 1 112 ? 13.242 -1.901 11.039 1 95.75 112 HIS B N 1
ATOM 2794 C CA . HIS B 1 112 ? 12.008 -2.369 10.414 1 95.75 112 HIS B CA 1
ATOM 2795 C C . HIS B 1 112 ? 12.109 -2.291 8.891 1 95.75 112 HIS B C 1
ATOM 2797 O O . HIS B 1 112 ? 12.453 -1.244 8.344 1 95.75 112 HIS B O 1
ATOM 2803 N N . GLN B 1 113 ? 11.797 -3.33 8.211 1 95.62 113 GLN B N 1
ATOM 2804 C CA . GLN B 1 113 ? 11.781 -3.344 6.754 1 95.62 113 GLN B CA 1
ATOM 2805 C C . GLN B 1 113 ? 10.68 -2.434 6.211 1 95.62 113 GLN B C 1
ATOM 2807 O O . GLN B 1 113 ? 10.852 -1.796 5.168 1 95.62 113 GLN B O 1
ATOM 2812 N N . CYS B 1 114 ? 9.594 -2.42 6.941 1 97.94 114 CYS B N 1
ATOM 2813 C CA . CYS B 1 114 ? 8.453 -1.582 6.566 1 97.94 114 CYS B CA 1
ATOM 2814 C C . CYS B 1 114 ? 7.703 -1.099 7.801 1 97.94 114 CYS B C 1
ATOM 2816 O O . CYS B 1 114 ? 7.352 -1.897 8.672 1 97.94 114 CYS B O 1
ATOM 2818 N N . GLU B 1 115 ? 7.469 0.18 7.906 1 98.25 115 GLU B N 1
ATOM 2819 C CA . GLU B 1 115 ? 6.652 0.776 8.961 1 98.25 115 GLU B CA 1
ATOM 2820 C C . GLU B 1 115 ? 5.641 1.766 8.383 1 98.25 115 GLU B C 1
ATOM 2822 O O . GLU B 1 115 ? 5.902 2.396 7.355 1 98.25 115 GLU B O 1
ATOM 2827 N N . LEU B 1 116 ? 4.547 1.854 9.062 1 98.75 116 LEU B N 1
ATOM 2828 C CA . LEU B 1 116 ? 3.49 2.779 8.664 1 98.75 116 LEU B CA 1
ATOM 2829 C C . LEU B 1 116 ? 3.18 3.764 9.789 1 98.75 116 LEU B C 1
ATOM 2831 O O . LEU B 1 116 ? 3.195 3.395 10.969 1 98.75 116 LEU B O 1
ATOM 2835 N N . LEU B 1 117 ? 2.957 4.965 9.445 1 98.75 117 LEU B N 1
ATOM 2836 C CA . LEU B 1 117 ? 2.379 5.98 10.32 1 98.75 117 LEU B CA 1
ATOM 2837 C C . LEU B 1 117 ? 1.027 6.449 9.797 1 98.75 117 LEU B C 1
ATOM 2839 O O . LEU B 1 117 ? 0.93 6.918 8.656 1 98.75 117 LEU B O 1
ATOM 2843 N N . VAL B 1 118 ? 0.019 6.266 10.586 1 98.69 118 VAL B N 1
ATOM 2844 C CA . VAL B 1 118 ? -1.312 6.766 10.266 1 98.69 118 VAL B CA 1
ATOM 2845 C C . VAL B 1 118 ? -1.702 7.867 11.25 1 98.69 118 VAL B C 1
ATOM 2847 O O . VAL B 1 118 ? -1.565 7.699 12.461 1 98.69 118 VAL B O 1
ATOM 2850 N N . MET B 1 119 ? -2.094 8.945 10.695 1 96.56 119 MET B N 1
ATOM 2851 C CA . MET B 1 119 ? -2.576 10.07 11.5 1 96.56 119 MET B CA 1
ATOM 2852 C C . MET B 1 119 ? -4.031 10.383 11.172 1 96.56 119 MET B C 1
ATOM 2854 O O . MET B 1 119 ? -4.398 10.5 10 1 96.56 119 MET B O 1
ATOM 2858 N N . CYS B 1 120 ? -4.859 10.477 12.25 1 96.06 120 CYS B N 1
ATOM 2859 C CA . CYS B 1 120 ? -6.262 10.828 12.055 1 96.06 120 CYS B CA 1
ATOM 2860 C C . CYS B 1 120 ? -6.66 11.992 12.953 1 96.06 120 CYS B C 1
ATOM 2862 O O . CYS B 1 120 ? -6.66 11.867 14.18 1 96.06 120 CYS B O 1
ATOM 2864 N N . GLY B 1 121 ? -6.93 13.07 12.406 1 92.81 121 GLY B N 1
ATOM 2865 C CA . GLY B 1 121 ? -7.516 14.266 12.984 1 92.81 121 GLY B CA 1
ATOM 2866 C C . GLY B 1 121 ? -8.641 14.844 12.148 1 92.81 121 GLY B C 1
ATOM 2867 O O . GLY B 1 121 ? -9.617 14.156 11.859 1 92.81 121 GLY B O 1
ATOM 2868 N N . THR B 1 122 ? -8.352 16.078 11.648 1 90.62 122 THR B N 1
ATOM 2869 C CA . THR B 1 122 ? -9.336 16.625 10.727 1 90.62 122 THR B CA 1
ATOM 2870 C C . THR B 1 122 ? -9.469 15.758 9.484 1 90.62 122 THR B C 1
ATOM 2872 O O . THR B 1 122 ? -10.578 15.5 9.008 1 90.62 122 THR B O 1
ATOM 2875 N N . GLY B 1 123 ? -8.391 15.289 9 1 93.56 123 GLY B N 1
ATOM 2876 C CA . GLY B 1 123 ? -8.344 14.344 7.891 1 93.56 123 GLY B CA 1
ATOM 2877 C C . GLY B 1 123 ? -7.637 13.047 8.242 1 93.56 123 GLY B C 1
ATOM 2878 O O . GLY B 1 123 ? -7.434 12.75 9.422 1 93.56 123 GLY B O 1
ATOM 2879 N N . ILE B 1 124 ? -7.395 12.242 7.266 1 96.38 124 ILE B N 1
ATOM 2880 C CA . ILE B 1 124 ? -6.672 10.984 7.422 1 96.38 124 ILE B CA 1
ATOM 2881 C C . ILE B 1 124 ? -5.484 10.953 6.465 1 96.38 124 ILE B C 1
ATOM 2883 O O . ILE B 1 124 ? -5.625 11.258 5.277 1 96.38 124 ILE B O 1
ATOM 2887 N N . GLY B 1 125 ? -4.328 10.617 6.988 1 95.81 125 GLY B N 1
ATOM 2888 C CA . GLY B 1 125 ? -3.143 10.422 6.172 1 95.81 125 GLY B CA 1
ATOM 2889 C C . GLY B 1 125 ? -2.326 9.211 6.582 1 95.81 125 GLY B C 1
ATOM 2890 O O . GLY B 1 125 ? -2.537 8.648 7.66 1 95.81 125 GLY B O 1
ATOM 2891 N N . MET B 1 126 ? -1.464 8.875 5.699 1 98.31 126 MET B N 1
ATOM 2892 C CA . MET B 1 126 ? -0.541 7.777 5.965 1 98.31 126 MET B CA 1
ATOM 2893 C C . MET B 1 126 ? 0.819 8.039 5.328 1 98.31 126 MET B C 1
ATOM 2895 O O . MET B 1 126 ? 0.909 8.734 4.312 1 98.31 126 MET B O 1
ATOM 2899 N N . SER B 1 127 ? 1.827 7.582 5.93 1 98.5 127 SER B N 1
ATOM 2900 C CA . SER B 1 127 ? 3.17 7.543 5.359 1 98.5 127 SER B CA 1
ATOM 2901 C C . SER B 1 127 ? 3.842 6.199 5.621 1 98.5 127 SER B C 1
ATOM 2903 O O . SER B 1 127 ? 3.404 5.438 6.484 1 98.5 127 SER B O 1
ATOM 2905 N N . LEU B 1 128 ? 4.758 5.836 4.84 1 98.19 128 LEU B N 1
ATOM 2906 C CA . LEU B 1 128 ? 5.453 4.562 5.02 1 98.19 128 LEU B CA 1
ATOM 2907 C C . LEU B 1 128 ? 6.961 4.742 4.891 1 98.19 128 LEU B C 1
ATOM 2909 O O . LEU B 1 128 ? 7.426 5.641 4.184 1 98.19 128 LEU B O 1
ATOM 2913 N N . ALA B 1 129 ? 7.699 4.039 5.645 1 98.25 129 ALA B N 1
ATOM 2914 C CA . ALA B 1 129 ? 9.156 3.969 5.582 1 98.25 129 ALA B CA 1
ATOM 2915 C C . ALA B 1 129 ? 9.625 2.547 5.293 1 98.25 129 ALA B C 1
ATOM 2917 O O . ALA B 1 129 ? 9.055 1.581 5.801 1 98.25 129 ALA B O 1
ATOM 2918 N N . LEU B 1 130 ? 10.57 2.416 4.465 1 97.31 130 LEU B N 1
ATOM 2919 C CA . LEU B 1 130 ? 11.219 1.159 4.113 1 97.31 130 LEU B CA 1
ATOM 2920 C C . LEU B 1 130 ? 12.68 1.151 4.566 1 97.31 130 LEU B C 1
ATOM 2922 O O . LEU B 1 130 ? 13.477 1.983 4.125 1 97.31 130 LEU B O 1
ATOM 2926 N N . ASN B 1 131 ? 13.008 0.29 5.426 1 96.44 131 ASN B N 1
ATOM 2927 C CA . ASN B 1 131 ? 14.352 0.203 5.988 1 96.44 131 ASN B CA 1
ATOM 2928 C C . ASN B 1 131 ? 14.797 1.535 6.586 1 96.44 131 ASN B C 1
ATOM 2930 O O . ASN B 1 131 ? 15.906 1.999 6.324 1 96.44 131 ASN B O 1
ATOM 2934 N N . GLY B 1 132 ? 13.867 2.172 7.215 1 96.75 132 GLY B N 1
ATOM 2935 C CA . GLY B 1 132 ? 14.164 3.391 7.949 1 96.75 132 GLY B CA 1
ATOM 2936 C C . GLY B 1 132 ? 14.125 4.633 7.082 1 96.75 132 GLY B C 1
ATOM 2937 O O . GLY B 1 132 ? 14.352 5.742 7.566 1 96.75 132 GLY B O 1
ATOM 2938 N N . ARG B 1 133 ? 13.875 4.457 5.844 1 96.31 133 ARG B N 1
ATOM 2939 C CA . ARG B 1 133 ? 13.82 5.594 4.934 1 96.31 133 ARG B CA 1
ATOM 2940 C C . ARG B 1 133 ? 12.383 5.867 4.484 1 96.31 133 ARG B C 1
ATOM 2942 O O . ARG B 1 133 ? 11.719 4.977 3.947 1 96.31 133 ARG B O 1
ATOM 2949 N N . VAL B 1 134 ? 11.945 7.07 4.605 1 97.69 134 VAL B N 1
ATOM 2950 C CA . VAL B 1 134 ? 10.586 7.441 4.23 1 97.69 134 VAL B CA 1
ATOM 2951 C C . VAL B 1 134 ? 10.406 7.293 2.721 1 97.69 134 VAL B C 1
ATOM 2953 O O . VAL B 1 134 ? 11.258 7.734 1.943 1 97.69 134 VAL B O 1
ATOM 2956 N N . PHE B 1 135 ? 9.391 6.629 2.326 1 97.31 135 PHE B N 1
ATOM 2957 C CA . PHE B 1 135 ? 9.047 6.379 0.932 1 97.31 135 PHE B CA 1
ATOM 2958 C C . PHE B 1 135 ? 7.938 7.316 0.468 1 97.31 135 PHE B C 1
ATOM 2960 O O . PHE B 1 135 ? 6.832 7.297 1.011 1 97.31 135 PHE B O 1
ATOM 2967 N N . SER B 1 136 ? 8.172 8.094 -0.571 1 95 136 SER B N 1
ATOM 2968 C CA . SER B 1 136 ? 7.199 9.102 -0.962 1 95 136 SER B CA 1
ATOM 2969 C C . SER B 1 136 ? 6.5 8.719 -2.264 1 95 136 SER B C 1
ATOM 2971 O O . SER B 1 136 ? 5.488 9.328 -2.631 1 95 136 SER B O 1
ATOM 2973 N N . GLY B 1 137 ? 6.953 7.629 -2.98 1 94.38 137 GLY B N 1
ATOM 2974 C CA . GLY B 1 137 ? 6.355 7.227 -4.242 1 94.38 137 GLY B CA 1
ATOM 2975 C C . GLY B 1 137 ? 6.93 7.961 -5.438 1 94.38 137 GLY B C 1
ATOM 2976 O O . GLY B 1 137 ? 7.895 8.711 -5.305 1 94.38 137 GLY B O 1
ATOM 2977 N N . ALA B 1 138 ? 6.414 7.766 -6.645 1 89.56 138 ALA B N 1
ATOM 2978 C CA . ALA B 1 138 ? 6.93 8.242 -7.926 1 89.56 138 ALA B CA 1
ATOM 2979 C C . ALA B 1 138 ? 7.031 9.758 -7.949 1 89.56 138 ALA B C 1
ATOM 2981 O O . ALA B 1 138 ? 8.008 10.312 -8.469 1 89.56 138 ALA B O 1
ATOM 2982 N N . ASN B 1 139 ? 6.031 10.391 -7.336 1 89.19 139 ASN B N 1
ATOM 2983 C CA . ASN B 1 139 ? 6.039 11.852 -7.406 1 89.19 139 ASN B CA 1
ATOM 2984 C C . ASN B 1 139 ? 5.691 12.477 -6.059 1 89.19 139 ASN B C 1
ATOM 2986 O O . ASN B 1 139 ? 5.098 13.555 -6.008 1 89.19 139 ASN B O 1
ATOM 2990 N N . GLY B 1 140 ? 5.941 11.695 -4.988 1 92.06 140 GLY B N 1
ATOM 2991 C CA . GLY B 1 140 ? 5.832 12.266 -3.658 1 92.06 140 GLY B CA 1
ATOM 2992 C C . GLY B 1 140 ? 4.434 12.164 -3.078 1 92.06 140 GLY B C 1
ATOM 2993 O O . GLY B 1 140 ? 4.102 12.852 -2.109 1 92.06 140 GLY B O 1
ATOM 2994 N N . LEU B 1 141 ? 3.596 11.289 -3.648 1 95 141 LEU B N 1
ATOM 2995 C CA . LEU B 1 141 ? 2.188 11.328 -3.27 1 95 141 LEU B CA 1
ATOM 2996 C C . LEU B 1 141 ? 1.749 9.992 -2.678 1 95 141 LEU B C 1
ATOM 2998 O O . LEU B 1 141 ? 0.557 9.68 -2.656 1 95 141 LEU B O 1
ATOM 3002 N N . ALA B 1 142 ? 2.709 9.156 -2.252 1 96.81 142 ALA B N 1
ATOM 3003 C CA . ALA B 1 142 ? 2.344 7.914 -1.582 1 96.81 142 ALA B CA 1
ATOM 3004 C C . ALA B 1 142 ? 1.617 8.188 -0.268 1 96.81 142 ALA B C 1
ATOM 3006 O O . ALA B 1 142 ? 1.863 9.211 0.383 1 96.81 142 ALA B O 1
ATOM 3007 N N . GLY B 1 143 ? 0.708 7.305 0.069 1 97.44 143 GLY B N 1
ATOM 3008 C CA . GLY B 1 143 ? 0.126 7.332 1.401 1 97.44 143 GLY B CA 1
ATOM 3009 C C . GLY B 1 143 ? -1.205 8.062 1.456 1 97.44 143 GLY B C 1
ATOM 3010 O O . GLY B 1 143 ? -1.624 8.516 2.521 1 97.44 143 GLY B O 1
ATOM 3011 N N . GLU B 1 144 ? -1.866 8.188 0.348 1 96.5 144 GLU B N 1
ATOM 3012 C CA . GLU B 1 144 ? -3.154 8.875 0.318 1 96.5 144 GLU B CA 1
ATOM 3013 C C . GLU B 1 144 ? -4.281 7.961 0.784 1 96.5 144 GLU B C 1
ATOM 3015 O O . GLU B 1 144 ? -5.262 7.758 0.065 1 96.5 144 GLU B O 1
ATOM 3020 N N . LEU B 1 145 ? -4.16 7.551 1.992 1 98.12 145 LEU B N 1
ATOM 3021 C CA . LEU B 1 145 ? -5.102 6.613 2.59 1 98.12 145 LEU B CA 1
ATOM 3022 C C . LEU B 1 145 ? -6.488 7.234 2.707 1 98.12 145 LEU B C 1
ATOM 3024 O O . LEU B 1 145 ? -7.492 6.594 2.373 1 98.12 145 LEU B O 1
ATOM 3028 N N . GLY B 1 146 ? -6.559 8.445 3.135 1 97.38 146 GLY B N 1
ATOM 3029 C CA . GLY B 1 146 ? -7.832 9.117 3.326 1 97.38 146 GLY B CA 1
ATOM 3030 C C . GLY B 1 146 ? -8.633 9.258 2.045 1 97.38 146 GLY B C 1
ATOM 3031 O O . GLY B 1 146 ? -9.867 9.273 2.074 1 97.38 146 GLY B O 1
ATOM 3032 N N . ALA B 1 147 ? -7.992 9.297 0.923 1 96.94 147 ALA B N 1
ATOM 3033 C CA . ALA B 1 147 ? -8.633 9.531 -0.37 1 96.94 147 ALA B CA 1
ATOM 3034 C C . ALA B 1 147 ? -9.125 8.219 -0.98 1 96.94 147 ALA B C 1
ATOM 3036 O O . ALA B 1 147 ? -9.844 8.234 -1.984 1 96.94 147 ALA B O 1
ATOM 3037 N N . CYS B 1 148 ? -8.781 7.109 -0.409 1 97.94 148 CYS B N 1
ATOM 3038 C CA . CYS B 1 148 ? -9.211 5.824 -0.945 1 97.94 148 CYS B CA 1
ATOM 3039 C C . CYS B 1 148 ? -10.727 5.68 -0.853 1 97.94 148 CYS B C 1
ATOM 3041 O O . CYS B 1 148 ? -11.328 6.039 0.161 1 97.94 148 CYS B O 1
ATOM 3043 N N . ARG B 1 149 ? -11.328 5.133 -1.868 1 96.75 149 ARG B N 1
ATOM 3044 C CA . ARG B 1 149 ? -12.781 5.098 -1.987 1 96.75 149 ARG B CA 1
ATOM 3045 C C . ARG B 1 149 ? -13.312 3.67 -1.901 1 96.75 149 ARG B C 1
ATOM 3047 O O . ARG B 1 149 ? -12.695 2.744 -2.432 1 96.75 149 ARG B O 1
ATOM 3054 N N . VAL B 1 150 ? -14.375 3.551 -1.283 1 93.75 150 VAL B N 1
ATOM 3055 C CA . VAL B 1 150 ? -15.086 2.279 -1.211 1 93.75 150 VAL B CA 1
ATOM 3056 C C . VAL B 1 150 ? -16.391 2.371 -1.999 1 93.75 150 VAL B C 1
ATOM 3058 O O . VAL B 1 150 ? -17.141 3.35 -1.872 1 93.75 150 VAL B O 1
ATOM 3061 N N . MET B 1 151 ? -16.578 1.367 -2.777 1 90.31 151 MET B N 1
ATOM 3062 C CA . MET B 1 151 ? -17.828 1.256 -3.5 1 90.31 151 MET B CA 1
ATOM 3063 C C . MET B 1 151 ? -18.875 0.497 -2.676 1 90.31 151 MET B C 1
ATOM 3065 O O . MET B 1 151 ? -18.594 -0.604 -2.193 1 90.31 151 MET B O 1
ATOM 3069 N N . THR B 1 152 ? -20.031 1.143 -2.555 1 80.81 152 THR B N 1
ATOM 3070 C CA . THR B 1 152 ? -21.156 0.506 -1.874 1 80.81 152 THR B CA 1
ATOM 3071 C C . THR B 1 152 ? -22.422 0.575 -2.732 1 80.81 152 THR B C 1
ATOM 3073 O O . THR B 1 152 ? -22.422 1.2 -3.795 1 80.81 152 THR B O 1
ATOM 3076 N N . GLU B 1 153 ? -23.438 -0.197 -2.244 1 79.12 153 GLU B N 1
ATOM 3077 C CA . GLU B 1 153 ? -24.719 -0.145 -2.943 1 79.12 153 GLU B CA 1
ATOM 3078 C C . GLU B 1 153 ? -25.312 1.258 -2.896 1 79.12 153 GLU B C 1
ATOM 3080 O O . GLU B 1 153 ? -26.078 1.645 -3.787 1 79.12 153 GLU B O 1
ATOM 3085 N N . SER B 1 154 ? -24.969 2.037 -1.882 1 81.25 154 SER B N 1
ATOM 3086 C CA . SER B 1 154 ? -25.531 3.369 -1.693 1 81.25 154 SER B CA 1
ATOM 3087 C C . SER B 1 154 ? -24.656 4.438 -2.334 1 81.25 154 SER B C 1
ATOM 3089 O O . SER B 1 154 ? -24.969 5.629 -2.252 1 81.25 154 SER B O 1
ATOM 3091 N N . GLY B 1 155 ? -23.547 4.07 -2.936 1 86.81 155 GLY B N 1
ATOM 3092 C CA . GLY B 1 155 ? -22.656 5.023 -3.568 1 86.81 155 GLY B CA 1
ATOM 3093 C C . GLY B 1 155 ? -21.188 4.816 -3.193 1 86.81 155 GLY B C 1
ATOM 3094 O O . GLY B 1 155 ? -20.812 3.748 -2.703 1 86.81 155 GLY B O 1
ATOM 3095 N N . GLU B 1 156 ? -20.375 5.805 -3.584 1 92.12 156 GLU B N 1
ATOM 3096 C CA . GLU B 1 156 ? -18.938 5.773 -3.34 1 92.12 156 GLU B CA 1
ATOM 3097 C C . GLU B 1 156 ? -18.547 6.75 -2.236 1 92.12 156 GLU B C 1
ATOM 3099 O O . GLU B 1 156 ? -19.031 7.883 -2.203 1 92.12 156 GLU B O 1
ATOM 3104 N N . PHE B 1 157 ? -17.734 6.254 -1.318 1 94.44 157 PHE B N 1
ATOM 3105 C CA . PHE B 1 157 ? -17.281 7.082 -0.206 1 94.44 157 PHE B CA 1
ATOM 3106 C C . PHE B 1 157 ? -15.773 6.961 -0.015 1 94.44 157 PHE B C 1
ATOM 3108 O O . PHE B 1 157 ? -15.219 5.863 -0.1 1 94.44 157 PHE B O 1
ATOM 3115 N N . SER B 1 158 ? -15.141 8.094 0.224 1 96.75 158 SER B N 1
ATOM 3116 C CA . SER B 1 158 ? -13.742 8.039 0.637 1 96.75 158 SER B CA 1
ATOM 3117 C C . SER B 1 158 ? -13.609 7.621 2.1 1 96.75 158 SER B C 1
ATOM 3119 O O . SER B 1 158 ? -14.555 7.777 2.879 1 96.75 158 SER B O 1
ATOM 3121 N N . LEU B 1 159 ? -12.508 7.078 2.422 1 97.38 159 LEU B N 1
ATOM 3122 C CA . LEU B 1 159 ? -12.273 6.73 3.818 1 97.38 159 LEU B CA 1
ATOM 3123 C C . LEU B 1 159 ? -12.422 7.953 4.715 1 97.38 159 LEU B C 1
ATOM 3125 O O . LEU B 1 159 ? -12.938 7.855 5.828 1 97.38 159 LEU B O 1
ATOM 3129 N N . GLU B 1 160 ? -11.938 9.117 4.281 1 96.94 160 GLU B N 1
ATOM 3130 C CA . GLU B 1 160 ? -12.07 10.352 5.047 1 96.94 160 GLU B CA 1
ATOM 3131 C C . GLU B 1 160 ? -13.539 10.672 5.324 1 96.94 160 GLU B C 1
ATOM 3133 O O . GLU B 1 160 ? -13.883 11.102 6.426 1 96.94 160 GLU B O 1
ATOM 3138 N N . GLN B 1 161 ? -14.391 10.484 4.363 1 95.88 161 GLN B N 1
ATOM 3139 C CA . GLN B 1 161 ? -15.812 10.75 4.535 1 95.88 161 GLN B CA 1
ATOM 3140 C C . GLN B 1 161 ? -16.422 9.812 5.566 1 95.88 161 GLN B C 1
ATOM 3142 O O . GLN B 1 161 ? -17.453 10.133 6.184 1 95.88 161 GLN B O 1
ATOM 3147 N N . LEU B 1 162 ? -15.812 8.727 5.738 1 95.31 162 LEU B N 1
ATOM 3148 C CA . LEU B 1 162 ? -16.391 7.715 6.625 1 95.31 162 LEU B CA 1
ATOM 3149 C C . LEU B 1 162 ? -15.828 7.859 8.039 1 95.31 162 LEU B C 1
ATOM 3151 O O . LEU B 1 162 ? -16.531 7.602 9.016 1 95.31 162 LEU B O 1
ATOM 3155 N N . ALA B 1 163 ? -14.609 8.336 8.148 1 97.56 163 ALA B N 1
ATOM 3156 C CA . ALA B 1 163 ? -13.961 8.023 9.414 1 97.56 163 ALA B CA 1
ATOM 3157 C C . ALA B 1 163 ? -13.227 9.242 9.969 1 97.56 163 ALA B C 1
ATOM 3159 O O . ALA B 1 163 ? -12.812 9.25 11.133 1 97.56 163 ALA B O 1
ATOM 3160 N N . SER B 1 164 ? -13 10.273 9.234 1 97.06 164 SER B N 1
ATOM 3161 C CA . SER B 1 164 ? -12.148 11.375 9.664 1 97.06 164 SER B CA 1
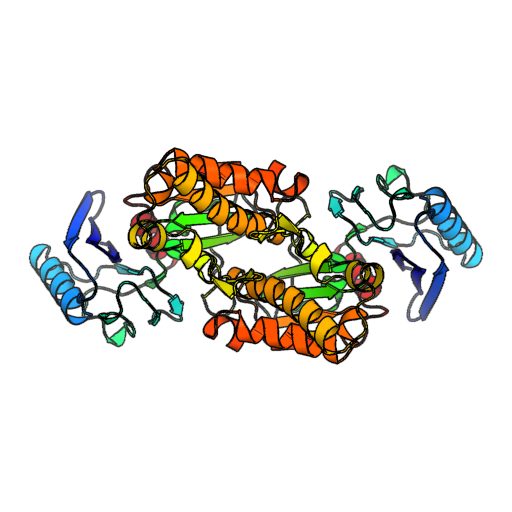ATOM 3162 C C . SER B 1 164 ? -12.805 12.172 10.781 1 97.06 164 SER B C 1
ATOM 3164 O O . SER B 1 164 ? -14.016 12.055 11.016 1 97.06 164 SER B O 1
ATOM 3166 N N . GLY B 1 165 ? -11.961 12.977 11.469 1 95.94 165 GLY B N 1
ATOM 3167 C CA . GLY B 1 165 ? -12.523 13.867 12.477 1 95.94 165 GLY B CA 1
ATOM 3168 C C . GLY B 1 165 ? -13.523 14.852 11.906 1 95.94 165 GLY B C 1
ATOM 3169 O O . GLY B 1 165 ? -14.555 15.125 12.523 1 95.94 165 GLY B O 1
ATOM 3170 N N . GLU B 1 166 ? -13.195 15.398 10.758 1 94.06 166 GLU B N 1
ATOM 3171 C CA . GLU B 1 166 ? -14.141 16.297 10.102 1 94.06 166 GLU B CA 1
ATOM 3172 C C . GLU B 1 166 ? -15.477 15.609 9.844 1 94.06 166 GLU B C 1
ATOM 3174 O O . GLU B 1 166 ? -16.547 16.188 10.07 1 94.06 166 GLU B O 1
ATOM 3179 N N . SER B 1 167 ? -15.453 14.375 9.352 1 96.44 167 SER B N 1
ATOM 3180 C CA . SER B 1 167 ? -16.672 13.617 9.094 1 96.44 167 SER B CA 1
ATOM 3181 C C . SER B 1 167 ? -17.453 13.375 10.383 1 96.44 167 SER B C 1
ATOM 3183 O O . SER B 1 167 ? -18.672 13.539 10.406 1 96.44 167 SER B O 1
ATOM 3185 N N . VAL B 1 168 ? -16.797 12.992 11.422 1 97.31 168 VAL B N 1
ATOM 3186 C CA . VAL B 1 168 ? -17.406 12.734 12.719 1 97.31 168 VAL B CA 1
ATOM 3187 C C . VAL B 1 168 ? -18.109 13.992 13.219 1 97.31 168 VAL B C 1
ATOM 3189 O O . VAL B 1 168 ? -19.234 13.938 13.703 1 97.31 168 VAL B O 1
ATOM 3192 N N . ARG B 1 169 ? -17.422 15.086 13.062 1 95.31 169 ARG B N 1
ATOM 3193 C CA . ARG B 1 169 ? -17.969 16.375 13.484 1 95.31 169 ARG B CA 1
ATOM 3194 C C . ARG B 1 169 ? -19.188 16.75 12.633 1 95.31 169 ARG B C 1
ATOM 3196 O O . ARG B 1 169 ? -20.234 17.094 13.172 1 95.31 169 ARG B O 1
ATOM 3203 N N . ARG B 1 170 ? -19.078 16.688 11.359 1 95.88 170 ARG B N 1
ATOM 3204 C CA . ARG B 1 170 ? -20.141 17.078 10.438 1 95.88 170 ARG B CA 1
ATOM 3205 C C . ARG B 1 170 ? -21.391 16.234 10.641 1 95.88 170 ARG B C 1
ATOM 3207 O O . ARG B 1 170 ? -22.516 16.75 10.555 1 95.88 170 ARG B O 1
ATOM 3214 N N . ARG B 1 171 ? -21.156 15 10.93 1 96.38 171 ARG B N 1
ATOM 3215 C CA . ARG B 1 171 ? -22.266 14.078 11.094 1 96.38 171 ARG B CA 1
ATOM 3216 C C . ARG B 1 171 ? -22.734 14.031 12.539 1 96.38 171 ARG B C 1
ATOM 3218 O O . ARG B 1 171 ? -23.672 13.289 12.875 1 96.38 171 ARG B O 1
ATOM 3225 N N . ARG B 1 172 ? -22.047 14.695 13.414 1 97 172 ARG B N 1
ATOM 3226 C CA . ARG B 1 172 ? -22.375 14.844 14.828 1 97 172 ARG B CA 1
ATOM 3227 C C . ARG B 1 172 ? -22.422 13.484 15.523 1 97 172 ARG B C 1
ATOM 3229 O O . ARG B 1 172 ? -23.359 13.18 16.25 1 97 172 ARG B O 1
ATOM 3236 N N . LEU B 1 173 ? -21.453 12.711 15.133 1 95.81 173 LEU B N 1
ATOM 3237 C CA . LEU B 1 173 ? -21.328 11.422 15.82 1 95.81 173 LEU B CA 1
ATOM 3238 C C . LEU B 1 173 ? -20.781 11.609 17.234 1 95.81 173 LEU B C 1
ATOM 3240 O O . LEU B 1 173 ? -19.688 12.141 17.406 1 95.81 173 LEU B O 1
ATOM 3244 N N . ARG B 1 174 ? -21.562 11.102 18.234 1 92.56 174 ARG B N 1
ATOM 3245 C CA . ARG B 1 174 ? -21.156 11.359 19.609 1 92.56 174 ARG B CA 1
ATOM 3246 C C . ARG B 1 174 ? -21.234 10.094 20.469 1 92.56 174 ARG B C 1
ATOM 3248 O O . ARG B 1 174 ? -20.5 9.953 21.453 1 92.56 174 ARG B O 1
ATOM 3255 N N . ASN B 1 175 ? -22.047 9.242 20.047 1 95.88 175 ASN B N 1
ATOM 3256 C CA . ASN B 1 175 ? -22.219 8.07 20.906 1 95.88 175 ASN B CA 1
ATOM 3257 C C . ASN B 1 175 ? -21.109 7.043 20.672 1 95.88 175 ASN B C 1
ATOM 3259 O O . ASN B 1 175 ? -20.578 6.949 19.562 1 95.88 175 ASN B O 1
ATOM 3263 N N . PRO B 1 176 ? -20.844 6.27 21.656 1 97.44 176 PRO B N 1
ATOM 3264 C CA . PRO B 1 176 ? -19.734 5.316 21.609 1 97.44 176 PRO B CA 1
ATOM 3265 C C . PRO B 1 176 ? -19.844 4.34 20.453 1 97.44 176 PRO B C 1
ATOM 3267 O O . PRO B 1 176 ? -18.828 3.994 19.828 1 97.44 176 PRO B O 1
ATOM 3270 N N . VAL B 1 177 ? -21 3.918 20.188 1 97.75 177 VAL B N 1
ATOM 3271 C CA . VAL B 1 177 ? -21.203 2.943 19.109 1 97.75 177 VAL B CA 1
ATOM 3272 C C . VAL B 1 177 ? -20.859 3.572 17.766 1 97.75 177 VAL B C 1
ATOM 3274 O O . VAL B 1 177 ? -20.203 2.939 16.922 1 97.75 177 VAL B O 1
ATOM 3277 N N . GLU B 1 178 ? -21.297 4.77 17.578 1 97.25 178 GLU B N 1
ATOM 3278 C CA . GLU B 1 178 ? -21.016 5.488 16.328 1 97.25 178 GLU B CA 1
ATOM 3279 C C . GLU B 1 178 ? -19.531 5.773 16.188 1 97.25 178 GLU B C 1
ATOM 3281 O O . GLU B 1 178 ? -18.969 5.637 15.094 1 97.25 178 GLU B O 1
ATOM 3286 N N . LEU B 1 179 ? -18.906 6.18 17.266 1 98.19 179 LEU B N 1
ATOM 3287 C CA . LEU B 1 179 ? -17.484 6.461 17.25 1 98.19 179 LEU B CA 1
ATOM 3288 C C . LEU B 1 179 ? -16.672 5.188 17 1 98.19 179 LEU B C 1
ATOM 3290 O O . LEU B 1 179 ? -15.703 5.199 16.25 1 98.19 179 LEU B O 1
ATOM 3294 N N . TYR B 1 180 ? -17.141 4.125 17.625 1 98.19 180 TYR B N 1
ATOM 3295 C CA . TYR B 1 180 ? -16.531 2.82 17.375 1 98.19 180 TYR B CA 1
ATOM 3296 C C . TYR B 1 180 ? -16.594 2.459 15.891 1 98.19 180 TYR B C 1
ATOM 3298 O O . TYR B 1 180 ? -15.609 2.012 15.305 1 98.19 180 TYR B O 1
ATOM 3306 N N . ARG B 1 181 ? -17.781 2.682 15.312 1 96.31 181 ARG B N 1
ATOM 3307 C CA . ARG B 1 181 ? -17.969 2.344 13.906 1 96.31 181 ARG B CA 1
ATOM 3308 C C . ARG B 1 181 ? -17.078 3.203 13.016 1 96.31 181 ARG B C 1
ATOM 3310 O O . ARG B 1 181 ? -16.5 2.707 12.047 1 96.31 181 ARG B O 1
ATOM 3317 N N . ALA B 1 182 ? -17.031 4.477 13.297 1 97.38 182 ALA B N 1
ATOM 3318 C CA . ALA B 1 182 ? -16.125 5.352 12.539 1 97.38 182 ALA B CA 1
ATOM 3319 C C . ALA B 1 182 ? -14.68 4.875 12.641 1 97.38 182 ALA B C 1
ATOM 3321 O O . ALA B 1 182 ? -13.977 4.801 11.633 1 97.38 182 ALA B O 1
ATOM 3322 N N . GLY B 1 183 ? -14.266 4.508 13.844 1 98.31 183 GLY B N 1
ATOM 3323 C CA . GLY B 1 183 ? -12.938 3.939 14.039 1 98.31 183 GLY B CA 1
ATOM 3324 C C . GLY B 1 183 ? -12.727 2.65 13.266 1 98.31 183 GLY B C 1
ATOM 3325 O O . GLY B 1 183 ? -11.641 2.42 12.727 1 98.31 183 GLY B O 1
ATOM 3326 N N . ALA B 1 184 ? -13.75 1.856 13.211 1 97.88 184 ALA B N 1
ATOM 3327 C CA . ALA B 1 184 ? -13.664 0.591 12.484 1 97.88 184 ALA B CA 1
ATOM 3328 C C . ALA B 1 184 ? -13.453 0.827 10.992 1 97.88 184 ALA B C 1
ATOM 3330 O O . ALA B 1 184 ? -12.773 0.047 10.32 1 97.88 184 ALA B O 1
ATOM 3331 N N . TYR B 1 185 ? -14.016 1.928 10.477 1 97.06 185 TYR B N 1
ATOM 3332 C CA . TYR B 1 185 ? -13.773 2.271 9.078 1 97.06 185 TYR B CA 1
ATOM 3333 C C . TYR B 1 185 ? -12.312 2.629 8.844 1 97.06 185 TYR B C 1
ATOM 3335 O O . TYR B 1 185 ? -11.727 2.242 7.836 1 97.06 185 TYR B O 1
ATOM 3343 N N . LEU B 1 186 ? -11.75 3.404 9.75 1 98.56 186 LEU B N 1
ATOM 3344 C CA . LEU B 1 186 ? -10.312 3.645 9.656 1 98.56 186 LEU B CA 1
ATOM 3345 C C . LEU B 1 186 ? -9.539 2.334 9.727 1 98.56 186 LEU B C 1
ATOM 3347 O O . LEU B 1 186 ? -8.609 2.113 8.945 1 98.56 186 LEU B O 1
ATOM 3351 N N . GLY B 1 187 ? -9.945 1.474 10.695 1 98.69 187 GLY B N 1
ATOM 3352 C CA . GLY B 1 187 ? -9.328 0.161 10.812 1 98.69 187 GLY B CA 1
ATOM 3353 C C . GLY B 1 187 ? -9.375 -0.641 9.531 1 98.69 187 GLY B C 1
ATOM 3354 O O . GLY B 1 187 ? -8.406 -1.309 9.172 1 98.69 187 GLY B O 1
ATOM 3355 N N . MET B 1 188 ? -10.484 -0.574 8.82 1 98.19 188 MET B N 1
ATOM 3356 C CA . MET B 1 188 ? -10.617 -1.223 7.523 1 98.19 188 MET B CA 1
ATOM 3357 C C . MET B 1 188 ? -9.547 -0.719 6.559 1 98.19 188 MET B C 1
ATOM 3359 O O . MET B 1 188 ? -8.867 -1.514 5.906 1 98.19 188 MET B O 1
ATOM 3363 N N . GLY B 1 189 ? -9.414 0.579 6.477 1 98.56 189 GLY B N 1
ATOM 3364 C CA . GLY B 1 189 ? -8.398 1.153 5.605 1 98.56 189 GLY B CA 1
ATOM 3365 C C . GLY B 1 189 ? -6.992 0.74 5.977 1 98.56 189 GLY B C 1
ATOM 3366 O O . GLY B 1 189 ? -6.18 0.418 5.105 1 98.56 189 GLY B O 1
ATOM 3367 N N . ILE B 1 190 ? -6.703 0.725 7.25 1 98.81 190 ILE B N 1
ATOM 3368 C CA . ILE B 1 190 ? -5.387 0.316 7.727 1 98.81 190 ILE B CA 1
ATOM 3369 C C . ILE B 1 190 ? -5.16 -1.161 7.418 1 98.81 190 ILE B C 1
ATOM 3371 O O . ILE B 1 190 ? -4.051 -1.564 7.062 1 98.81 190 ILE B O 1
ATOM 3375 N N . ALA B 1 191 ? -6.219 -1.959 7.57 1 98.75 191 ALA B N 1
ATOM 3376 C CA . ALA B 1 191 ? -6.109 -3.377 7.234 1 98.75 191 ALA B CA 1
ATOM 3377 C C . ALA B 1 191 ? -5.684 -3.566 5.781 1 98.75 191 ALA B C 1
ATOM 3379 O O . ALA B 1 191 ? -4.898 -4.469 5.473 1 98.75 191 ALA B O 1
ATOM 3380 N N . TRP B 1 192 ? -6.211 -2.76 4.883 1 98.69 192 TRP B N 1
ATOM 3381 C CA . TRP B 1 192 ? -5.773 -2.797 3.492 1 98.69 192 TRP B CA 1
ATOM 3382 C C . TRP B 1 192 ? -4.273 -2.533 3.387 1 98.69 192 TRP B C 1
ATOM 3384 O O . TRP B 1 192 ? -3.555 -3.27 2.711 1 98.69 192 TRP B O 1
ATOM 3394 N N . ALA B 1 193 ? -3.812 -1.505 4.062 1 98.75 193 ALA B N 1
ATOM 3395 C CA . ALA B 1 193 ? -2.393 -1.166 4.031 1 98.75 193 ALA B CA 1
ATOM 3396 C C . ALA B 1 193 ? -1.543 -2.309 4.578 1 98.75 193 ALA B C 1
ATOM 3398 O O . ALA B 1 193 ? -0.492 -2.631 4.02 1 98.75 193 ALA B O 1
ATOM 3399 N N . VAL B 1 194 ? -1.982 -2.922 5.668 1 98.62 194 VAL B N 1
ATOM 3400 C CA . VAL B 1 194 ? -1.27 -4.031 6.293 1 98.62 194 VAL B CA 1
ATOM 3401 C C . VAL B 1 194 ? -1.213 -5.219 5.336 1 98.62 194 VAL B C 1
ATOM 3403 O O . VAL B 1 194 ? -0.163 -5.844 5.176 1 98.62 194 VAL B O 1
ATOM 3406 N N . ASN B 1 195 ? -2.311 -5.504 4.691 1 98 195 ASN B N 1
ATOM 3407 C CA . ASN B 1 195 ? -2.365 -6.609 3.74 1 98 195 ASN B CA 1
ATOM 3408 C C . ASN B 1 195 ? -1.475 -6.352 2.529 1 98 195 ASN B C 1
ATOM 3410 O O . ASN B 1 195 ? -0.842 -7.273 2.01 1 98 195 ASN B O 1
ATOM 3414 N N . LEU B 1 196 ? -1.396 -5.129 2.086 1 98.44 196 LEU B N 1
ATOM 3415 C CA . LEU B 1 196 ? -0.661 -4.793 0.873 1 98.44 196 LEU B CA 1
ATOM 3416 C C . LEU B 1 196 ? 0.834 -4.688 1.154 1 98.44 196 LEU B C 1
ATOM 3418 O O . LEU B 1 196 ? 1.656 -5.039 0.305 1 98.44 196 LEU B O 1
ATOM 3422 N N . LEU B 1 197 ? 1.171 -4.293 2.441 1 98.5 197 LEU B N 1
ATOM 3423 C CA . LEU B 1 197 ? 2.557 -3.893 2.654 1 98.5 197 LEU B CA 1
ATOM 3424 C C . LEU B 1 197 ? 3.234 -4.805 3.674 1 98.5 197 LEU B C 1
ATOM 3426 O O . LEU B 1 197 ? 4.461 -4.801 3.795 1 98.5 197 LEU B O 1
ATOM 3430 N N . ASN B 1 198 ? 2.432 -5.562 4.477 1 97.75 198 ASN B N 1
ATOM 3431 C CA . ASN B 1 198 ? 2.971 -6.48 5.477 1 97.75 198 ASN B CA 1
ATOM 3432 C C . ASN B 1 198 ? 4.027 -5.805 6.348 1 97.75 198 ASN B C 1
ATOM 3434 O O . ASN B 1 198 ? 5.18 -6.242 6.383 1 97.75 198 ASN B O 1
ATOM 3438 N N . PRO B 1 199 ? 3.637 -4.754 7.102 1 98.5 199 PRO B N 1
ATOM 3439 C CA . PRO B 1 199 ? 4.59 -3.992 7.91 1 98.5 199 PRO B CA 1
ATOM 3440 C C . PRO B 1 199 ? 4.93 -4.688 9.227 1 98.5 199 PRO B C 1
ATOM 3442 O O . PRO B 1 199 ? 4.16 -5.523 9.703 1 98.5 199 PRO B O 1
ATOM 3445 N N . GLN B 1 200 ? 6.055 -4.316 9.836 1 98.06 200 GLN B N 1
ATOM 3446 C CA . GLN B 1 200 ? 6.438 -4.777 11.164 1 98.06 200 GLN B CA 1
ATOM 3447 C C . GLN B 1 200 ? 5.902 -3.846 12.25 1 98.06 200 GLN B C 1
ATOM 3449 O O . GLN B 1 200 ? 5.766 -4.242 13.406 1 98.06 200 GLN B O 1
ATOM 3454 N N . LYS B 1 201 ? 5.664 -2.582 11.836 1 98.44 201 LYS B N 1
ATOM 3455 C CA . LYS B 1 201 ? 5.258 -1.562 12.797 1 98.44 201 LYS B CA 1
ATOM 3456 C C . LYS B 1 201 ? 4.184 -0.65 12.211 1 98.44 201 LYS B C 1
ATOM 3458 O O . LYS B 1 201 ? 4.266 -0.252 11.047 1 98.44 201 LYS B O 1
ATOM 3463 N N . LEU B 1 202 ? 3.17 -0.422 13.008 1 98.62 202 LEU B N 1
ATOM 3464 C CA . LEU B 1 202 ? 2.1 0.526 12.719 1 98.62 202 LEU B CA 1
ATOM 3465 C C . LEU B 1 202 ? 1.976 1.562 13.828 1 98.62 202 LEU B C 1
ATOM 3467 O O . LEU B 1 202 ? 1.625 1.222 14.961 1 98.62 202 LEU B O 1
ATOM 3471 N N . TRP B 1 203 ? 2.32 2.797 13.484 1 98.5 203 TRP B N 1
ATOM 3472 C CA . TRP B 1 203 ? 2.16 3.914 14.406 1 98.5 203 TRP B CA 1
ATOM 3473 C C . TRP B 1 203 ? 0.821 4.609 14.195 1 98.5 203 TRP B C 1
ATOM 3475 O O . TRP B 1 203 ? 0.466 4.953 13.062 1 98.5 203 TRP B O 1
ATOM 3485 N N . LEU B 1 204 ? 0.106 4.797 15.289 1 98.19 204 LEU B N 1
ATOM 3486 C CA . LEU B 1 204 ? -1.169 5.504 15.258 1 98.19 204 LEU B CA 1
ATOM 3487 C C . LEU B 1 204 ? -1.063 6.84 15.984 1 98.19 204 LEU B C 1
ATOM 3489 O O . LEU B 1 204 ? -0.615 6.895 17.141 1 98.19 204 LEU B O 1
ATOM 3493 N N . ALA B 1 205 ? -1.448 7.867 15.25 1 96.06 205 ALA B N 1
ATOM 3494 C CA . ALA B 1 205 ? -1.355 9.219 15.789 1 96.06 205 ALA B CA 1
ATOM 3495 C C . ALA B 1 205 ? -2.578 10.047 15.406 1 96.06 205 ALA B C 1
ATOM 3497 O O . ALA B 1 205 ? -3.312 9.695 14.484 1 96.06 205 ALA B O 1
ATOM 3498 N N . GLY B 1 206 ? -2.799 11.172 16.156 1 93.12 206 GLY B N 1
ATOM 3499 C CA . GLY B 1 206 ? -3.873 12.102 15.844 1 93.12 206 GLY B CA 1
ATOM 3500 C C . GLY B 1 206 ? -4.934 12.164 16.922 1 93.12 206 GLY B C 1
ATOM 3501 O O . GLY B 1 206 ? -5.121 11.203 17.672 1 93.12 206 GLY B O 1
ATOM 3502 N N . ASN B 1 207 ? -5.715 13.227 16.938 1 91.06 207 ASN B N 1
ATOM 3503 C CA . ASN B 1 207 ? -6.652 13.516 18.016 1 91.06 207 ASN B CA 1
ATOM 3504 C C . ASN B 1 207 ? -7.789 12.508 18.062 1 91.06 207 ASN B C 1
ATOM 3506 O O . ASN B 1 207 ? -8.281 12.164 19.141 1 91.06 207 ASN B O 1
ATOM 3510 N N . MET B 1 208 ? -8.234 12.023 16.922 1 94.31 208 MET B N 1
ATOM 3511 C CA . MET B 1 208 ? -9.328 11.055 16.906 1 94.31 208 MET B CA 1
ATOM 3512 C C . MET B 1 208 ? -8.93 9.766 17.609 1 94.31 208 MET B C 1
ATOM 3514 O O . MET B 1 208 ? -9.758 9.141 18.281 1 94.31 208 MET B O 1
ATOM 3518 N N . LEU B 1 209 ? -7.703 9.438 17.531 1 95.88 209 LEU B N 1
ATOM 3519 C CA . LEU B 1 209 ? -7.215 8.18 18.078 1 95.88 209 LEU B CA 1
ATOM 3520 C C . LEU B 1 209 ? -6.965 8.297 19.578 1 95.88 209 LEU B C 1
ATOM 3522 O O . LEU B 1 209 ? -6.672 7.305 20.25 1 95.88 209 LEU B O 1
ATOM 3526 N N . ALA B 1 210 ? -7.121 9.5 20.109 1 93.12 210 ALA B N 1
ATOM 3527 C CA . ALA B 1 210 ? -7.094 9.695 21.547 1 93.12 210 ALA B CA 1
ATOM 3528 C C . ALA B 1 210 ? -8.43 9.312 22.188 1 93.12 210 ALA B C 1
ATOM 3530 O O . ALA B 1 210 ? -8.508 9.086 23.391 1 93.12 210 ALA B O 1
ATOM 3531 N N . ASN B 1 211 ? -9.516 9.32 21.406 1 95.56 211 ASN B N 1
ATOM 3532 C CA . ASN B 1 211 ? -10.82 8.867 21.875 1 95.56 211 ASN B CA 1
ATOM 3533 C C . ASN B 1 211 ? -10.859 7.348 22.047 1 95.56 211 ASN B C 1
ATOM 3535 O O . ASN B 1 211 ? -10.547 6.613 21.109 1 95.56 211 ASN B O 1
ATOM 3539 N N . ALA B 1 212 ? -11.273 6.895 23.141 1 97.25 212 ALA B N 1
ATOM 3540 C CA . ALA B 1 212 ? -11.172 5.484 23.5 1 97.25 212 ALA B CA 1
ATOM 3541 C C . ALA B 1 212 ? -12.023 4.617 22.578 1 97.25 212 ALA B C 1
ATOM 3543 O O . ALA B 1 212 ? -11.578 3.566 22.125 1 97.25 212 ALA B O 1
ATOM 3544 N N . ASP B 1 213 ? -13.25 4.996 22.359 1 98.5 213 ASP B N 1
ATOM 3545 C CA . ASP B 1 213 ? -14.156 4.203 21.547 1 98.5 213 ASP B CA 1
ATOM 3546 C C . ASP B 1 213 ? -13.695 4.172 20.094 1 98.5 213 ASP B C 1
ATOM 3548 O O . ASP B 1 213 ? -13.711 3.115 19.453 1 98.5 213 ASP B O 1
ATOM 3552 N N . TYR B 1 214 ? -13.289 5.285 19.594 1 98.31 214 TYR B N 1
ATOM 3553 C CA . TYR B 1 214 ? -12.766 5.367 18.234 1 98.31 214 TYR B CA 1
ATOM 3554 C C . TYR B 1 214 ? -11.523 4.5 18.078 1 98.31 214 TYR B C 1
ATOM 3556 O O . TYR B 1 214 ? -11.406 3.736 17.109 1 98.31 214 TYR B O 1
ATOM 3564 N N . TYR B 1 215 ? -10.656 4.609 19.047 1 98.38 215 TYR B N 1
ATOM 3565 C CA . TYR B 1 215 ? -9.414 3.84 19.031 1 98.38 215 TYR B CA 1
ATOM 3566 C C . TYR B 1 215 ? -9.703 2.344 19.047 1 98.38 215 TYR B C 1
ATOM 3568 O O . TYR B 1 215 ? -9.109 1.58 18.281 1 98.38 215 TYR B O 1
ATOM 3576 N N . LYS B 1 216 ? -10.555 1.979 19.938 1 98.62 216 LYS B N 1
ATOM 3577 C CA . LYS B 1 216 ? -10.922 0.568 20.031 1 98.62 216 LYS B CA 1
ATOM 3578 C C . LYS B 1 216 ? -11.484 0.057 18.703 1 98.62 216 LYS B C 1
ATOM 3580 O O . LYS B 1 216 ? -11.133 -1.035 18.266 1 98.62 216 LYS B O 1
ATOM 3585 N N . GLY B 1 217 ? -12.375 0.8 18.109 1 98.56 217 GLY B N 1
ATOM 3586 C CA . GLY B 1 217 ? -12.906 0.445 16.812 1 98.56 217 GLY B CA 1
ATOM 3587 C C . GLY B 1 217 ? -11.828 0.295 15.75 1 98.56 217 GLY B C 1
ATOM 3588 O O . GLY B 1 217 ? -11.852 -0.656 14.961 1 98.56 217 GLY B O 1
ATOM 3589 N N . CYS B 1 218 ? -10.93 1.208 15.758 1 98.69 218 CYS B N 1
ATOM 3590 C CA . CYS B 1 218 ? -9.844 1.206 14.781 1 98.69 218 CYS B CA 1
ATOM 3591 C C . CYS B 1 218 ? -9 -0.055 14.906 1 98.69 218 CYS B C 1
ATOM 3593 O O . CYS B 1 218 ? -8.828 -0.797 13.938 1 98.69 218 CYS B O 1
ATOM 3595 N N . VAL B 1 219 ? -8.523 -0.332 16.109 1 98.69 219 VAL B N 1
ATOM 3596 C CA . VAL B 1 219 ? -7.648 -1.475 16.359 1 98.69 219 VAL B CA 1
ATOM 3597 C C . VAL B 1 219 ? -8.398 -2.771 16.062 1 98.69 219 VAL B C 1
ATOM 3599 O O . VAL B 1 219 ? -7.859 -3.684 15.438 1 98.69 219 VAL B O 1
ATOM 3602 N N . SER B 1 220 ? -9.617 -2.826 16.469 1 98.38 220 SER B N 1
ATOM 3603 C CA . SER B 1 220 ? -10.438 -4 16.188 1 98.38 220 SER B CA 1
ATOM 3604 C C . SER B 1 220 ? -10.609 -4.188 14.68 1 98.38 220 SER B C 1
ATOM 3606 O O . SER B 1 220 ? -10.539 -5.312 14.172 1 98.38 220 SER B O 1
ATOM 3608 N N . GLY B 1 221 ? -10.922 -3.104 13.969 1 98 221 GLY B N 1
ATOM 3609 C CA . GLY B 1 221 ? -11.047 -3.17 12.523 1 98 221 GLY B CA 1
ATOM 3610 C C . GLY B 1 221 ? -9.812 -3.721 11.844 1 98 221 GLY B C 1
ATOM 3611 O O . GLY B 1 221 ? -9.914 -4.562 10.945 1 98 221 GLY B O 1
ATOM 3612 N N . VAL B 1 222 ? -8.633 -3.285 12.312 1 98.62 222 VAL B N 1
ATOM 3613 C CA . VAL B 1 222 ? -7.379 -3.785 11.75 1 98.62 222 VAL B CA 1
ATOM 3614 C C . VAL B 1 222 ? -7.27 -5.289 11.992 1 98.62 222 VAL B C 1
ATOM 3616 O O . VAL B 1 222 ? -7.051 -6.059 11.055 1 98.62 222 VAL B O 1
ATOM 3619 N N . LYS B 1 223 ? -7.434 -5.719 13.195 1 98 223 LYS B N 1
ATOM 3620 C CA . LYS B 1 223 ? -7.23 -7.109 13.602 1 98 223 LYS B CA 1
ATOM 3621 C C . LYS B 1 223 ? -8.258 -8.031 12.953 1 98 223 LYS B C 1
ATOM 3623 O O . LYS B 1 223 ? -7.938 -9.156 12.578 1 98 223 LYS B O 1
ATOM 3628 N N . ASP B 1 224 ? -9.477 -7.543 12.812 1 97.19 224 ASP B N 1
ATOM 3629 C CA . ASP B 1 224 ? -10.562 -8.359 12.297 1 97.19 224 ASP B CA 1
ATOM 3630 C C . ASP B 1 224 ? -10.469 -8.5 10.781 1 97.19 224 ASP B C 1
ATOM 3632 O O . ASP B 1 224 ? -10.859 -9.531 10.219 1 97.19 224 ASP B O 1
ATOM 3636 N N . LEU B 1 225 ? -9.969 -7.484 10.117 1 97.81 225 LEU B N 1
ATOM 3637 C CA . LEU B 1 225 ? -10.141 -7.449 8.672 1 97.81 225 LEU B CA 1
ATOM 3638 C C . LEU B 1 225 ? -8.82 -7.727 7.961 1 97.81 225 LEU B C 1
ATOM 3640 O O . LEU B 1 225 ? -8.812 -8.055 6.773 1 97.81 225 LEU B O 1
ATOM 3644 N N . ALA B 1 226 ? -7.68 -7.551 8.609 1 97.88 226 ALA B N 1
ATOM 3645 C CA . ALA B 1 226 ? -6.402 -7.906 7.996 1 97.88 226 ALA B CA 1
ATOM 3646 C C . ALA B 1 226 ? -6.191 -9.422 8 1 97.88 226 ALA B C 1
ATOM 3648 O O . ALA B 1 226 ? -6.781 -10.133 8.812 1 97.88 226 ALA B O 1
ATOM 3649 N N . VAL B 1 227 ? -5.449 -9.891 7.016 1 96.38 227 VAL B N 1
ATOM 3650 C CA . VAL B 1 227 ? -5.043 -11.289 7.012 1 96.38 227 VAL B CA 1
ATOM 3651 C C . VAL B 1 227 ? -4.297 -11.617 8.305 1 96.38 227 VAL B C 1
ATOM 3653 O O . VAL B 1 227 ? -3.328 -10.945 8.656 1 96.38 227 VAL B O 1
ATOM 3656 N N . PRO B 1 228 ? -4.691 -12.656 9.023 1 96.25 228 PRO B N 1
ATOM 3657 C CA . PRO B 1 228 ? -4.098 -12.953 10.328 1 96.25 228 PRO B CA 1
ATOM 3658 C C . PRO B 1 228 ? -2.58 -13.109 10.266 1 96.25 228 PRO B C 1
ATOM 3660 O O . PRO B 1 228 ? -1.868 -12.57 11.117 1 96.25 228 PRO B O 1
ATOM 3663 N N . ALA B 1 229 ? -2.039 -13.742 9.297 1 93.81 229 ALA B N 1
ATOM 3664 C CA . ALA B 1 229 ? -0.6 -13.969 9.188 1 93.81 229 ALA B CA 1
ATOM 3665 C C . ALA B 1 229 ? 0.145 -12.648 8.992 1 93.81 229 ALA B C 1
ATOM 3667 O O . ALA B 1 229 ? 1.291 -12.508 9.43 1 93.81 229 ALA B O 1
ATOM 3668 N N . THR B 1 230 ? -0.493 -11.641 8.328 1 94.44 230 THR B N 1
ATOM 3669 C CA . THR B 1 230 ? 0.134 -10.352 8.094 1 94.44 230 THR B CA 1
ATOM 3670 C C . THR B 1 230 ? 0.112 -9.492 9.352 1 94.44 230 THR B C 1
ATOM 3672 O O . THR B 1 230 ? 1.137 -8.93 9.75 1 94.44 230 THR B O 1
ATOM 3675 N N . VAL B 1 231 ? -1.029 -9.453 10.062 1 96.56 231 VAL B N 1
ATOM 3676 C CA . VAL B 1 231 ? -1.193 -8.547 11.195 1 96.56 231 VAL B CA 1
ATOM 3677 C C . VAL B 1 231 ? -0.476 -9.109 12.414 1 96.56 231 VAL B C 1
ATOM 3679 O O . VAL B 1 231 ? -0.053 -8.359 13.297 1 96.56 231 VAL B O 1
ATOM 3682 N N . SER B 1 232 ? -0.262 -10.43 12.469 1 94 232 SER B N 1
ATOM 3683 C CA . SER B 1 232 ? 0.404 -11.055 13.602 1 94 232 SER B CA 1
ATOM 3684 C C . SER B 1 232 ? 1.846 -10.578 13.734 1 94 232 SER B C 1
ATOM 3686 O O . SER B 1 232 ? 2.439 -10.656 14.812 1 94 232 SER B O 1
ATOM 3688 N N . GLN B 1 233 ? 2.402 -10.039 12.727 1 91.25 233 GLN B N 1
ATOM 3689 C CA . GLN B 1 233 ? 3.787 -9.586 12.734 1 91.25 233 GLN B CA 1
ATOM 3690 C C . GLN B 1 233 ? 3.867 -8.062 12.812 1 91.25 233 GLN B C 1
ATOM 3692 O O . GLN B 1 233 ? 4.953 -7.484 12.711 1 91.25 233 GLN B O 1
ATOM 3697 N N . CYS B 1 234 ? 2.752 -7.477 12.922 1 97.25 234 CYS B N 1
ATOM 3698 C CA . CYS B 1 234 ? 2.688 -6.02 12.914 1 97.25 234 CYS B CA 1
ATOM 3699 C C . CYS B 1 234 ? 2.465 -5.477 14.32 1 97.25 234 CYS B C 1
ATOM 3701 O O . CYS B 1 234 ? 1.398 -5.672 14.898 1 97.25 234 CYS B O 1
ATOM 3703 N N . GLN B 1 235 ? 3.414 -4.855 14.898 1 97.88 235 GLN B N 1
ATOM 3704 C CA . GLN B 1 235 ? 3.26 -4.211 16.203 1 97.88 235 GLN B CA 1
ATOM 3705 C C . GLN B 1 235 ? 2.521 -2.883 16.078 1 97.88 235 GLN B C 1
ATOM 3707 O O . GLN B 1 235 ? 2.959 -1.993 15.336 1 97.88 235 GLN B O 1
ATOM 3712 N N . ILE B 1 236 ? 1.418 -2.732 16.766 1 98.25 236 ILE B N 1
ATOM 3713 C CA . ILE B 1 236 ? 0.614 -1.516 16.75 1 98.25 236 ILE B CA 1
ATOM 3714 C C . ILE B 1 236 ? 0.948 -0.658 17.969 1 98.25 236 ILE B C 1
ATOM 3716 O O . ILE B 1 236 ? 0.848 -1.12 19.109 1 98.25 236 ILE B O 1
ATOM 3720 N N . SER B 1 237 ? 1.351 0.563 17.719 1 97.25 237 SER B N 1
ATOM 3721 C CA . SER B 1 237 ? 1.716 1.465 18.812 1 97.25 237 SER B CA 1
ATOM 3722 C C . SER B 1 237 ? 1.137 2.859 18.594 1 97.25 237 SER B C 1
ATOM 3724 O O . SER B 1 237 ? 0.951 3.287 17.453 1 97.25 237 SER B O 1
ATOM 3726 N N . ARG B 1 238 ? 0.854 3.555 19.656 1 96.12 238 ARG B N 1
ATOM 3727 C CA . ARG B 1 238 ? 0.538 4.98 19.594 1 96.12 238 AR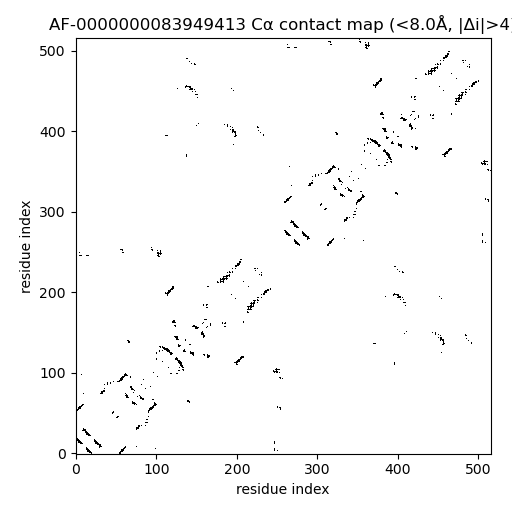G B CA 1
ATOM 3728 C C . ARG B 1 238 ? 1.808 5.824 19.609 1 96.12 238 ARG B C 1
ATOM 3730 O O . ARG B 1 238 ? 2.824 5.418 20.172 1 96.12 238 ARG B O 1
ATOM 3737 N N . VAL B 1 239 ? 1.712 6.91 18.984 1 95.25 239 VAL B N 1
ATOM 3738 C CA . VAL B 1 239 ? 2.84 7.836 19.047 1 95.25 239 VAL B CA 1
ATOM 3739 C C . VAL B 1 239 ? 2.773 8.641 20.344 1 95.25 239 VAL B C 1
ATOM 3741 O O . VAL B 1 239 ? 1.746 9.25 20.656 1 95.25 239 VAL B O 1
ATOM 3744 N N . ASP B 1 240 ? 3.738 8.633 21.172 1 85.69 240 ASP B N 1
ATOM 3745 C CA . ASP B 1 240 ? 3.775 9.289 22.484 1 85.69 240 ASP B CA 1
ATOM 3746 C C . ASP B 1 240 ? 3.818 10.812 22.328 1 85.69 240 ASP B C 1
ATOM 3748 O O . ASP B 1 240 ? 2.994 11.523 22.891 1 85.69 240 ASP B O 1
ATOM 3752 N N . ASP B 1 241 ? 4.77 11.5 21.703 1 89.56 241 ASP B N 1
ATOM 3753 C CA . ASP B 1 241 ? 4.969 12.938 21.547 1 89.56 241 ASP B CA 1
ATOM 3754 C C . ASP B 1 241 ? 4.465 13.414 20.188 1 89.56 241 ASP B C 1
ATOM 3756 O O . ASP B 1 241 ? 5.215 14.008 19.422 1 89.56 241 ASP B O 1
ATOM 3760 N N . MET B 1 242 ? 3.092 13.32 20.141 1 89.69 242 MET B N 1
ATOM 3761 C CA . MET B 1 242 ? 2.475 13.602 18.859 1 89.69 242 MET B CA 1
ATOM 3762 C C . MET B 1 242 ? 2.523 15.102 18.547 1 89.69 242 MET B C 1
ATOM 3764 O O . MET B 1 242 ? 2.607 15.492 17.375 1 89.69 242 MET B O 1
ATOM 3768 N N . GLU B 1 243 ? 2.574 15.914 19.578 1 90 243 GLU B N 1
ATOM 3769 C CA . GLU B 1 243 ? 2.479 17.359 19.406 1 90 243 GLU B CA 1
ATOM 3770 C C . GLU B 1 243 ? 3.672 17.906 18.625 1 90 243 GLU B C 1
ATOM 3772 O O . GLU B 1 243 ? 3.537 18.875 17.875 1 90 243 GLU B O 1
ATOM 3777 N N . THR B 1 244 ? 4.812 17.25 18.828 1 95 244 THR B N 1
ATOM 3778 C CA . THR B 1 244 ? 6.008 17.781 18.172 1 95 244 THR B CA 1
ATOM 3779 C C . THR B 1 244 ? 6.52 16.828 17.109 1 95 244 THR B C 1
ATOM 3781 O O . THR B 1 244 ? 7.633 16.984 16.594 1 95 244 THR B O 1
ATOM 3784 N N . LEU B 1 245 ? 5.77 15.828 16.797 1 96.69 245 LEU B N 1
ATOM 3785 C CA . LEU B 1 245 ? 6.207 14.766 15.906 1 96.69 245 LEU B CA 1
ATOM 3786 C C . LEU B 1 245 ? 6.676 15.336 14.57 1 96.69 245 LEU B C 1
ATOM 3788 O O . LEU B 1 245 ? 7.781 15.031 14.117 1 96.69 245 LEU B O 1
ATOM 3792 N N . VAL B 1 246 ? 5.859 16.203 14 1 97.69 246 VAL B N 1
ATOM 3793 C CA . VAL B 1 246 ? 6.121 16.734 12.664 1 97.69 246 VAL B CA 1
ATOM 3794 C C . VAL B 1 246 ? 7.359 17.625 12.695 1 97.69 246 VAL B C 1
ATOM 3796 O O . VAL B 1 246 ? 8.25 17.5 11.859 1 97.69 246 VAL B O 1
ATOM 3799 N N . CYS B 1 247 ? 7.52 18.469 13.695 1 98.12 247 CYS B N 1
ATOM 3800 C CA . CYS B 1 247 ? 8.688 19.328 13.812 1 98.12 247 CYS B CA 1
ATOM 3801 C C . CYS B 1 247 ? 9.953 18.516 14.039 1 98.12 247 CYS B C 1
ATOM 3803 O O . CYS B 1 247 ? 11.016 18.844 13.5 1 98.12 247 CYS B O 1
ATOM 3805 N N . ARG B 1 248 ? 9.844 17.5 14.836 1 96.94 248 ARG B N 1
ATOM 3806 C CA . ARG B 1 248 ? 10.984 16.609 15.031 1 96.94 248 ARG B CA 1
ATOM 3807 C C . ARG B 1 248 ? 11.391 15.938 13.719 1 96.94 248 ARG B C 1
ATOM 3809 O O . ARG B 1 248 ? 12.578 15.789 13.438 1 96.94 248 ARG B O 1
ATOM 3816 N N . GLY B 1 249 ? 10.367 15.523 12.953 1 98.06 249 GLY B N 1
ATOM 3817 C CA . GLY B 1 249 ? 10.648 14.961 11.648 1 98.06 249 GLY B CA 1
ATOM 3818 C C . GLY B 1 249 ? 11.328 15.938 10.703 1 98.06 249 GLY B C 1
ATOM 3819 O O . GLY B 1 249 ? 12.289 15.586 10.016 1 98.06 249 GLY B O 1
ATOM 3820 N N . LEU B 1 250 ? 10.82 17.141 10.664 1 98.31 250 LEU B N 1
ATOM 3821 C CA . LEU B 1 250 ? 11.43 18.188 9.852 1 98.31 250 LEU B CA 1
ATOM 3822 C C . LEU B 1 250 ? 12.883 18.422 10.281 1 98.31 250 LEU B C 1
ATOM 3824 O O . LEU B 1 250 ? 13.75 18.656 9.438 1 98.31 250 LEU B O 1
ATOM 3828 N N . GLN B 1 251 ? 13.156 18.344 11.562 1 97.12 251 GLN B N 1
ATOM 3829 C CA . GLN B 1 251 ? 14.516 18.516 12.07 1 97.12 251 GLN B CA 1
ATOM 3830 C C . GLN B 1 251 ? 15.445 17.438 11.523 1 97.12 251 GLN B C 1
ATOM 3832 O O . GLN B 1 251 ? 16.578 17.719 11.148 1 97.12 251 GLN B O 1
ATOM 3837 N N . VAL B 1 252 ? 14.977 16.25 11.492 1 97 252 VAL B N 1
ATOM 3838 C CA . VAL B 1 252 ? 15.758 15.148 10.938 1 97 252 VAL B CA 1
ATOM 3839 C C . VAL B 1 252 ? 16.062 15.43 9.469 1 97 252 VAL B C 1
ATOM 3841 O O . VAL B 1 252 ? 17.203 15.234 9.016 1 97 252 VAL B O 1
ATOM 3844 N N . MET B 1 253 ? 15.078 15.945 8.758 1 96.69 253 MET B N 1
ATOM 3845 C CA . MET B 1 253 ? 15.25 16.25 7.34 1 96.69 253 MET B CA 1
ATOM 3846 C C . MET B 1 253 ? 16.297 17.328 7.141 1 96.69 253 MET B C 1
ATOM 3848 O O . MET B 1 253 ? 17.094 17.281 6.199 1 96.69 253 MET B O 1
ATOM 3852 N N . LEU B 1 254 ? 16.297 18.266 8 1 96.62 254 LEU B N 1
ATOM 3853 C CA . LEU B 1 254 ? 17.266 19.359 7.934 1 96.62 254 LEU B CA 1
ATOM 3854 C C . LEU B 1 254 ? 18.688 18.828 8.148 1 96.62 254 LEU B C 1
ATOM 3856 O O . LEU B 1 254 ? 19.641 19.328 7.535 1 96.62 254 LEU B O 1
ATOM 3860 N N . MET B 1 255 ? 18.828 17.828 8.953 1 92.12 255 MET B N 1
ATOM 3861 C CA . MET B 1 255 ? 20.125 17.281 9.305 1 92.12 255 MET B CA 1
ATOM 3862 C C . MET B 1 255 ? 20.641 16.359 8.211 1 92.12 255 MET B C 1
ATOM 3864 O O . MET B 1 255 ? 21.859 16.172 8.062 1 92.12 255 MET B O 1
ATOM 3868 N N . GLN B 1 256 ? 19.828 15.672 7.492 1 86.75 256 GLN B N 1
ATOM 3869 C CA . GLN B 1 256 ? 20.219 14.742 6.438 1 86.75 256 GLN B CA 1
ATOM 3870 C C . GLN B 1 256 ? 20.719 15.492 5.203 1 86.75 256 GLN B C 1
ATOM 3872 O O . GLN B 1 256 ? 21.484 14.945 4.406 1 86.75 256 GLN B O 1
ATOM 3877 N N . GLN B 1 257 ? 20.172 16.594 4.934 1 75.62 257 GLN B N 1
ATOM 3878 C CA . GLN B 1 257 ? 20.594 17.391 3.781 1 75.62 257 GLN B CA 1
ATOM 3879 C C . GLN B 1 257 ? 21.781 18.281 4.129 1 75.62 257 GLN B C 1
ATOM 3881 O O . GLN B 1 257 ? 22.297 19.016 3.271 1 75.62 257 GLN B O 1
ATOM 3886 N N . ALA B 1 258 ? 22.172 18.297 5.402 1 57.06 258 ALA B N 1
ATOM 3887 C CA . ALA B 1 258 ? 23.359 19.047 5.805 1 57.06 258 ALA B CA 1
ATOM 3888 C C . ALA B 1 258 ? 24.625 18.297 5.406 1 57.06 258 ALA B C 1
ATOM 3890 O O . ALA B 1 258 ? 24.656 17.062 5.406 1 57.06 258 ALA B O 1
#

Solvent-accessible surface area (backbone atoms only — not comparable to full-atom values): 24901 Å² total; per-residue (Å²): 124,38,36,39,23,34,35,45,47,58,59,36,28,44,37,38,40,33,50,89,91,45,73,49,77,47,78,44,81,47,29,56,80,42,31,52,67,54,51,30,50,52,45,47,51,50,28,61,76,67,64,56,64,70,25,40,31,30,39,23,30,81,34,48,29,42,94,40,22,30,75,40,28,84,57,35,52,50,36,46,66,40,31,74,87,70,54,62,68,68,42,46,80,74,46,48,37,24,30,55,56,28,24,44,58,52,68,54,43,66,89,30,64,24,35,36,40,38,38,31,30,67,46,40,42,30,25,40,25,47,49,37,40,78,51,38,44,66,64,42,51,24,18,38,50,21,62,30,50,46,83,45,98,91,44,77,43,33,43,26,67,59,34,11,42,47,34,37,58,75,68,62,57,76,49,58,67,54,33,18,50,23,16,22,48,47,8,35,54,49,13,40,50,37,21,43,44,11,26,39,33,36,36,42,36,45,67,47,56,70,37,65,45,22,31,51,19,20,55,48,21,25,66,71,46,21,52,62,81,36,52,76,54,34,49,77,42,72,55,84,65,61,89,48,28,38,40,47,4,33,48,46,54,57,56,69,76,97,126,37,37,38,24,32,36,45,47,57,58,36,28,44,38,38,41,34,50,89,92,45,74,49,78,47,76,44,81,47,28,56,80,41,32,54,66,53,53,30,50,51,46,48,50,51,29,61,77,66,64,55,62,70,27,41,30,27,40,25,30,79,35,49,28,40,94,40,23,30,75,39,27,85,56,34,52,50,36,47,68,40,31,73,87,70,55,62,68,70,41,44,80,74,45,48,37,24,31,56,58,27,24,45,57,54,68,53,43,65,90,30,64,23,35,37,39,37,38,30,28,67,47,41,42,30,26,40,24,48,50,36,38,76,51,38,44,65,63,43,52,25,18,39,51,21,61,30,52,46,84,45,98,90,43,75,42,33,43,26,67,60,34,12,40,46,35,37,57,76,67,62,57,77,49,58,68,53,33,18,51,24,17,24,49,46,8,34,55,49,12,42,51,37,21,43,43,10,26,38,34,36,36,43,36,47,67,48,57,69,36,65,44,21,32,50,19,18,56,46,22,25,66,72,46,21,53,62,81,37,51,75,52,34,48,79,41,71,55,83,64,60,91,49,29,38,40,46,5,34,49,47,54,56,57,69,76,97

InterPro domains:
  IPR000600 ROK family [PF00480] (5-172)
  IPR000600 ROK family [PTHR18964] (57-171)
  IPR043129 ATPase, nucleotide binding domain [SSF53067] (2-249)

Secondary structure (DSSP, 8-state):
--EEEEEE-SSEEEEEEEETTEEEEEEEE--TT--HHHHHHHHHHHHHHHT--S-EEEEEESSEEETTEEEE-SS-GGGTT--GGG---SSEEEEEEEHHHHHHHTT--TT-SEEEEEEESSSEEEEEEETTEEE--TTS----GGG-EEEETTEEEEHHHHHSHHHHHHTT--SHHHHHHHHHHHHHHHHHHHHHH--SEEEEESGGGGSHHHHHHHHHHHHHHS-HHHHTT-EEEE-S-GGGHHHHHHHHHHHH--/--EEEEEE-SSEEEEEEEETTEEEEEEEE--TT--HHHHHHHHHHHHHHHT--S-EEEEEESSEEETTEEEE-SS-GGGTT--GGG---SSEEEEEEEHHHHHHHTT--TT-SEEEEEEESSSEEEEEEETTEEE--TTS----GGG-EEEETTEEEEHHHHHSHHHHHHTT--SHHHHHHHHHHHHHHHHHHHHHH--SEEEEESGGGGSHHHHHHHHHHHHHHS-HHHHTT-EEEE-S-GGGHHHHHHHHHHHH--

pLDDT: mean 95.53, std 4.17, range [57.06, 98.81]